Protein AF-0000000084538830 (afdb_homodimer)

Secondary structure (DSSP, 8-state):
-EEEEEEEEEETTEEEEEEE-B-TTT-SB-SEEEEE--TTSSHHHHHHHHHHHHHHHHTS-SSGGG---TT--GGGTTTTS--EEEEEEE--HHHHHHHHHHHHHHHHHS-HHHHHHS--------SEEEEEEETTEEEESSSHHHHHTT-HHHHHHHHHHTT-GGGGGGGGGS-EEEEE-TTTTTT--------SS--------B-HHHHHHHHHHHHHHHHHHHHT---S----HHHHHHHHHHHHSTT-EEEEEEEEE-SS-TT-EEEEEEEE-SS-EEEGGG--HHHHHHHHHHHHHHHTT--SEEEEESSTTTT--HHHHHHHHHHHHHH-TTSEEEEEES-HHHHHHH-GGGEEE-S------/-EEEEEEEEEETTEEEEEEE-B-TTT-SB-SEEEEE--TTSSHHHHHHHHHHHHHHHHTS-SSGGG---TT--GGGTTTTS--EEEEEEE--HHHHHHHHHHHHHHHHHS-HHHHHHS--------SEEEEEEETTEEEESSSHHHHHTT-HHHHHHHHHHTT-GGGGGGGGG--EEEEE-TTTTGGG-------SS--------B-HHHHHHHHHHHHHHHHHHHHT--S---S-HHHHHHHHHHHHSTT-EEEEEEEEE-SS-TT-EEEEEEEE-SS-EEEGGG--HHHHHHHHHHHHHHHTT--SEEEEESSTTTT--HHHHHHHHHHHHHH-TTSEEEEEES-HHHHHHH-GGGEEEPS------

Sequence (738 aa):
MKVESIKIENFKRFQDLEISFKNNILDEVSDRYLILGDNGTGKTTLLQAIALPLALATGRIRDVADFNWIGFLPGRHFRWGSPKIEMQILFEEEELKTTSELAKKWYDAQPDEFKEMREFVEPGDSRRVSLLLNGDFWKAGDTPAERAQFRGRYYAQWFINRREQSVRHYFAKLPGVFWFDQFRNLGSHSKPDSSRDNLNESSSQASFDVGVGILRQYLIDWHRNQESGIGDYSNSYLLQIERLYKKVFPDRSFAGIEKLPTQNDPTGSETYFLLNDGYRTYDVQEMSAGEQSVFPLLYEFVRQQIAYSVVLIDEIDLNLHPPAAQYFVSQLMKIEPTCQFIITTHSDSVSNVVGESETYRLPGGTLCLMKVESIKIENFKRFQDLEISFKNNILDEVSDRYLILGDNGTGKTTLLQAIALPLALATGRIRDVADFNWIGFLPGRHFRWGSPKIEMQILFEEEELKTTSELAKKWYDAQPDEFKEMREFVEPGDSRRVSLLLNGDFWKAGDTPAERAQFRGRYYAQWFINRREQSVRHYFAKLPGVFWFDQFRNLGSHSKPDSSRDNLNESSSQASFDVGVGILRQYLIDWHRNQESGIGDYSNSYLLQIERLYKKVFPDRSFAGIEKLPTQNDPTGSETYFLLNDGYRTYDVQEMSAGEQSVFPLLYEFVRQQIAYSVVLIDEIDLNLHPPAAQYFVSQLMKIEPTCQFIITTHSDSVSNVVGESETYRLPGGTLCL

Foldseek 3Di:
DAWAKKWKDQFVPDNTDIDGQAQQVVRHRDQEFEEAEDPPLCLVVVLCLVQQQLCCLQVVDPWLCRDDDVPDDSVCRAVRHWMKMKTKDFADQQQQVLLQVLQVVLLVPDDPVVCVVDPRAGADRDGIWMWMDTRGDIDIHDDPNRSSSSHSVVSLVVCVLVVNCPSLVSLLRHEGEAEQEQLGCLQQDDDPDDDPPPPPPPSNRRDNVRSLVVVFVVLQVLLVCVVVCPDPDDDRLNNQLQVLLCQLQVQKGWDAKDWDQDPVDNPDIDIFTWMDRNPDIDGSVPDQPVCSSCSSVSSCCSVSVDALYEYEYEAQCRNHDLVSSLSVSLCPCVSYVNYRYYYYHNDVSNCVNVDDSSYDYRDDDDPPD/DAWQKKWKDQFVPDNTDIDGQAQQVVRHRDQEFEEAEDPPLCLVVVLCLVQQQLCCLQVVDPWLCRDDDVPDDSVCRAVRHWMKMKTKDFADQQQQVLLQVLQVVLLVPDDPVCCVVDPRAGADRDGIWMWMDTRGDIDIHDDPNRSSSSHSVVSLVVCVLVVNCPSLVSLLRHEGEAEQEQLGCLQQDDDPDDDPDPPPPPSNRRDNVRSLVVVFVVLQVLLVCVVVPPDPDDDRLNNQLQVLLCQLQVQKGWDAKDWDQDPVDNPDIDIFTWMDRNPDIDGSVPDQPVCSSCSSVSSCCSVSVDALYEYEYEAQCRNHDLVSSLSVSLCPCVSYVNYRYYYYHNDPSNCVNVDDSSYDYRDDDDPPD

pLDDT: mean 84.9, std 17.05, range [24.7, 98.62]

Nearest PDB structures (foldseek):
  4i99-assembly1_B  TM=5.505E-01  e=8.093E-11  Pyrococcus furiosus DSM 3638
  6qj2-assembly1_A  TM=5.275E-01  e=1.859E-09  Thermochaetoides thermophila DSM 1495
  7q2y-assembly1_B  TM=4.968E-01  e=1.179E-09  Saccharomyces cerevisiae S288C
  5xns-assembly1_A  TM=4.894E-01  e=4.899E-09  Pyrococcus furiosus DSM 3638
  6yvu-assembly1_B  TM=5.201E-01  e=2.527E-05  Saccharomyces cerevisiae S288C

InterPro domains:
  IPR003593 AAA+ ATPase domain [SM00382] (29-365)
  IPR003959 ATPase, AAA-type, core [PF13304] (35-350)
  IPR027417 P-loop containing nucleoside triphosphate hydrolase [G3DSA:3.40.50.300] (1-358)
  IPR027417 P-loop containing nucleoside triphosphate hydrolase [SSF52540] (1-351)
  IPR051396 Bacterial Antiviral Defense Nuclease [PTHR43581] (1-352)

Radius of gyration: 27.34 Å; Cα contacts (8 Å, |Δi|>4): 1412; chains: 2; bounding box: 58×87×71 Å

Organism: NCBI:txid376219

Structure (mmCIF, N/CA/C/O backbone):
data_AF-0000000084538830-model_v1
#
loop_
_entity.id
_entity.type
_entity.pdbx_description
1 polymer 'AAA ATPase (Nucleoside-triphosphatase activity )'
#
loop_
_atom_site.group_PDB
_atom_site.id
_atom_site.type_symbol
_atom_site.label_atom_id
_atom_site.label_alt_id
_atom_site.label_comp_id
_atom_site.label_asym_id
_atom_site.label_entity_id
_atom_site.label_seq_id
_atom_site.pdbx_PDB_ins_code
_atom_site.Cartn_x
_atom_site.Cartn_y
_atom_site.Cartn_z
_atom_site.occupancy
_atom_site.B_iso_or_equiv
_atom_site.auth_seq_id
_atom_site.auth_comp_id
_atom_site.auth_asym_id
_atom_site.auth_atom_id
_atom_site.pdbx_PDB_model_num
ATOM 1 N N . MET A 1 1 ? -1.916 24.5 16.312 1 97.12 1 MET A N 1
ATOM 2 C CA . MET A 1 1 ? -3.232 24.344 15.695 1 97.12 1 MET A CA 1
ATOM 3 C C . MET A 1 1 ? -3.816 22.969 16.016 1 97.12 1 MET A C 1
ATOM 5 O O . MET A 1 1 ? -3.189 21.953 15.734 1 97.12 1 MET A O 1
ATOM 9 N N . LYS A 1 2 ? -4.953 22.906 16.609 1 98.25 2 LYS A N 1
ATOM 10 C CA . LYS A 1 2 ? -5.625 21.672 17 1 98.25 2 LYS A CA 1
ATOM 11 C C . LYS A 1 2 ? -7.117 21.734 16.688 1 98.25 2 LYS A C 1
ATOM 13 O O . LYS A 1 2 ? -7.73 22.812 16.797 1 98.25 2 LYS A O 1
ATOM 18 N N . VAL A 1 3 ? -7.648 20.656 16.359 1 98.62 3 VAL A N 1
ATOM 19 C CA . VAL A 1 3 ? -9.078 20.562 16.094 1 98.62 3 VAL A CA 1
ATOM 20 C C . VAL A 1 3 ? -9.82 20.234 17.391 1 98.62 3 VAL A C 1
ATOM 22 O O . VAL A 1 3 ? -9.555 19.219 18.031 1 98.62 3 VAL A O 1
ATOM 25 N N . GLU A 1 4 ? -10.727 21.047 17.703 1 98.25 4 GLU A N 1
ATOM 26 C CA . GLU A 1 4 ? -11.5 20.844 18.922 1 98.25 4 GLU A CA 1
ATOM 27 C C . GLU A 1 4 ? -12.758 20.016 18.656 1 98.25 4 GLU A C 1
ATOM 29 O O . GLU A 1 4 ? -13.125 19.156 19.469 1 98.25 4 GLU A O 1
ATOM 34 N N . SER A 1 5 ? -13.398 20.359 17.609 1 98.12 5 SER A N 1
ATOM 35 C CA . SER A 1 5 ? -14.633 19.672 17.266 1 98.12 5 SER A CA 1
ATOM 36 C C . SER A 1 5 ? -14.906 19.75 15.766 1 98.12 5 SER A C 1
ATOM 38 O O . SER A 1 5 ? -14.344 20.594 15.07 1 98.12 5 SER A O 1
ATOM 40 N N . ILE A 1 6 ? -15.75 18.859 15.32 1 98.44 6 ILE A N 1
ATOM 41 C CA . ILE A 1 6 ? -16.141 18.844 13.914 1 98.44 6 ILE A CA 1
ATOM 42 C C . ILE A 1 6 ? -17.609 18.453 13.781 1 98.44 6 ILE A C 1
ATOM 44 O O . ILE A 1 6 ? -18.094 17.594 14.531 1 98.44 6 ILE A O 1
ATOM 48 N N . LYS A 1 7 ? -18.281 19.094 12.953 1 98.44 7 LYS A N 1
ATOM 49 C CA . LYS A 1 7 ? -19.641 18.75 12.508 1 98.44 7 LYS A CA 1
ATOM 50 C C . LYS A 1 7 ? -19.672 18.531 10.992 1 98.44 7 LYS A C 1
ATOM 52 O O . LYS A 1 7 ? -19.219 19.375 10.227 1 98.44 7 LYS A O 1
ATOM 57 N N . ILE A 1 8 ? -20.125 17.375 10.555 1 97.5 8 ILE A N 1
ATOM 58 C CA . ILE A 1 8 ? -20.141 16.984 9.148 1 97.5 8 ILE A CA 1
ATOM 59 C C . ILE A 1 8 ? -21.578 16.75 8.688 1 97.5 8 ILE A C 1
ATOM 61 O O . ILE A 1 8 ? -22.344 16.062 9.367 1 97.5 8 ILE A O 1
ATOM 65 N N . GLU A 1 9 ? -21.906 17.328 7.566 1 96.94 9 GLU A N 1
ATOM 66 C CA . GLU A 1 9 ? -23.172 17.062 6.906 1 96.94 9 GLU A CA 1
ATOM 67 C C . GLU A 1 9 ? -22.969 16.703 5.438 1 96.94 9 GLU A C 1
ATOM 69 O O . GLU A 1 9 ? -22.281 17.422 4.711 1 96.94 9 GLU A O 1
ATOM 74 N N . ASN A 1 10 ? -23.516 15.633 5.008 1 93.88 10 ASN A N 1
ATOM 75 C CA . ASN A 1 10 ? -23.578 15.219 3.609 1 93.88 10 ASN A CA 1
ATOM 76 C C . ASN A 1 10 ? -22.188 15.094 2.996 1 93.88 10 ASN A C 1
ATOM 78 O O . ASN A 1 10 ? -21.922 15.672 1.943 1 93.88 10 ASN A O 1
ATOM 82 N N . PHE A 1 11 ? -21.328 14.414 3.568 1 93.69 11 PHE A N 1
ATOM 83 C CA . PHE A 1 11 ? -20 14.148 3.062 1 93.69 11 PHE A CA 1
ATOM 84 C C . PHE A 1 11 ? -19.734 12.648 2.982 1 93.69 11 PHE A C 1
ATOM 86 O O . PHE A 1 11 ? -19.594 11.984 4.012 1 93.69 11 PHE A O 1
ATOM 93 N N . LYS A 1 12 ? -19.734 12.164 1.748 1 89.25 12 LYS A N 1
ATOM 94 C CA . LYS A 1 12 ? -19.547 10.742 1.486 1 89.25 12 LYS A CA 1
ATOM 95 C C . LYS A 1 12 ? -20.484 9.891 2.332 1 89.25 12 LYS A C 1
ATOM 97 O O . LYS A 1 12 ? -21.703 10.078 2.297 1 89.25 12 LYS A O 1
ATOM 102 N N . ARG A 1 13 ? -20.016 9.133 3.236 1 85.44 13 ARG A N 1
ATOM 103 C CA . ARG A 1 13 ? -20.859 8.195 3.961 1 85.44 13 ARG A CA 1
ATOM 104 C C . ARG A 1 13 ? -21.609 8.891 5.086 1 85.44 13 ARG A C 1
ATOM 106 O O . ARG A 1 13 ? -22.594 8.352 5.613 1 85.44 13 ARG A O 1
ATOM 113 N N . PHE A 1 14 ? -21.203 10.047 5.461 1 91.31 14 PHE A N 1
ATOM 114 C CA . PHE A 1 14 ? -21.797 10.719 6.613 1 91.31 14 PHE A CA 1
ATOM 115 C C . PHE A 1 14 ? -22.906 11.656 6.176 1 91.31 14 PHE A C 1
ATOM 117 O O . PHE A 1 14 ? -22.656 12.648 5.477 1 91.31 14 PHE A O 1
ATOM 124 N N . GLN A 1 15 ? -24.109 11.328 6.559 1 92.25 15 GLN A N 1
ATOM 125 C CA . GLN A 1 15 ? -25.203 12.297 6.441 1 92.25 15 GLN A CA 1
ATOM 126 C C . GLN A 1 15 ? -25.109 13.367 7.527 1 92.25 15 GLN A C 1
ATOM 128 O O . GLN A 1 15 ? -25.297 14.555 7.254 1 92.25 15 GLN A O 1
ATOM 133 N N . ASP A 1 16 ? -24.891 12.891 8.68 1 93.62 16 ASP A N 1
ATOM 134 C CA . ASP A 1 16 ? -24.688 13.758 9.836 1 93.62 16 ASP A CA 1
ATOM 135 C C . ASP A 1 16 ? -23.734 13.109 10.844 1 93.62 16 ASP A C 1
ATOM 137 O O . ASP A 1 16 ? -23.891 11.93 11.172 1 93.62 16 ASP A O 1
ATOM 141 N N . LEU A 1 17 ? -22.734 13.875 11.32 1 95.75 17 LEU A N 1
ATOM 142 C CA . LEU A 1 17 ? -21.781 13.398 12.32 1 95.75 17 LEU A CA 1
ATOM 143 C C . LEU A 1 17 ? -21.188 14.562 13.102 1 95.75 17 LEU A C 1
ATOM 145 O O . LEU A 1 17 ? -20.797 15.578 12.508 1 95.75 17 LEU A O 1
ATOM 149 N N . GLU A 1 18 ? -21.234 14.477 14.414 1 97 18 GLU A N 1
ATOM 150 C CA . GLU A 1 18 ? -20.609 15.461 15.289 1 97 18 GLU A CA 1
ATOM 151 C C . GLU A 1 18 ? -19.656 14.797 16.281 1 97 18 GLU A C 1
ATOM 153 O O . GLU A 1 18 ? -20.031 13.836 16.969 1 97 18 GLU A O 1
ATOM 158 N N . ILE A 1 19 ? -18.438 15.281 16.328 1 96.81 19 ILE A N 1
ATOM 159 C CA . ILE A 1 19 ? -17.438 14.703 17.219 1 96.81 19 ILE A CA 1
ATOM 160 C C . ILE A 1 19 ? -16.688 15.812 17.953 1 96.81 19 ILE A C 1
ATOM 162 O O . ILE A 1 19 ? -16.328 16.828 17.344 1 96.81 19 ILE A O 1
ATOM 166 N N . SER A 1 20 ? -16.5 15.648 19.234 1 96.88 20 SER A N 1
ATOM 167 C CA . SER A 1 20 ? -15.602 16.469 20.031 1 96.88 20 SER A CA 1
ATOM 168 C C . SER A 1 20 ? -14.281 15.766 20.281 1 96.88 20 SER A C 1
ATOM 170 O O . SER A 1 20 ? -14.258 14.609 20.719 1 96.88 20 SER A O 1
ATOM 172 N N . PHE A 1 21 ? -13.203 16.422 20.047 1 97.31 21 PHE A N 1
ATOM 173 C CA . PHE A 1 21 ? -11.891 15.812 20.234 1 97.31 21 PHE A CA 1
ATOM 174 C C . PHE A 1 21 ? -11.32 16.188 21.594 1 97.31 21 PHE A C 1
ATOM 176 O O . PHE A 1 21 ? -10.102 16.141 21.781 1 97.31 21 PHE A O 1
ATOM 183 N N . LYS A 1 22 ? -12.195 16.562 22.438 1 94.69 22 LYS A N 1
ATOM 184 C CA . LYS A 1 22 ? -11.797 16.844 23.812 1 94.69 22 LYS A CA 1
ATOM 185 C C . LYS A 1 22 ? -11.734 15.578 24.656 1 94.69 22 LYS A C 1
ATOM 187 O O . LYS A 1 22 ? -12.477 14.625 24.406 1 94.69 22 LYS A O 1
ATOM 192 N N . ASN A 1 23 ? -10.766 15.602 25.547 1 91.44 23 ASN A N 1
ATOM 193 C CA . ASN A 1 23 ? -10.781 14.586 26.594 1 91.44 23 ASN A CA 1
ATOM 194 C C . ASN A 1 23 ? -12.07 14.633 27.406 1 91.44 23 ASN A C 1
ATOM 196 O O . ASN A 1 23 ? -12.414 15.68 27.969 1 91.44 23 ASN A O 1
ATOM 200 N N . ASN A 1 24 ? -12.648 13.555 27.516 1 85.44 24 ASN A N 1
ATOM 201 C CA . ASN A 1 24 ? -13.977 13.547 28.125 1 85.44 24 ASN A CA 1
ATOM 202 C C . ASN A 1 24 ? -13.906 13.805 29.625 1 85.44 24 ASN A C 1
ATOM 204 O O . ASN A 1 24 ? -14.906 14.18 30.25 1 85.44 24 ASN A O 1
ATOM 208 N N . ILE A 1 25 ? -12.773 13.664 30.203 1 85.38 25 ILE A N 1
ATOM 209 C CA . ILE A 1 25 ? -12.617 13.844 31.641 1 85.38 25 ILE A CA 1
ATOM 210 C C . ILE A 1 25 ? -12.086 15.242 31.938 1 85.38 25 ILE A C 1
ATOM 212 O O . ILE A 1 25 ? -12.664 15.984 32.75 1 85.38 25 ILE A O 1
ATOM 216 N N . LEU A 1 26 ? -11.078 15.688 31.219 1 86.69 26 LEU A N 1
ATOM 217 C CA . LEU A 1 26 ? -10.398 16.953 31.469 1 86.69 26 LEU A CA 1
ATOM 218 C C . LEU A 1 26 ? -11.078 18.094 30.719 1 86.69 26 LEU A C 1
ATOM 220 O O . LEU A 1 26 ? -10.859 19.266 31.047 1 86.69 26 LEU A O 1
ATOM 224 N N . ASP A 1 27 ? -11.875 17.766 29.734 1 88.62 27 ASP A N 1
ATOM 225 C CA . ASP A 1 27 ? -12.578 18.734 28.891 1 88.62 27 ASP A CA 1
ATOM 226 C C . ASP A 1 27 ? -11.594 19.656 28.172 1 88.62 27 ASP A C 1
ATOM 228 O O . ASP A 1 27 ? -11.812 20.859 28.109 1 88.62 27 ASP A O 1
ATOM 232 N N . GLU A 1 28 ? -10.453 19.125 27.875 1 92.88 28 GLU A N 1
ATOM 233 C CA . GLU A 1 28 ? -9.422 19.781 27.078 1 92.88 28 GLU A CA 1
ATOM 234 C C . GLU A 1 28 ? -9.172 19.031 25.781 1 92.88 28 GLU A C 1
ATOM 236 O O . GLU A 1 28 ? -9.352 17.812 25.719 1 92.88 28 GLU A O 1
ATOM 241 N N . VAL A 1 29 ? -8.773 19.844 24.844 1 95.69 29 VAL A N 1
ATOM 242 C CA . VAL A 1 29 ? -8.5 19.234 23.547 1 95.69 29 VAL A CA 1
ATOM 243 C C . VAL A 1 29 ? -7.367 18.219 23.688 1 95.69 29 VAL A C 1
ATOM 245 O O . VAL A 1 29 ? -6.34 18.5 24.312 1 95.69 29 VAL A O 1
ATOM 248 N N . SER A 1 30 ? -7.613 17.094 23.141 1 94.69 30 SER A N 1
ATOM 249 C CA . SER A 1 30 ? -6.648 16 23.25 1 94.69 30 SER A CA 1
ATOM 250 C C . SER A 1 30 ? -5.531 16.141 22.219 1 94.69 30 SER A C 1
ATOM 252 O O . SER A 1 30 ? -5.785 16.5 21.062 1 94.69 30 SER A O 1
ATOM 254 N N . ASP A 1 31 ? -4.32 15.797 22.688 1 94.69 31 ASP A N 1
ATOM 255 C CA . ASP A 1 31 ? -3.178 15.781 21.781 1 94.69 31 ASP A CA 1
ATOM 256 C C . ASP A 1 31 ? -3.145 14.5 20.953 1 94.69 31 ASP A C 1
ATOM 258 O O . ASP A 1 31 ? -2.457 14.438 19.922 1 94.69 31 ASP A O 1
ATOM 262 N N . ARG A 1 32 ? -3.73 13.586 21.391 1 95.44 32 ARG A N 1
ATOM 263 C CA . ARG A 1 32 ? -3.859 12.305 20.719 1 95.44 32 ARG A CA 1
ATOM 264 C C . ARG A 1 32 ? -5.277 11.758 20.844 1 95.44 32 ARG A C 1
ATOM 266 O O . ARG A 1 32 ? -5.762 11.516 21.953 1 95.44 32 ARG A O 1
ATOM 273 N N . TYR A 1 33 ? -5.918 11.609 19.812 1 96.75 33 TYR A N 1
ATOM 274 C CA . TYR A 1 33 ? -7.305 11.164 19.781 1 96.75 33 TYR A CA 1
ATOM 275 C C . TYR A 1 33 ? -7.477 9.961 18.844 1 96.75 33 TYR A C 1
ATOM 277 O O . TYR A 1 33 ? -7.023 9.992 17.703 1 96.75 33 TYR A O 1
ATOM 285 N N . LEU A 1 34 ? -8.109 8.93 19.375 1 96.56 34 LEU A N 1
ATOM 286 C CA . LEU A 1 34 ? -8.242 7.672 18.656 1 96.56 34 LEU A CA 1
ATOM 287 C C . LEU A 1 34 ? -9.664 7.492 18.125 1 96.56 34 LEU A C 1
ATOM 289 O O . LEU A 1 34 ? -10.625 7.621 18.891 1 96.56 34 LEU A O 1
ATOM 293 N N . ILE A 1 35 ? -9.773 7.285 16.875 1 96.31 35 ILE A N 1
ATOM 294 C CA . ILE A 1 35 ? -11.039 6.93 16.234 1 96.31 35 ILE A CA 1
ATOM 295 C C . ILE A 1 35 ? -11.07 5.426 15.961 1 96.31 35 ILE A C 1
ATOM 297 O O . ILE A 1 35 ? -10.25 4.906 15.203 1 96.31 35 ILE A O 1
ATOM 301 N N . LEU A 1 36 ? -12.016 4.77 16.547 1 93.31 36 LEU A N 1
ATOM 302 C CA . LEU A 1 36 ? -12.203 3.332 16.375 1 93.31 36 LEU A CA 1
ATOM 303 C C . LEU A 1 36 ? -13.375 3.043 15.453 1 93.31 36 LEU A C 1
ATOM 305 O O . LEU A 1 36 ? -14.359 3.791 15.43 1 93.31 36 LEU A O 1
ATOM 309 N N . GLY A 1 37 ? -13.234 1.982 14.695 1 89.94 37 GLY A N 1
ATOM 310 C CA . GLY A 1 37 ? -14.328 1.57 13.828 1 89.94 37 GLY A CA 1
ATOM 311 C C . GLY A 1 37 ? -13.992 0.362 12.977 1 89.94 37 GLY A C 1
ATOM 312 O O . GLY A 1 37 ? -12.82 0.126 12.656 1 89.94 37 GLY A O 1
ATOM 313 N N . ASP A 1 38 ? -15.016 -0.316 12.602 1 87.5 38 ASP A N 1
ATOM 314 C CA . ASP A 1 38 ? -14.867 -1.459 11.703 1 87.5 38 ASP A CA 1
ATOM 315 C C . ASP A 1 38 ? -14.711 -1.003 10.258 1 87.5 38 ASP A C 1
ATOM 317 O O . ASP A 1 38 ? -14.734 0.196 9.969 1 87.5 38 ASP A O 1
ATOM 321 N N . ASN A 1 39 ? -14.422 -1.989 9.422 1 83.69 39 ASN A N 1
ATOM 322 C CA . ASN A 1 39 ? -14.273 -1.657 8.008 1 83.69 39 ASN A CA 1
ATOM 323 C C . ASN A 1 39 ? -15.531 -1.012 7.445 1 83.69 39 ASN A C 1
ATOM 325 O O . ASN A 1 39 ? -16.641 -1.477 7.707 1 83.69 39 ASN A O 1
ATOM 329 N N . GLY A 1 40 ? -15.312 0.081 6.754 1 82.62 40 GLY A N 1
ATOM 330 C CA . GLY A 1 40 ? -16.422 0.706 6.055 1 82.62 40 GLY A CA 1
ATOM 331 C C . GLY A 1 40 ? -17.234 1.639 6.93 1 82.62 40 GLY A C 1
ATOM 332 O O . GLY A 1 40 ? -18.281 2.143 6.512 1 82.62 40 GLY A O 1
ATOM 333 N N . THR A 1 41 ? -16.797 1.879 8.133 1 88.12 41 THR A N 1
ATOM 334 C CA . THR A 1 41 ? -17.594 2.697 9.039 1 88.12 41 THR A CA 1
ATOM 335 C C . THR A 1 41 ? -17.344 4.18 8.797 1 88.12 41 THR A C 1
ATOM 337 O O . THR A 1 41 ? -18.078 5.031 9.305 1 88.12 41 THR A O 1
ATOM 340 N N . GLY A 1 42 ? -16.281 4.52 8.062 1 90.81 42 GLY A N 1
ATOM 341 C CA . GLY A 1 42 ? -16.062 5.91 7.699 1 90.81 42 GLY A CA 1
ATOM 342 C C . GLY A 1 42 ? -14.82 6.508 8.336 1 90.81 42 GLY A C 1
ATOM 343 O O . GLY A 1 42 ? -14.672 7.727 8.406 1 90.81 42 GLY A O 1
ATOM 344 N N . LYS A 1 43 ? -13.922 5.703 8.859 1 93.5 43 LYS A N 1
ATOM 345 C CA . LYS A 1 43 ? -12.695 6.18 9.477 1 93.5 43 LYS A CA 1
ATOM 346 C C . LYS A 1 43 ? -11.922 7.102 8.539 1 93.5 43 LYS A C 1
ATOM 348 O O . LYS A 1 43 ? -11.586 8.234 8.898 1 93.5 43 LYS A O 1
ATOM 353 N N . THR A 1 44 ? -11.695 6.613 7.312 1 93.12 44 THR A N 1
ATOM 354 C CA . THR A 1 44 ? -10.969 7.387 6.309 1 93.12 44 THR A CA 1
ATOM 355 C C . THR A 1 44 ? -11.75 8.641 5.926 1 93.12 44 THR A C 1
ATOM 357 O O . THR A 1 44 ? -11.172 9.719 5.793 1 93.12 44 THR A O 1
ATOM 360 N N . THR A 1 45 ? -13.047 8.516 5.82 1 93.62 45 THR A N 1
ATOM 361 C CA . THR A 1 45 ? -13.906 9.641 5.461 1 93.62 45 THR A CA 1
ATOM 362 C C . THR A 1 45 ? -13.812 10.75 6.504 1 93.62 45 THR A C 1
ATOM 364 O O . THR A 1 45 ? -13.742 11.93 6.156 1 93.62 45 THR A O 1
ATOM 367 N N . LEU A 1 46 ? -13.828 10.383 7.723 1 96.69 46 LEU A N 1
ATOM 368 C CA . LEU A 1 46 ? -13.727 11.367 8.797 1 96.69 46 LEU A CA 1
ATOM 369 C C . LEU A 1 46 ? -12.398 12.117 8.711 1 96.69 46 LEU A C 1
ATOM 371 O O . LEU A 1 46 ? -12.375 13.344 8.828 1 96.69 46 LEU A O 1
ATOM 375 N N . LEU A 1 47 ? -11.312 11.406 8.508 1 97.5 47 LEU A N 1
ATOM 376 C CA . LEU A 1 47 ? -10.016 12.055 8.391 1 97.5 47 LEU A CA 1
ATOM 377 C C . LEU A 1 47 ? -9.992 13.008 7.195 1 97.5 47 LEU A C 1
ATOM 379 O O . LEU A 1 47 ? -9.43 14.102 7.277 1 97.5 47 LEU A O 1
ATOM 383 N N . GLN A 1 48 ? -10.578 12.578 6.117 1 96.44 48 GLN A N 1
ATOM 384 C CA . GLN A 1 48 ? -10.648 13.43 4.938 1 96.44 48 GLN A CA 1
ATOM 385 C C . GLN A 1 48 ? -11.461 14.688 5.211 1 96.44 48 GLN A C 1
ATOM 387 O O . GLN A 1 48 ? -11.117 15.773 4.742 1 96.44 48 GLN A O 1
ATOM 392 N N . ALA A 1 49 ? -12.523 14.516 5.965 1 97.56 49 ALA A N 1
ATOM 393 C CA . ALA A 1 49 ? -13.375 15.648 6.324 1 97.56 49 ALA A CA 1
ATOM 394 C C . ALA A 1 49 ? -12.609 16.672 7.152 1 97.56 49 ALA A C 1
ATOM 396 O O . ALA A 1 49 ? -12.883 17.875 7.07 1 97.56 49 ALA A O 1
ATOM 397 N N . ILE A 1 50 ? -11.703 16.219 7.91 1 98.5 50 ILE A N 1
ATOM 398 C CA . ILE A 1 50 ? -10.875 17.094 8.719 1 98.5 50 ILE A CA 1
ATOM 399 C C . ILE A 1 50 ? -9.805 17.734 7.844 1 98.5 50 ILE A C 1
ATOM 401 O O . ILE A 1 50 ? -9.586 18.953 7.898 1 98.5 50 ILE A O 1
ATOM 405 N N . ALA A 1 51 ? -9.203 16.984 6.996 1 98.12 51 ALA A N 1
ATOM 406 C CA . ALA A 1 51 ? -8.031 17.391 6.219 1 98.12 51 ALA A CA 1
ATOM 407 C C . ALA A 1 51 ? -8.414 18.438 5.164 1 98.12 51 ALA A C 1
ATOM 409 O O . ALA A 1 51 ? -7.695 19.406 4.957 1 98.12 51 ALA A O 1
ATOM 410 N N . LEU A 1 52 ? -9.531 18.25 4.547 1 97.56 52 LEU A N 1
ATOM 411 C CA . LEU A 1 52 ? -9.891 19.031 3.371 1 97.56 52 LEU A CA 1
ATOM 412 C C . LEU A 1 52 ? -10.047 20.5 3.73 1 97.56 52 LEU A C 1
ATOM 414 O O . LEU A 1 52 ? -9.352 21.359 3.186 1 97.56 52 LEU A O 1
ATOM 418 N N . PRO A 1 53 ? -10.914 20.859 4.668 1 98.12 53 PRO A N 1
ATOM 419 C CA . PRO A 1 53 ? -11.039 22.281 5.012 1 98.12 53 PRO A CA 1
ATOM 420 C C . PRO A 1 53 ? -9.742 22.875 5.555 1 98.12 53 PRO A C 1
ATOM 422 O O . PRO A 1 53 ? -9.43 24.031 5.289 1 98.12 53 PRO A O 1
ATOM 425 N N . LEU A 1 54 ? -9.039 22.125 6.328 1 98.38 54 LEU A N 1
ATOM 426 C CA . LEU A 1 54 ? -7.777 22.609 6.875 1 98.38 54 LEU A CA 1
ATOM 427 C C . LEU A 1 54 ? -6.762 22.859 5.766 1 98.38 54 LEU A C 1
ATOM 429 O O . LEU A 1 54 ? -6.004 23.844 5.824 1 98.38 54 LEU A O 1
ATOM 433 N N . ALA A 1 55 ? -6.715 21.938 4.816 1 97.19 55 ALA A N 1
ATOM 434 C CA . ALA A 1 55 ? -5.809 22.109 3.688 1 97.19 55 ALA A CA 1
ATOM 435 C C . ALA A 1 55 ? -6.125 23.391 2.92 1 97.19 55 ALA A C 1
ATOM 437 O O . ALA A 1 55 ? -5.219 24.094 2.469 1 97.19 55 ALA A O 1
ATOM 438 N N . LEU A 1 56 ? -7.336 23.672 2.766 1 96.62 56 LEU A N 1
ATOM 439 C CA . LEU A 1 56 ? -7.773 24.891 2.115 1 96.62 56 LEU A CA 1
ATOM 440 C C . LEU A 1 56 ? -7.387 26.109 2.943 1 96.62 56 LEU A C 1
ATOM 442 O O . LEU A 1 56 ? -6.773 27.047 2.428 1 96.62 56 LEU A O 1
ATOM 446 N N . ALA A 1 57 ? -7.648 26.062 4.168 1 97.5 57 ALA A N 1
ATOM 447 C CA . ALA A 1 57 ? -7.414 27.203 5.062 1 97.5 57 ALA A CA 1
ATOM 448 C C . ALA A 1 57 ? -5.926 27.516 5.172 1 97.5 57 ALA A C 1
ATOM 450 O O . ALA A 1 57 ? -5.531 28.672 5.246 1 97.5 57 ALA A O 1
ATOM 451 N N . THR A 1 58 ? -5.098 26.5 5.203 1 96.88 58 THR A N 1
ATOM 452 C CA . THR A 1 58 ? -3.66 26.688 5.375 1 96.88 58 THR A CA 1
ATOM 453 C C . THR A 1 58 ? -3.002 27.062 4.055 1 96.88 58 THR A C 1
ATOM 455 O O . THR A 1 58 ? -1.831 27.453 4.027 1 96.88 58 THR A O 1
ATOM 458 N N . GLY A 1 59 ? -3.736 26.938 2.996 1 93.44 59 GLY A N 1
ATOM 459 C CA . GLY A 1 59 ? -3.193 27.266 1.688 1 93.44 59 GLY A CA 1
ATOM 460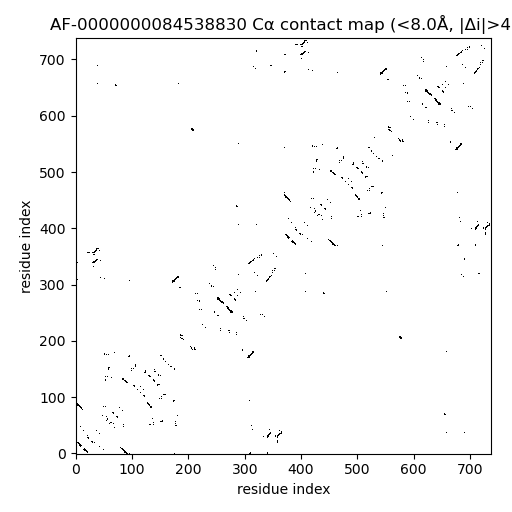 C C . GLY A 1 59 ? -2.418 26.125 1.057 1 93.44 59 GLY A C 1
ATOM 461 O O . GLY A 1 59 ? -1.709 26.328 0.067 1 93.44 59 GLY A O 1
ATOM 462 N N . ARG A 1 60 ? -2.51 25 1.606 1 92.12 60 ARG A N 1
ATOM 463 C CA . ARG A 1 60 ? -1.856 23.828 1.021 1 92.12 60 ARG A CA 1
ATOM 464 C C . ARG A 1 60 ? -2.455 23.484 -0.339 1 92.12 60 ARG A C 1
ATOM 466 O O . ARG A 1 60 ? -1.758 22.984 -1.224 1 92.12 60 ARG A O 1
ATOM 473 N N . ILE A 1 61 ? -3.715 23.672 -0.377 1 91.88 61 ILE A N 1
ATOM 474 C CA . ILE A 1 61 ? -4.406 23.484 -1.647 1 91.88 61 ILE A CA 1
ATOM 475 C C . ILE A 1 61 ? -5.23 24.734 -1.97 1 91.88 61 ILE A C 1
ATOM 477 O O . ILE A 1 61 ? -5.574 25.5 -1.074 1 91.88 61 ILE A O 1
ATOM 481 N N . ARG A 1 62 ? -5.527 24.875 -3.236 1 90.69 62 ARG A N 1
ATOM 482 C CA . ARG A 1 62 ? -6.266 26.062 -3.668 1 90.69 62 ARG A CA 1
ATOM 483 C C . ARG A 1 62 ? -7.762 25.781 -3.738 1 90.69 62 ARG A C 1
ATOM 485 O O . ARG A 1 62 ? -8.578 26.625 -3.375 1 90.69 62 ARG A O 1
ATOM 492 N N . ASP A 1 63 ? -8.062 24.625 -4.238 1 92.75 63 ASP A N 1
ATOM 493 C CA . ASP A 1 63 ? -9.461 24.234 -4.359 1 92.75 63 ASP A CA 1
ATOM 494 C C . ASP A 1 63 ? -9.633 22.734 -4.098 1 92.75 63 ASP A C 1
ATOM 496 O O . ASP A 1 63 ? -8.656 22.016 -3.912 1 92.75 63 ASP A O 1
ATOM 500 N N . VAL A 1 64 ? -10.82 22.359 -4.02 1 91.62 64 VAL A N 1
ATOM 501 C CA . VAL A 1 64 ? -11.164 20.984 -3.68 1 91.62 64 VAL A CA 1
ATOM 502 C C . VAL A 1 64 ? -10.562 20.031 -4.715 1 91.62 64 VAL A C 1
ATOM 504 O O . VAL A 1 64 ? -10.148 18.922 -4.375 1 91.62 64 VAL A O 1
ATOM 507 N N . ALA A 1 65 ? -10.398 20.438 -5.879 1 86.81 65 ALA A N 1
ATOM 508 C CA . ALA A 1 65 ? -9.875 19.609 -6.969 1 86.81 65 ALA A CA 1
ATOM 509 C C . ALA A 1 65 ? -8.414 19.25 -6.73 1 86.81 65 ALA A C 1
ATOM 511 O O . ALA A 1 65 ? -7.934 18.234 -7.234 1 86.81 65 ALA A O 1
ATOM 512 N N . ASP A 1 66 ? -7.777 20.047 -5.902 1 88.94 66 ASP A N 1
ATOM 513 C CA . ASP A 1 66 ? -6.355 19.859 -5.641 1 88.94 66 ASP A CA 1
ATOM 514 C C . ASP A 1 66 ? -6.141 18.875 -4.492 1 88.94 66 ASP A C 1
ATOM 516 O O . ASP A 1 66 ? -5.008 18.469 -4.211 1 88.94 66 ASP A O 1
ATOM 520 N N . PHE A 1 67 ? -7.219 18.531 -3.893 1 89.94 67 PHE A N 1
ATOM 521 C CA . PHE A 1 67 ? -7.109 17.641 -2.742 1 89.94 67 PHE A CA 1
ATOM 522 C C . PHE A 1 67 ? -6.707 16.234 -3.176 1 89.94 67 PHE A C 1
ATOM 524 O O . PHE A 1 67 ? -7.445 15.578 -3.908 1 89.94 67 PHE A O 1
ATOM 531 N N . ASN A 1 68 ? -5.516 15.867 -2.707 1 82.38 68 ASN A N 1
ATOM 532 C CA . ASN A 1 68 ? -4.965 14.586 -3.121 1 82.38 68 ASN A CA 1
ATOM 533 C C . ASN A 1 68 ? -4.883 13.609 -1.951 1 82.38 68 ASN A C 1
ATOM 535 O O . ASN A 1 68 ? -3.949 13.664 -1.149 1 82.38 68 ASN A O 1
ATOM 539 N N . TRP A 1 69 ? -5.742 12.719 -1.9 1 85.06 69 TRP A N 1
ATOM 540 C CA . TRP A 1 69 ? -5.836 11.602 -0.968 1 85.06 69 TRP A CA 1
ATOM 541 C C . TRP A 1 69 ? -6.34 10.344 -1.673 1 85.06 69 TRP A C 1
ATOM 543 O O . TRP A 1 69 ? -7.383 10.375 -2.332 1 85.06 69 TRP A O 1
ATOM 553 N N . ILE A 1 70 ? -5.523 9.344 -1.52 1 76.69 70 ILE A N 1
ATOM 554 C CA . ILE A 1 70 ? -5.926 8.109 -2.182 1 76.69 70 ILE A CA 1
ATOM 555 C C . ILE A 1 70 ? -7.34 7.723 -1.748 1 76.69 70 ILE A C 1
ATOM 557 O O . ILE A 1 70 ? -7.645 7.707 -0.554 1 76.69 70 ILE A O 1
ATOM 561 N N . GLY A 1 71 ? -8.219 7.598 -2.703 1 77.81 71 GLY A N 1
ATOM 562 C CA . GLY A 1 71 ? -9.586 7.23 -2.398 1 77.81 71 GLY A CA 1
ATOM 563 C C . GLY A 1 71 ? -10.547 8.406 -2.424 1 77.81 71 GLY A C 1
ATOM 564 O O . GLY A 1 71 ? -11.758 8.234 -2.316 1 77.81 71 GLY A O 1
ATOM 565 N N . PHE A 1 72 ? -9.969 9.586 -2.535 1 86.25 72 PHE A N 1
ATOM 566 C CA . PHE A 1 72 ? -10.805 10.766 -2.676 1 86.25 72 PHE A CA 1
ATOM 567 C C . PHE A 1 72 ? -10.883 11.211 -4.133 1 86.25 72 PHE A C 1
ATOM 569 O O . PHE A 1 72 ? -9.852 11.453 -4.766 1 86.25 72 PHE A O 1
ATOM 576 N N . LEU A 1 73 ? -12.055 11.25 -4.664 1 84.81 73 LEU A N 1
ATOM 577 C CA . LEU A 1 73 ? -12.273 11.688 -6.035 1 84.81 73 LEU A CA 1
ATOM 578 C C . LEU A 1 73 ? -12.961 13.055 -6.062 1 84.81 73 LEU A C 1
ATOM 580 O O . LEU A 1 73 ? -14.172 13.148 -5.875 1 84.81 73 LEU A O 1
ATOM 584 N N . PRO A 1 74 ? -12.18 14.039 -6.383 1 85.06 74 PRO A N 1
ATOM 585 C CA . PRO A 1 74 ? -12.75 15.383 -6.352 1 85.06 74 PRO A CA 1
ATOM 586 C C . PRO A 1 74 ? -13.961 15.539 -7.27 1 85.06 74 PRO A C 1
ATOM 588 O O . PRO A 1 74 ? -14.875 16.312 -6.969 1 85.06 74 PRO A O 1
ATOM 591 N N . GLY A 1 75 ? -13.969 14.844 -8.383 1 82.62 75 GLY A N 1
ATOM 592 C CA . GLY A 1 75 ? -15.078 14.906 -9.32 1 82.62 75 GLY A CA 1
ATOM 593 C C . GLY A 1 75 ? -16.391 14.398 -8.734 1 82.62 75 GLY A C 1
ATOM 594 O O . GLY A 1 75 ? -17.453 14.664 -9.273 1 82.62 75 GLY A O 1
ATOM 595 N N . ARG A 1 76 ? -16.312 13.719 -7.617 1 86.38 76 ARG A N 1
ATOM 596 C CA . ARG A 1 76 ? -17.5 13.148 -6.992 1 86.38 76 ARG A CA 1
ATOM 597 C C . ARG A 1 76 ? -17.781 13.82 -5.652 1 86.38 76 ARG A C 1
ATOM 599 O O . ARG A 1 76 ? -18.5 13.266 -4.816 1 86.38 76 ARG A O 1
ATOM 606 N N . HIS A 1 77 ? -17.203 14.922 -5.488 1 86.62 77 HIS A N 1
ATOM 607 C CA . HIS A 1 77 ? -17.297 15.672 -4.238 1 86.62 77 HIS A CA 1
ATOM 608 C C . HIS A 1 77 ? -18.75 16 -3.908 1 86.62 77 HIS A C 1
ATOM 610 O O . HIS A 1 77 ? -19.156 15.938 -2.744 1 86.62 77 HIS A O 1
ATOM 616 N N . PHE A 1 78 ? -19.641 16.141 -4.922 1 86.75 78 PHE A N 1
ATOM 617 C CA . PHE A 1 78 ? -21.016 16.578 -4.711 1 86.75 78 PHE A CA 1
ATOM 618 C C . PHE A 1 78 ? -21.984 15.422 -4.887 1 86.75 78 PHE A C 1
ATOM 620 O O . PHE A 1 78 ? -23.203 15.633 -4.945 1 86.75 78 PHE A O 1
ATOM 627 N N . ARG A 1 79 ? -21.547 14.273 -5.008 1 84.62 79 ARG A N 1
ATOM 628 C CA . ARG A 1 79 ? -22.391 13.133 -5.352 1 84.62 79 ARG A CA 1
ATOM 629 C C . ARG A 1 79 ? -23.438 12.867 -4.266 1 84.62 79 ARG A C 1
ATOM 631 O O . ARG A 1 79 ? -24.531 12.406 -4.551 1 84.62 79 ARG A O 1
ATOM 638 N N . TRP A 1 80 ? -23.094 13.164 -3.049 1 81.75 80 TRP A N 1
ATOM 639 C CA . TRP A 1 80 ? -23.984 12.859 -1.937 1 81.75 80 TRP A CA 1
ATOM 640 C C . TRP A 1 80 ? -24.609 14.125 -1.366 1 81.75 80 TRP A C 1
ATOM 642 O O . TRP A 1 80 ? -24.969 14.172 -0.189 1 81.75 80 TRP A O 1
ATOM 652 N N . GLY A 1 81 ? -24.578 15.102 -2.15 1 85.19 81 GLY A N 1
ATOM 653 C CA . GLY A 1 81 ? -25.062 16.406 -1.702 1 85.19 81 GLY A CA 1
ATOM 654 C C . GLY A 1 81 ? -23.953 17.406 -1.503 1 85.19 81 GLY A C 1
ATOM 655 O O . GLY A 1 81 ? -22.781 17.125 -1.804 1 85.19 81 GLY A O 1
ATOM 656 N N . SER A 1 82 ? -24.391 18.516 -1.12 1 91.06 82 SER A N 1
ATOM 657 C CA . SER A 1 82 ? -23.391 19.531 -0.825 1 91.06 82 SER A CA 1
ATOM 658 C C . SER A 1 82 ? -22.797 19.344 0.57 1 91.06 82 SER A C 1
ATOM 660 O O . SER A 1 82 ? -23.5 19.531 1.572 1 91.06 82 SER A O 1
ATOM 662 N N . PRO A 1 83 ? -21.594 18.969 0.583 1 95.44 83 PRO A N 1
ATOM 663 C CA . PRO A 1 83 ? -21 18.75 1.903 1 95.44 83 PRO A CA 1
ATOM 664 C C . PRO A 1 83 ? -20.891 20.016 2.734 1 95.44 83 PRO A C 1
ATOM 666 O O . PRO A 1 83 ? -20.625 21.094 2.193 1 95.44 83 PRO A O 1
ATOM 669 N N . LYS A 1 84 ? -21.203 19.922 3.988 1 97.94 84 LYS A N 1
ATOM 670 C CA . LYS A 1 84 ? -21 20.984 4.965 1 97.94 84 LYS A CA 1
ATOM 671 C C . LYS A 1 84 ? -20.172 20.484 6.152 1 97.94 84 LYS A C 1
ATOM 673 O O . LYS A 1 84 ? -20.562 19.531 6.836 1 97.94 84 LYS A O 1
ATOM 678 N N . ILE A 1 85 ? -19.062 21.109 6.363 1 98.44 85 ILE A N 1
ATOM 679 C CA . ILE A 1 85 ? -18.172 20.734 7.457 1 98.44 85 ILE A CA 1
ATOM 680 C C . ILE A 1 85 ? -17.844 21.969 8.297 1 98.44 85 ILE A C 1
ATOM 682 O O . ILE A 1 85 ? -17.406 22.984 7.766 1 98.44 85 ILE A O 1
ATOM 686 N N . GLU A 1 86 ? -18.125 21.875 9.539 1 98.56 86 GLU A N 1
ATOM 687 C CA . GLU A 1 86 ? -17.797 22.922 10.492 1 98.56 86 GLU A CA 1
ATOM 688 C C . GLU A 1 86 ? -16.828 22.422 11.555 1 98.56 86 GLU A C 1
ATOM 690 O O . GLU A 1 86 ? -17.031 21.375 12.156 1 98.56 86 GLU A O 1
ATOM 695 N N . MET A 1 87 ? -15.789 23.203 11.758 1 98.56 87 MET A N 1
ATOM 696 C CA . MET A 1 87 ? -14.789 22.812 12.75 1 98.56 87 MET A CA 1
ATOM 697 C C . MET A 1 87 ? -14.422 24 13.641 1 98.56 87 MET A C 1
ATOM 699 O O . MET A 1 87 ? -14.508 25.156 13.211 1 98.56 87 MET A O 1
ATOM 703 N N . GLN A 1 88 ? -14.102 23.703 14.828 1 98.44 88 GLN A N 1
ATOM 704 C CA . GLN A 1 88 ? -13.477 24.672 15.734 1 98.44 88 GLN A CA 1
ATOM 705 C C . GLN A 1 88 ? -11.992 24.375 15.906 1 98.44 88 GLN A C 1
ATOM 707 O O . GLN A 1 88 ? -11.617 23.266 16.297 1 98.44 88 GLN A O 1
ATOM 712 N N . ILE A 1 89 ? -11.172 25.391 15.617 1 98.44 89 ILE A N 1
ATOM 713 C CA . ILE A 1 89 ? -9.727 25.203 15.617 1 98.44 89 ILE A CA 1
ATOM 714 C C . ILE A 1 89 ? -9.102 26.016 16.75 1 98.44 89 ILE A C 1
ATOM 716 O O . ILE A 1 89 ? -9.438 27.188 16.922 1 98.44 89 ILE A O 1
ATOM 720 N N . LEU A 1 90 ? -8.203 25.406 17.438 1 98 90 LEU A N 1
ATOM 721 C CA . LEU A 1 90 ? -7.5 26.062 18.531 1 98 90 LEU A CA 1
ATOM 722 C C . LEU A 1 90 ? -6.047 26.344 18.156 1 98 90 LEU A C 1
ATOM 724 O O . LEU A 1 90 ? -5.395 25.5 17.531 1 98 90 LEU A O 1
ATOM 728 N N . PHE A 1 91 ? -5.582 27.5 18.547 1 97.56 91 PHE A N 1
ATOM 729 C CA . PHE A 1 91 ? -4.199 27.891 18.297 1 97.56 91 PHE A CA 1
ATOM 730 C C . PHE A 1 91 ? -3.463 28.125 19.609 1 97.56 91 PHE A C 1
ATOM 732 O O . PHE A 1 91 ? -4.082 28.453 20.641 1 97.56 91 PHE A O 1
ATOM 739 N N . GLU A 1 92 ? -2.18 27.953 19.516 1 95.75 92 GLU A N 1
ATOM 740 C CA . GLU A 1 92 ? -1.306 28.312 20.625 1 95.75 92 GLU A CA 1
ATOM 741 C C . GLU A 1 92 ? -0.595 29.625 20.359 1 95.75 92 GLU A C 1
ATOM 743 O O . GLU A 1 92 ? -0.458 30.047 19.203 1 95.75 92 GLU A O 1
ATOM 748 N N . GLU A 1 93 ? -0.108 30.188 21.391 1 96.12 93 GLU A N 1
ATOM 749 C CA . GLU A 1 93 ? 0.475 31.516 21.312 1 96.12 93 GLU A CA 1
ATOM 750 C C . GLU A 1 93 ? 1.728 31.516 20.438 1 96.12 93 GLU A C 1
ATOM 752 O O . GLU A 1 93 ? 1.903 32.406 19.609 1 96.12 93 GLU A O 1
ATOM 757 N N . GLU A 1 94 ? 2.494 30.609 20.594 1 96 94 GLU A N 1
ATOM 758 C CA . GLU A 1 94 ? 3.771 30.562 19.891 1 96 94 GLU A CA 1
ATOM 759 C C . GLU A 1 94 ? 3.566 30.5 18.391 1 96 94 GLU A C 1
ATOM 761 O O . GLU A 1 94 ? 4.254 31.188 17.625 1 96 94 GLU A O 1
ATOM 766 N N . GLU A 1 95 ? 2.666 29.656 17.938 1 96.44 95 GLU A N 1
ATOM 767 C CA . GLU A 1 95 ? 2.447 29.516 16.5 1 96.44 95 GLU A CA 1
ATOM 768 C C . GLU A 1 95 ? 1.816 30.781 15.922 1 96.44 95 GLU A C 1
ATOM 770 O O . GLU A 1 95 ? 2.088 31.141 14.773 1 96.44 95 GLU A O 1
ATOM 775 N N . LEU A 1 96 ? 1.048 31.469 16.703 1 97.5 96 LEU A N 1
ATOM 776 C CA . LEU A 1 96 ? 0.447 32.719 16.266 1 97.5 96 LEU A CA 1
ATOM 777 C C . LEU A 1 96 ? 1.506 33.812 16.109 1 97.5 96 LEU A C 1
ATOM 779 O O . LEU A 1 96 ? 1.523 34.531 15.102 1 97.5 96 LEU A O 1
ATOM 783 N N . LYS A 1 97 ? 2.346 33.875 17.094 1 97.06 97 LYS A N 1
ATOM 784 C CA . LYS A 1 97 ? 3.42 34.844 17.047 1 97.06 97 LYS A CA 1
ATOM 785 C C . LYS A 1 97 ? 4.328 34.625 15.844 1 97.06 97 LYS A C 1
ATOM 787 O O . LYS A 1 97 ? 4.664 35.562 15.125 1 97.06 97 LYS A O 1
ATOM 792 N N . THR A 1 98 ? 4.672 33.406 15.656 1 97.38 98 THR A N 1
ATOM 793 C CA . THR A 1 98 ? 5.559 33.062 14.547 1 97.38 98 THR A CA 1
ATOM 794 C C . THR A 1 98 ? 4.883 33.375 13.211 1 97.38 98 THR A C 1
ATOM 796 O O . THR A 1 98 ? 5.52 33.875 12.289 1 97.38 98 THR A O 1
ATOM 799 N N . THR A 1 99 ? 3.633 33.031 13.078 1 97.75 99 THR A N 1
ATOM 800 C CA . THR A 1 99 ? 2.885 33.312 11.859 1 97.75 99 THR A CA 1
ATOM 801 C C . THR A 1 99 ? 2.865 34.781 11.57 1 97.75 99 THR A C 1
ATOM 803 O O . THR A 1 99 ? 3.076 35.219 10.43 1 97.75 99 THR A O 1
ATOM 806 N N . SER A 1 100 ? 2.656 35.562 12.586 1 97.5 100 SER A N 1
ATOM 807 C CA . SER A 1 100 ? 2.629 37.031 12.43 1 97.5 100 SER A CA 1
ATOM 808 C C . SER A 1 100 ? 3.979 37.562 11.969 1 97.5 100 SER A C 1
ATOM 810 O O . SER A 1 100 ? 4.043 38.406 11.07 1 97.5 100 SER A O 1
ATOM 812 N N . GLU A 1 101 ? 4.969 37.062 12.57 1 96.56 101 GLU A N 1
ATOM 813 C CA . GLU A 1 101 ? 6.316 37.469 12.195 1 96.56 101 GLU A CA 1
ATOM 814 C C . GLU A 1 101 ? 6.598 37.188 10.727 1 96.56 101 GLU A C 1
ATOM 816 O O . GLU A 1 101 ? 7.113 38.031 10 1 96.56 101 GLU A O 1
ATOM 821 N N . LEU A 1 102 ? 6.254 36.031 10.289 1 96.19 102 LEU A N 1
ATOM 822 C CA . LEU A 1 102 ? 6.523 35.625 8.922 1 96.19 102 LEU A CA 1
ATOM 823 C C . LEU A 1 102 ? 5.652 36.375 7.934 1 96.19 102 LEU A C 1
ATOM 825 O O . LEU A 1 102 ? 6.078 36.688 6.816 1 96.19 102 LEU A O 1
ATOM 829 N N . ALA A 1 103 ? 4.453 36.594 8.359 1 96.88 103 ALA A N 1
ATOM 830 C CA . ALA A 1 103 ? 3.553 37.375 7.504 1 96.88 103 ALA A CA 1
ATOM 831 C C . ALA A 1 103 ? 4.117 38.75 7.211 1 96.88 103 ALA A C 1
ATOM 833 O O . ALA A 1 103 ? 4.055 39.219 6.074 1 96.88 103 ALA A O 1
ATOM 834 N N . LYS A 1 104 ? 4.637 39.344 8.195 1 96.44 104 LYS A N 1
ATOM 835 C CA . LYS A 1 104 ? 5.23 40.656 8.023 1 96.44 104 LYS A CA 1
ATOM 836 C C . LYS A 1 104 ? 6.434 40.594 7.086 1 96.44 104 LYS A C 1
ATOM 838 O O . LYS A 1 104 ? 6.566 41.438 6.184 1 96.44 104 LYS A O 1
ATOM 843 N N . LYS A 1 105 ? 7.25 39.656 7.348 1 95.12 105 LYS A N 1
ATOM 844 C CA . LYS A 1 105 ? 8.414 39.469 6.48 1 95.12 105 LYS A CA 1
ATOM 845 C C . LYS A 1 105 ? 7.984 39.25 5.031 1 95.12 105 LYS A C 1
ATOM 847 O O . LYS A 1 105 ? 8.602 39.781 4.109 1 95.12 105 LYS A O 1
ATOM 852 N N . TRP A 1 106 ? 6.988 38.438 4.902 1 95.06 106 TRP A N 1
ATOM 853 C CA . TRP A 1 106 ? 6.469 38.094 3.578 1 95.06 106 TRP A CA 1
ATOM 854 C C . TRP A 1 106 ? 5.93 39.344 2.877 1 95.06 106 TRP A C 1
ATOM 856 O O . TRP A 1 106 ? 6.23 39.594 1.706 1 95.06 106 TRP A O 1
ATOM 866 N N . TYR A 1 107 ? 5.234 40.125 3.559 1 95.75 107 TYR A N 1
ATOM 867 C CA . TYR A 1 107 ? 4.656 41.312 2.979 1 95.75 107 TYR A CA 1
ATOM 868 C C . TYR A 1 107 ? 5.742 42.312 2.588 1 95.75 107 TYR A C 1
ATOM 870 O O . TYR A 1 107 ? 5.699 42.906 1.5 1 95.75 107 TYR A O 1
ATOM 878 N N . ASP A 1 108 ? 6.711 42.5 3.412 1 94.94 108 ASP A N 1
ATOM 879 C CA . ASP A 1 108 ? 7.805 43.438 3.174 1 94.94 108 ASP A CA 1
ATOM 880 C C . ASP A 1 108 ? 8.602 43.031 1.935 1 94.94 108 ASP A C 1
ATOM 882 O O . ASP A 1 108 ? 9.188 43.906 1.27 1 94.94 108 ASP A O 1
ATOM 886 N N . ALA A 1 109 ? 8.594 41.781 1.681 1 93.31 109 ALA A N 1
ATOM 887 C CA . ALA A 1 109 ? 9.391 41.25 0.568 1 93.31 109 ALA A CA 1
ATOM 888 C C . ALA A 1 109 ? 8.633 41.406 -0.752 1 93.31 109 ALA A C 1
ATOM 890 O O . ALA A 1 109 ? 9.211 41.219 -1.825 1 93.31 109 ALA A O 1
ATOM 891 N N . GLN A 1 110 ? 7.406 41.75 -0.685 1 92.75 110 GLN A N 1
ATOM 892 C CA . GLN A 1 110 ? 6.621 41.875 -1.908 1 92.75 110 GLN A CA 1
ATOM 893 C C . GLN A 1 110 ? 7.012 43.125 -2.689 1 92.75 110 GLN A C 1
ATOM 895 O O . GLN A 1 110 ? 7.516 44.094 -2.113 1 92.75 110 GLN A O 1
ATOM 900 N N . PRO A 1 111 ? 6.77 43.094 -3.986 1 92.44 111 PRO A N 1
ATOM 901 C CA . PRO A 1 111 ? 7.043 44.281 -4.793 1 92.44 111 PRO A CA 1
ATOM 902 C C . PRO A 1 111 ? 6.145 45.469 -4.422 1 92.44 111 PRO A C 1
ATOM 904 O O . PRO A 1 111 ? 5.059 45.281 -3.875 1 92.44 111 PRO A O 1
ATOM 907 N N . ASP A 1 112 ? 6.625 46.594 -4.746 1 92.69 112 ASP A N 1
ATOM 908 C CA . ASP A 1 112 ? 5.914 47.812 -4.395 1 92.69 112 ASP A CA 1
ATOM 909 C C . ASP A 1 112 ? 4.539 47.875 -5.059 1 92.69 112 ASP A C 1
ATOM 911 O O . ASP A 1 112 ? 3.572 48.344 -4.465 1 92.69 112 ASP A O 1
ATOM 915 N N . GLU A 1 113 ? 4.449 47.406 -6.211 1 92.75 113 GLU A N 1
ATOM 916 C CA . GLU A 1 113 ? 3.178 47.344 -6.922 1 92.75 113 GLU A CA 1
ATOM 917 C C . GLU A 1 113 ? 2.137 46.562 -6.148 1 92.75 113 GLU A C 1
ATOM 919 O O . GLU A 1 113 ? 0.969 46.938 -6.082 1 92.75 113 GLU A O 1
ATOM 924 N N . PHE A 1 114 ? 2.658 45.469 -5.566 1 90.88 114 PHE A N 1
ATOM 925 C CA . PHE A 1 114 ? 1.795 44.625 -4.758 1 90.88 114 PHE A CA 1
ATOM 926 C C . PHE A 1 114 ? 1.327 45.344 -3.506 1 90.88 114 PHE A C 1
ATOM 928 O O . PHE A 1 114 ? 0.147 45.312 -3.154 1 90.88 114 PHE A O 1
ATOM 935 N N . LYS A 1 115 ? 2.207 46.062 -2.893 1 92.06 115 LYS A N 1
ATOM 936 C CA . LYS A 1 115 ? 1.922 46.719 -1.623 1 92.06 115 LYS A CA 1
ATOM 937 C C . LYS A 1 115 ? 0.981 47.906 -1.819 1 92.06 115 LYS A C 1
ATOM 939 O O . LYS A 1 115 ? 0.226 48.281 -0.913 1 92.06 115 LYS A O 1
ATOM 944 N N . GLU A 1 116 ? 1.01 48.469 -3.023 1 91.5 116 GLU A N 1
ATOM 945 C CA . GLU A 1 116 ? 0.12 49.594 -3.352 1 91.5 116 GLU A CA 1
ATOM 946 C C . GLU A 1 116 ? -1.308 49.094 -3.582 1 91.5 116 GLU A C 1
ATOM 948 O O . GLU A 1 116 ? -2.27 49.812 -3.266 1 91.5 116 GLU A O 1
ATOM 953 N N . MET A 1 117 ? -1.375 47.906 -4.062 1 91.62 117 MET A N 1
ATOM 954 C CA . MET A 1 117 ? -2.672 47.375 -4.453 1 91.62 117 MET A CA 1
ATOM 955 C C . MET A 1 117 ? -3.328 46.656 -3.285 1 91.62 117 MET A C 1
ATOM 957 O O . MET A 1 117 ? -4.555 46.562 -3.215 1 91.62 117 MET A O 1
ATOM 961 N N . ARG A 1 118 ? -2.473 46.062 -2.42 1 90.19 118 ARG A N 1
ATOM 962 C CA . ARG A 1 118 ? -3 45.25 -1.324 1 90.19 118 ARG A CA 1
ATOM 963 C C . ARG A 1 118 ? -2.412 45.719 0.013 1 90.19 118 ARG A C 1
ATOM 965 O O . ARG A 1 118 ? -1.193 45.688 0.194 1 90.19 118 ARG A O 1
ATOM 972 N N . GLU A 1 119 ? -3.312 45.969 0.865 1 92.25 119 GLU A N 1
ATOM 973 C CA . GLU A 1 119 ? -2.875 46.344 2.207 1 92.25 119 GLU A CA 1
ATOM 974 C C . GLU A 1 119 ? -2.473 45.125 3.016 1 92.25 119 GLU A C 1
ATOM 976 O O . GLU A 1 119 ? -3.016 44.031 2.809 1 92.25 119 GLU A O 1
ATOM 981 N N . PHE A 1 120 ? -1.538 45.312 3.883 1 94.5 120 PHE A N 1
ATOM 982 C CA . PHE A 1 120 ? -1.07 44.25 4.738 1 94.5 120 PHE A CA 1
ATOM 983 C C . PHE A 1 120 ? -2.16 43.812 5.715 1 94.5 120 PHE A C 1
ATOM 985 O O . PHE A 1 120 ? -2.748 44.656 6.402 1 94.5 120 PHE A O 1
ATOM 992 N N . VAL A 1 121 ? -2.439 42.562 5.699 1 94.56 121 VAL A N 1
ATOM 993 C CA . VAL A 1 121 ? -3.342 41.969 6.684 1 94.56 121 VAL A CA 1
ATOM 994 C C . VAL A 1 121 ? -2.531 41.25 7.754 1 94.56 121 VAL A C 1
ATOM 996 O O . VAL A 1 121 ? -2.002 40.156 7.508 1 94.56 121 VAL A O 1
ATOM 999 N N . GLU A 1 122 ? -2.502 41.75 8.906 1 95.31 122 GLU A N 1
ATOM 1000 C CA . GLU A 1 122 ? -1.801 41.125 10.016 1 95.31 122 GLU A CA 1
ATOM 1001 C C . GLU A 1 122 ? -2.584 39.906 10.539 1 95.31 122 GLU A C 1
ATOM 1003 O O . GLU A 1 122 ? -3.775 40.031 10.836 1 95.31 122 GLU A O 1
ATOM 1008 N N . PRO A 1 123 ? -1.953 38.781 10.602 1 97.31 123 PRO A N 1
ATOM 1009 C CA . PRO A 1 123 ? -2.643 37.625 11.18 1 97.31 123 PRO A CA 1
ATOM 1010 C C . PRO A 1 123 ? -3.18 37.906 12.586 1 97.31 123 PRO A C 1
ATOM 1012 O O . PRO A 1 123 ? -2.527 38.594 13.375 1 97.31 123 PRO A O 1
ATOM 1015 N N . GLY A 1 124 ? -4.352 37.375 12.789 1 96.25 124 GLY A N 1
ATOM 1016 C CA . GLY A 1 124 ? -4.984 37.562 14.078 1 96.25 124 GLY A CA 1
ATOM 1017 C C . GLY A 1 124 ? -4.344 36.75 15.188 1 96.25 124 GLY A C 1
ATOM 1018 O O . GLY A 1 124 ? -3.348 36.062 14.961 1 96.25 124 GLY A O 1
ATOM 1019 N N . ASP A 1 125 ? -4.848 36.969 16.438 1 95.62 125 ASP A N 1
ATOM 1020 C CA . ASP A 1 125 ? -4.336 36.219 17.594 1 95.62 125 ASP A CA 1
ATOM 1021 C C . ASP A 1 125 ? -5.461 35.531 18.344 1 95.62 125 ASP A C 1
ATOM 1023 O O . ASP A 1 125 ? -5.359 35.281 19.547 1 95.62 125 ASP A O 1
ATOM 1027 N N . SER A 1 126 ? -6.543 35.281 17.609 1 97.06 126 SER A N 1
ATOM 1028 C CA . SER A 1 126 ? -7.641 34.562 18.234 1 97.06 126 SER A CA 1
ATOM 1029 C C . SER A 1 126 ? -7.227 33.125 18.594 1 97.06 126 SER A C 1
ATOM 1031 O O . SER A 1 126 ? -6.633 32.406 17.781 1 97.06 126 SER A O 1
ATOM 1033 N N . ARG A 1 127 ? -7.555 32.719 19.781 1 96.88 127 ARG A N 1
ATOM 1034 C CA . ARG A 1 127 ? -7.188 31.391 20.25 1 96.88 127 ARG A CA 1
ATOM 1035 C C . ARG A 1 127 ? -8.109 30.328 19.656 1 96.88 127 ARG A C 1
ATOM 1037 O O . ARG A 1 127 ? -7.719 29.172 19.531 1 96.88 127 ARG A O 1
ATOM 1044 N N . ARG A 1 128 ? -9.273 30.719 19.375 1 97.38 128 ARG A N 1
ATOM 1045 C CA . ARG A 1 128 ? -10.273 29.844 18.797 1 97.38 128 ARG A CA 1
ATOM 1046 C C . ARG A 1 128 ? -10.867 30.438 17.531 1 97.38 128 ARG A C 1
ATOM 1048 O O . ARG A 1 128 ? -11.344 31.578 17.547 1 97.38 128 ARG A O 1
ATOM 1055 N N . VAL A 1 129 ? -10.758 29.688 16.438 1 98.25 129 VAL A N 1
ATOM 1056 C CA . VAL A 1 129 ? -11.258 30.188 15.148 1 98.25 129 VAL A CA 1
ATOM 1057 C C . VAL A 1 129 ? -12.125 29.109 14.492 1 98.25 129 VAL A C 1
ATOM 1059 O O . VAL A 1 129 ? -11.781 27.922 14.508 1 98.25 129 VAL A O 1
ATOM 1062 N N . SER A 1 130 ? -13.227 29.516 13.93 1 98.06 130 SER A N 1
ATOM 1063 C CA . SER A 1 130 ? -14.125 28.578 13.25 1 98.06 130 SER A CA 1
ATOM 1064 C C . SER A 1 130 ? -13.719 28.391 11.789 1 98.06 130 SER A C 1
ATOM 1066 O O . SER A 1 130 ? -13.242 29.328 11.141 1 98.06 130 SER A O 1
ATOM 1068 N N . LEU A 1 131 ? -13.836 27.203 11.352 1 98.19 131 LEU A N 1
ATOM 1069 C CA . LEU A 1 131 ? -13.602 26.828 9.961 1 98.19 131 LEU A CA 1
ATOM 1070 C C . LEU A 1 131 ? -14.852 26.188 9.352 1 98.19 131 LEU A C 1
ATOM 1072 O O . LEU A 1 131 ? -15.461 25.312 9.961 1 98.19 131 LEU A O 1
ATOM 1076 N N . LEU A 1 132 ? -15.219 26.688 8.195 1 97.94 132 LEU A N 1
ATOM 1077 C CA . LEU A 1 132 ? -16.438 26.219 7.535 1 97.94 132 LEU A CA 1
ATOM 1078 C C . LEU A 1 132 ? -16.156 25.844 6.082 1 97.94 132 LEU A C 1
ATOM 1080 O O . LEU A 1 132 ? -15.477 26.594 5.367 1 97.94 132 LEU A O 1
ATOM 1084 N N . LEU A 1 133 ? -16.516 24.672 5.707 1 97.88 133 LEU A N 1
ATOM 1085 C CA . LEU A 1 133 ? -16.609 24.25 4.312 1 97.88 133 LEU A CA 1
ATOM 1086 C C . LEU A 1 133 ? -18.047 23.969 3.914 1 97.88 133 LEU A C 1
ATOM 1088 O O . LEU A 1 133 ? -18.719 23.156 4.551 1 97.88 133 LEU A O 1
ATOM 1092 N N . ASN A 1 134 ? -18.547 24.703 2.98 1 96.69 134 ASN A N 1
ATOM 1093 C CA . ASN A 1 134 ? -19.891 24.547 2.412 1 96.69 134 ASN A CA 1
ATOM 1094 C C . ASN A 1 134 ? -19.828 24.391 0.895 1 96.69 134 ASN A C 1
ATOM 1096 O O . ASN A 1 134 ? -19.859 25.391 0.168 1 96.69 134 ASN A O 1
ATOM 1100 N N . GLY A 1 135 ? -19.875 23.125 0.464 1 94.06 135 GLY A N 1
ATOM 1101 C CA . GLY A 1 135 ? -19.609 22.875 -0.944 1 94.06 135 GLY A CA 1
ATOM 1102 C C . GLY A 1 135 ? -18.203 23.266 -1.364 1 94.06 135 GLY A C 1
ATOM 1103 O O . GLY A 1 135 ? -17.219 22.75 -0.828 1 94.06 135 GLY A O 1
ATOM 1104 N N . ASP A 1 136 ? -18.156 24.25 -2.232 1 91.25 136 ASP A N 1
ATOM 1105 C CA . ASP A 1 136 ? -16.844 24.688 -2.691 1 91.25 136 ASP A CA 1
ATOM 1106 C C . ASP A 1 136 ? -16.422 25.969 -1.963 1 91.25 136 ASP A C 1
ATOM 1108 O O . ASP A 1 136 ? -15.281 26.422 -2.109 1 91.25 136 ASP A O 1
ATOM 1112 N N . PHE A 1 137 ? -17.375 26.391 -1.181 1 94.56 137 PHE A N 1
ATOM 1113 C CA . PHE A 1 137 ? -17.078 27.594 -0.408 1 94.56 137 PHE A CA 1
ATOM 1114 C C . PHE A 1 137 ? -16.469 27.234 0.943 1 94.56 137 PHE A C 1
ATOM 1116 O O . PHE A 1 137 ? -16.906 26.281 1.594 1 94.56 137 PHE A O 1
ATOM 1123 N N . TRP A 1 138 ? -15.438 27.969 1.257 1 95.75 138 TRP A N 1
ATOM 1124 C CA . TRP A 1 138 ? -14.859 27.75 2.58 1 95.75 138 TRP A CA 1
ATOM 1125 C C . TRP A 1 138 ? -14.477 29.078 3.229 1 95.75 138 TRP A C 1
ATOM 1127 O O . TRP A 1 138 ? -14.242 30.078 2.535 1 95.75 138 TRP A O 1
ATOM 1137 N N . LYS A 1 139 ? -14.547 29.062 4.516 1 96.56 139 LYS A N 1
ATOM 1138 C CA . LYS A 1 139 ? -14.25 30.234 5.324 1 96.56 139 LYS A CA 1
ATOM 1139 C C . LYS A 1 139 ? -13.477 29.859 6.582 1 96.56 139 LYS A C 1
ATOM 1141 O O . LYS A 1 139 ? -13.812 28.875 7.258 1 96.56 139 LYS A O 1
ATOM 1146 N N . ALA A 1 140 ? -12.383 30.562 6.785 1 96.88 140 ALA A N 1
ATOM 1147 C CA . ALA A 1 140 ? -11.602 30.422 8.016 1 96.88 140 ALA A CA 1
ATOM 1148 C C . ALA A 1 140 ? -11.68 31.672 8.875 1 96.88 140 ALA A C 1
ATOM 1150 O O . ALA A 1 140 ? -11.023 32.688 8.586 1 96.88 140 ALA A O 1
ATOM 1151 N N . GLY A 1 141 ? -12.43 31.516 9.891 1 96.38 141 GLY A N 1
ATOM 1152 C CA . GLY A 1 141 ? -12.656 32.688 10.734 1 96.38 141 GLY A CA 1
ATOM 1153 C C . GLY A 1 141 ? -13.648 33.656 10.141 1 96.38 141 GLY A C 1
ATOM 1154 O O . GLY A 1 141 ? -14.203 33.406 9.062 1 96.38 141 GLY A O 1
ATOM 1155 N N . ASP A 1 142 ? -13.883 34.812 10.875 1 94.5 142 ASP A N 1
ATOM 1156 C CA . ASP A 1 142 ? -14.867 35.812 10.469 1 94.5 142 ASP A CA 1
ATOM 1157 C C . ASP A 1 142 ? -14.18 37.031 9.883 1 94.5 142 ASP A C 1
ATOM 1159 O O . ASP A 1 142 ? -14.828 37.906 9.297 1 94.5 142 ASP A O 1
ATOM 1163 N N . THR A 1 143 ? -12.859 37.094 10.031 1 95.62 143 THR A N 1
ATOM 1164 C CA . THR A 1 143 ? -12.094 38.25 9.539 1 95.62 143 THR A CA 1
ATOM 1165 C C . THR A 1 143 ? -10.891 37.781 8.734 1 95.62 143 THR A C 1
ATOM 1167 O O . THR A 1 143 ? -10.422 36.656 8.898 1 95.62 143 THR A O 1
ATOM 1170 N N . PRO A 1 144 ? -10.398 38.688 7.914 1 95.56 144 PRO A N 1
ATOM 1171 C CA . PRO A 1 144 ? -9.18 38.344 7.184 1 95.56 144 PRO A CA 1
ATOM 1172 C C . PRO A 1 144 ? -7.996 38.062 8.109 1 95.56 144 PRO A C 1
ATOM 1174 O O . PRO A 1 144 ? -7.148 37.219 7.785 1 95.56 144 PRO A O 1
ATOM 1177 N N . ALA A 1 145 ? -8 38.719 9.227 1 96.88 145 ALA A N 1
ATOM 1178 C CA . ALA A 1 145 ? -6.945 38.5 10.211 1 96.88 145 ALA A CA 1
ATOM 1179 C C . ALA A 1 145 ? -6.98 37.062 10.734 1 96.88 145 ALA A C 1
ATOM 1181 O O . ALA A 1 145 ? -5.941 36.406 10.867 1 96.88 145 ALA A O 1
ATOM 1182 N N . GLU A 1 146 ? -8.125 36.594 10.953 1 97.31 146 GLU A N 1
ATOM 1183 C CA . GLU A 1 146 ? -8.273 35.219 11.438 1 97.31 146 GLU A CA 1
ATOM 1184 C C . GLU A 1 146 ? -7.895 34.219 10.367 1 97.31 146 GLU A C 1
ATOM 1186 O O . GLU A 1 146 ? -7.289 33.188 10.672 1 97.31 146 GLU A O 1
ATOM 1191 N N . ARG A 1 147 ? -8.219 34.5 9.172 1 96.56 147 ARG A N 1
ATOM 1192 C CA . ARG A 1 147 ? -7.848 33.625 8.07 1 96.56 147 ARG A CA 1
ATOM 1193 C C . ARG A 1 147 ? -6.332 33.531 7.93 1 96.56 147 ARG A C 1
ATOM 1195 O O . ARG A 1 147 ? -5.789 32.438 7.688 1 96.56 147 ARG A O 1
ATOM 1202 N N . ALA A 1 148 ? -5.73 34.656 8.125 1 96.88 148 ALA A N 1
ATOM 1203 C CA . ALA A 1 148 ? -4.281 34.75 7.945 1 96.88 148 ALA A CA 1
ATOM 1204 C C . ALA A 1 148 ? -3.551 33.938 9.023 1 96.88 148 ALA A C 1
ATOM 1206 O O . ALA A 1 148 ? -2.383 33.594 8.859 1 96.88 148 ALA A O 1
ATOM 1207 N N . GLN A 1 149 ? -4.238 33.656 10.133 1 97.06 149 GLN A N 1
ATOM 1208 C CA . GLN A 1 149 ? -3.646 32.844 11.203 1 97.06 149 GLN A CA 1
ATOM 1209 C C . GLN A 1 149 ? -3.268 31.453 10.719 1 97.06 149 GLN A C 1
ATOM 1211 O O . GLN A 1 149 ? -2.383 30.812 11.289 1 97.06 149 GLN A O 1
ATOM 1216 N N . PHE A 1 150 ? -3.973 30.984 9.68 1 97.75 150 PHE A N 1
ATOM 1217 C CA . PHE A 1 150 ? -3.777 29.625 9.188 1 97.75 150 PHE A CA 1
ATOM 1218 C C . PHE A 1 150 ? -2.619 29.562 8.195 1 97.75 150 PHE A C 1
ATOM 1220 O O . PHE A 1 150 ? -2.158 28.484 7.832 1 97.75 150 PHE A O 1
ATOM 1227 N N . ARG A 1 151 ? -2.008 30.672 7.781 1 96.25 151 ARG A N 1
ATOM 1228 C CA . ARG A 1 151 ? -1.229 30.734 6.547 1 96.25 151 ARG A CA 1
ATOM 1229 C C . ARG A 1 151 ? 0.265 30.797 6.844 1 96.25 151 ARG A C 1
ATOM 1231 O O . ARG A 1 151 ? 1.055 31.203 5.988 1 96.25 151 ARG A O 1
ATOM 1238 N N . GLY A 1 152 ? 0.605 30.453 8.055 1 95.88 152 GLY A N 1
ATOM 1239 C CA . GLY A 1 152 ? 2.008 30.531 8.43 1 95.88 152 GLY A CA 1
ATOM 1240 C C . GLY A 1 152 ? 2.918 29.766 7.477 1 95.88 152 GLY A C 1
ATOM 1241 O O . GLY A 1 152 ? 3.879 30.328 6.949 1 95.88 152 GLY A O 1
ATOM 1242 N N . ARG A 1 153 ? 2.609 28.547 7.219 1 95 153 ARG A N 1
ATOM 1243 C CA . ARG A 1 153 ? 3.453 27.719 6.371 1 95 153 ARG A CA 1
ATOM 1244 C C . ARG A 1 153 ? 3.422 28.188 4.926 1 95 153 ARG A C 1
ATOM 1246 O O . ARG A 1 153 ? 4.406 28.047 4.195 1 95 153 ARG A O 1
ATOM 1253 N N . TYR A 1 154 ? 2.34 28.766 4.562 1 93.69 154 TYR A N 1
ATOM 1254 C CA . TYR A 1 154 ? 2.238 29.344 3.23 1 93.69 154 TYR A CA 1
ATOM 1255 C C . TYR A 1 154 ? 3.273 30.453 3.035 1 93.69 154 TYR A C 1
ATOM 1257 O O . TYR A 1 154 ? 3.977 30.469 2.023 1 93.69 154 TYR A O 1
ATOM 1265 N N . TYR A 1 155 ? 3.398 31.312 3.986 1 94.75 155 TYR A N 1
ATOM 1266 C CA . TYR A 1 155 ? 4.371 32.406 3.926 1 94.75 155 TYR A CA 1
ATOM 1267 C C . TYR A 1 155 ? 5.793 31.859 3.857 1 94.75 155 TYR A C 1
ATOM 1269 O O . TYR A 1 155 ? 6.609 32.344 3.068 1 94.75 155 TYR A O 1
ATOM 1277 N N . ALA A 1 156 ? 6.02 30.891 4.699 1 94.25 156 ALA A N 1
ATOM 1278 C CA . ALA A 1 156 ? 7.359 30.312 4.742 1 94.25 156 ALA A CA 1
ATOM 1279 C C . ALA A 1 156 ? 7.707 29.641 3.42 1 94.25 156 ALA A C 1
ATOM 1281 O O . ALA A 1 156 ? 8.82 29.781 2.92 1 94.25 156 ALA A O 1
ATOM 1282 N N . GLN A 1 157 ? 6.754 28.875 2.904 1 91.12 157 GLN A N 1
ATOM 1283 C CA . GLN A 1 157 ? 6.973 28.156 1.654 1 91.12 157 GLN A CA 1
ATOM 1284 C C . GLN A 1 157 ? 7.266 29.125 0.507 1 91.12 157 GLN A C 1
ATOM 1286 O O . GLN A 1 157 ? 8.047 28.797 -0.394 1 91.12 157 GLN A O 1
ATOM 1291 N N . TRP A 1 158 ? 6.668 30.234 0.579 1 90.19 158 TRP A N 1
ATOM 1292 C CA . TRP A 1 158 ? 6.922 31.266 -0.422 1 90.19 158 TRP A CA 1
ATOM 1293 C C . TRP A 1 158 ? 8.406 31.625 -0.473 1 90.19 158 TRP A C 1
ATOM 1295 O O . TRP A 1 158 ? 8.984 31.734 -1.556 1 90.19 158 TRP A O 1
ATOM 1305 N N . PHE A 1 159 ? 9.008 31.75 0.62 1 90.94 159 PHE A N 1
ATOM 1306 C CA . PHE A 1 159 ? 10.43 32.062 0.703 1 90.94 159 PHE A CA 1
ATOM 1307 C C . PHE A 1 159 ? 11.281 30.906 0.219 1 90.94 159 PHE A C 1
ATOM 1309 O O . PHE A 1 159 ? 12.258 31.109 -0.508 1 90.94 159 PHE A O 1
ATOM 1316 N N . ILE A 1 160 ? 10.867 29.719 0.588 1 87.75 160 ILE A N 1
ATOM 1317 C CA . ILE A 1 160 ? 11.625 28.531 0.217 1 87.75 160 ILE A CA 1
ATOM 1318 C C . ILE A 1 160 ? 11.633 28.375 -1.302 1 87.75 160 ILE A C 1
ATOM 1320 O O . ILE A 1 160 ? 12.656 28.016 -1.89 1 87.75 160 ILE A O 1
ATOM 1324 N N . ASN A 1 161 ? 10.555 28.641 -1.845 1 84 161 ASN A N 1
ATOM 1325 C CA . ASN A 1 161 ? 10.438 28.531 -3.295 1 84 161 ASN A CA 1
ATOM 1326 C C . ASN A 1 161 ? 11.344 29.531 -4.004 1 84 161 ASN A C 1
ATOM 1328 O O . ASN A 1 161 ? 11.688 29.344 -5.172 1 84 161 ASN A O 1
ATOM 1332 N N . ARG A 1 162 ? 11.75 30.484 -3.357 1 83.75 162 ARG A N 1
ATOM 1333 C CA . ARG A 1 162 ? 12.633 31.516 -3.906 1 83.75 162 ARG A CA 1
ATOM 1334 C C . ARG A 1 162 ? 14.062 31.312 -3.418 1 83.75 162 ARG A C 1
ATOM 1336 O O . ARG A 1 162 ? 14.867 32.25 -3.449 1 83.75 162 ARG A O 1
ATOM 1343 N N . ARG A 1 163 ? 14.352 30.172 -2.85 1 79.75 163 ARG A N 1
ATOM 1344 C CA . ARG A 1 163 ? 15.672 29.688 -2.477 1 79.75 163 ARG A CA 1
ATOM 1345 C C . ARG A 1 163 ? 16.203 30.422 -1.257 1 79.75 163 ARG A C 1
ATOM 1347 O O . ARG A 1 163 ? 17.422 30.609 -1.117 1 79.75 163 ARG A O 1
ATOM 1354 N N . GLU A 1 164 ? 15.281 30.969 -0.552 1 83.81 164 GLU A N 1
ATOM 1355 C CA . GLU A 1 164 ? 15.648 31.531 0.739 1 83.81 164 GLU A CA 1
ATOM 1356 C C . GLU A 1 164 ? 15.5 30.516 1.861 1 83.81 164 GLU A C 1
ATOM 1358 O O . GLU A 1 164 ? 14.414 30.359 2.426 1 83.81 164 GLU A O 1
ATOM 1363 N N . GLN A 1 165 ? 16.594 30.047 2.355 1 80.31 165 GLN A N 1
ATOM 1364 C CA . GLN A 1 165 ? 16.578 28.922 3.289 1 80.31 165 GLN A CA 1
ATOM 1365 C C . GLN A 1 165 ? 16.594 29.406 4.734 1 80.31 165 GLN A C 1
ATOM 1367 O O . GLN A 1 165 ? 16.344 28.641 5.66 1 80.31 165 GLN A O 1
ATOM 1372 N N . SER A 1 166 ? 16.688 30.672 4.91 1 82.56 166 SER A N 1
ATOM 1373 C CA . SER A 1 166 ? 16.812 31.219 6.258 1 82.56 166 SER A CA 1
ATOM 1374 C C . SER A 1 166 ? 15.508 31.078 7.035 1 82.56 166 SER A C 1
ATOM 1376 O O . SER A 1 166 ? 15.508 31.156 8.266 1 82.56 166 SER A O 1
ATOM 1378 N N . VAL A 1 167 ? 14.422 30.781 6.324 1 88.12 167 VAL A N 1
ATOM 1379 C CA . VAL A 1 167 ? 13.125 30.719 6.992 1 88.12 167 VAL A CA 1
ATOM 1380 C C . VAL A 1 167 ? 12.812 29.281 7.387 1 88.12 167 VAL A C 1
ATOM 1382 O O . VAL A 1 167 ? 11.781 29 7.996 1 88.12 167 VAL A O 1
ATOM 1385 N N . ARG A 1 168 ? 13.641 28.422 7.164 1 86.19 168 ARG A N 1
ATOM 1386 C CA . ARG A 1 168 ? 13.383 27 7.371 1 86.19 168 ARG A CA 1
ATOM 1387 C C . ARG A 1 168 ? 13.164 26.688 8.852 1 86.19 168 ARG A C 1
ATOM 1389 O O . ARG A 1 168 ? 12.344 25.844 9.195 1 86.19 168 ARG A O 1
ATOM 1396 N N . HIS A 1 169 ? 13.867 27.422 9.625 1 87.06 169 HIS A N 1
ATOM 1397 C CA . HIS A 1 169 ? 13.789 27.141 11.055 1 87.06 169 HIS A CA 1
ATOM 1398 C C . HIS A 1 169 ? 12.414 27.516 11.609 1 87.06 169 HIS A C 1
ATOM 1400 O O . HIS A 1 169 ? 12.031 27.031 12.68 1 87.06 169 HIS A O 1
ATOM 1406 N N . TYR A 1 170 ? 11.633 28.281 10.859 1 92.62 170 TYR A N 1
ATOM 1407 C CA . TYR A 1 170 ? 10.312 28.688 11.312 1 92.62 170 TYR A CA 1
ATOM 1408 C C . TYR A 1 170 ? 9.312 27.547 11.211 1 92.62 170 TYR A C 1
ATOM 1410 O O . TYR A 1 170 ? 8.281 27.547 11.891 1 92.62 170 TYR A O 1
ATOM 1418 N N . PHE A 1 171 ? 9.586 26.594 10.359 1 92.38 171 PHE A N 1
ATOM 1419 C CA . PHE A 1 171 ? 8.625 25.516 10.133 1 92.38 171 PHE A CA 1
ATOM 1420 C C . PHE A 1 171 ? 8.359 24.75 11.43 1 92.38 171 PHE A C 1
ATOM 1422 O O . PHE A 1 171 ? 7.238 24.281 11.656 1 92.38 171 PHE A O 1
ATOM 1429 N N . ALA A 1 172 ? 9.281 24.75 12.289 1 92 172 ALA A N 1
ATOM 1430 C CA . ALA A 1 172 ? 9.164 24.016 13.547 1 92 172 ALA A CA 1
ATOM 1431 C C . ALA A 1 172 ? 8.219 24.734 14.508 1 92 172 ALA A C 1
ATOM 1433 O O . ALA A 1 172 ? 7.891 24.203 15.57 1 92 172 ALA A O 1
ATOM 1434 N N . LYS A 1 173 ? 7.715 25.859 14.055 1 95.75 173 LYS A N 1
ATOM 1435 C CA . LYS A 1 173 ? 6.836 26.641 14.93 1 95.75 173 LYS A CA 1
ATOM 1436 C C . LYS A 1 173 ? 5.574 27.062 14.188 1 95.75 173 LYS A C 1
ATOM 1438 O O . LYS A 1 173 ? 4.879 27.984 14.625 1 95.75 173 LYS A O 1
ATOM 1443 N N . LEU A 1 174 ? 5.355 26.5 13.102 1 96.5 174 LEU A N 1
ATOM 1444 C CA . LEU A 1 174 ? 4.23 26.938 12.281 1 96.5 174 LEU A CA 1
ATOM 1445 C C . LEU A 1 174 ? 3.154 25.859 12.219 1 96.5 174 LEU A C 1
ATOM 1447 O O . LEU A 1 174 ? 3.467 24.656 12.141 1 96.5 174 LEU A O 1
ATOM 1451 N N . PRO A 1 175 ? 1.98 26.344 12.234 1 95.56 175 PRO A N 1
ATOM 1452 C CA . PRO A 1 175 ? 0.877 25.375 12.164 1 95.56 175 PRO A CA 1
ATOM 1453 C C . PRO A 1 175 ? 0.681 24.812 10.758 1 95.56 175 PRO A C 1
ATOM 1455 O O . PRO A 1 175 ? 0.941 25.5 9.766 1 95.56 175 PRO A O 1
ATOM 1458 N N . GLY A 1 176 ? 0.252 23.547 10.695 1 95.94 176 GLY A N 1
ATOM 1459 C CA . GLY A 1 176 ? -0.051 22.891 9.43 1 95.94 176 GLY A CA 1
ATOM 1460 C C . GLY A 1 176 ? -0.95 21.688 9.586 1 95.94 176 GLY A C 1
ATOM 1461 O O . GLY A 1 176 ? -1.447 21.406 10.68 1 95.94 176 GLY A O 1
ATOM 1462 N N . VAL A 1 177 ? -1.322 21.109 8.484 1 97.44 177 VAL A N 1
ATOM 1463 C CA . VAL A 1 177 ? -2.1 19.875 8.461 1 97.44 177 VAL A CA 1
ATOM 1464 C C . VAL A 1 177 ? -1.389 18.828 7.598 1 97.44 177 VAL A C 1
ATOM 1466 O O . VAL A 1 177 ? -0.897 19.141 6.512 1 97.44 177 VAL A O 1
ATOM 1469 N N . PHE A 1 178 ? -1.253 17.672 8.133 1 95.88 178 PHE A N 1
ATOM 1470 C CA . PHE A 1 178 ? -0.602 16.547 7.457 1 95.88 178 PHE A CA 1
ATOM 1471 C C . PHE A 1 178 ? -1.417 15.273 7.613 1 95.88 178 PHE A C 1
ATOM 1473 O O . PHE A 1 178 ? -2.006 15.031 8.672 1 95.88 178 PHE A O 1
ATOM 1480 N N . TRP A 1 179 ? -1.507 14.555 6.586 1 95.38 179 TRP A N 1
ATOM 1481 C CA . TRP A 1 179 ? -2.24 13.297 6.672 1 95.38 179 TRP A CA 1
ATOM 1482 C C . TRP A 1 179 ? -1.452 12.156 6.027 1 95.38 179 TRP A C 1
ATOM 1484 O O . TRP A 1 179 ? -0.717 12.375 5.062 1 95.38 179 TRP A O 1
ATOM 1494 N N . PHE A 1 180 ? -1.595 11 6.617 1 92.25 180 PHE A N 1
ATOM 1495 C CA . PHE A 1 180 ? -0.986 9.758 6.152 1 92.25 180 PHE A CA 1
ATOM 1496 C C . PHE A 1 180 ? -2.049 8.695 5.91 1 92.25 180 PHE A C 1
ATOM 1498 O O . PHE A 1 180 ? -2.691 8.227 6.852 1 92.25 180 PHE A O 1
ATOM 1505 N N . ASP A 1 181 ? -2.201 8.367 4.664 1 87.75 181 ASP A N 1
ATOM 1506 C CA . ASP A 1 181 ? -3.164 7.324 4.312 1 87.75 181 ASP A CA 1
ATOM 1507 C C . ASP A 1 181 ? -2.592 5.934 4.578 1 87.75 181 ASP A C 1
ATOM 1509 O O . ASP A 1 181 ? -1.565 5.797 5.246 1 87.75 181 ASP A O 1
ATOM 1513 N N . GLN A 1 182 ? -3.271 4.902 4.141 1 79.56 182 GLN A N 1
ATOM 1514 C CA . GLN A 1 182 ? -2.867 3.527 4.422 1 79.56 182 GLN A CA 1
ATOM 1515 C C . GLN A 1 182 ? -1.554 3.188 3.723 1 79.56 182 GLN A C 1
ATOM 1517 O O . GLN A 1 182 ? -0.907 2.191 4.055 1 79.56 182 GLN A O 1
ATOM 1522 N N . PHE A 1 183 ? -1.149 3.99 2.73 1 75.81 183 PHE A N 1
ATOM 1523 C CA . PHE A 1 183 ? 0.104 3.758 2.021 1 75.81 183 PHE A CA 1
ATOM 1524 C C . PHE A 1 183 ? 1.166 4.758 2.459 1 75.81 183 PHE A C 1
ATOM 1526 O O . PHE A 1 183 ? 2.24 4.836 1.857 1 75.81 183 PHE A O 1
ATOM 1533 N N . ARG A 1 184 ? 0.867 5.582 3.426 1 78.88 184 ARG A N 1
ATOM 1534 C CA . ARG A 1 184 ? 1.758 6.566 4.035 1 78.88 184 ARG A CA 1
ATOM 1535 C C . ARG A 1 184 ? 2.236 7.582 3.002 1 78.88 184 ARG A C 1
ATOM 1537 O O . ARG A 1 184 ? 3.359 8.078 3.092 1 78.88 184 ARG A O 1
ATOM 1544 N N . ASN A 1 185 ? 1.427 7.773 1.958 1 63.78 185 ASN A N 1
ATOM 1545 C CA . ASN A 1 185 ? 1.57 8.812 0.945 1 63.78 185 ASN A CA 1
ATOM 1546 C C . ASN A 1 185 ? 2.824 8.602 0.1 1 63.78 185 ASN A C 1
ATOM 1548 O O . ASN A 1 185 ? 3.346 9.555 -0.49 1 63.78 185 ASN A O 1
ATOM 1552 N N . LEU A 1 186 ? 3.471 7.516 0.214 1 58.09 186 LEU A N 1
ATOM 1553 C CA . LEU A 1 186 ? 4.656 7.242 -0.592 1 58.09 186 LEU A CA 1
ATOM 1554 C C . LEU A 1 186 ? 4.312 7.223 -2.078 1 58.09 186 LEU A C 1
ATOM 1556 O O . LEU A 1 186 ? 5.18 7.457 -2.924 1 58.09 186 LEU A O 1
ATOM 1560 N N . GLY A 1 187 ? 3.219 7.043 -2.398 1 52.12 187 GLY A N 1
ATOM 1561 C CA . GLY A 1 187 ? 2.854 7.02 -3.807 1 52.12 187 GLY A CA 1
ATOM 1562 C C . GLY A 1 187 ? 2.5 8.391 -4.355 1 52.12 187 GLY A C 1
ATOM 1563 O O . GLY A 1 187 ? 2.328 8.555 -5.562 1 52.12 187 GLY A O 1
ATOM 1564 N N . SER A 1 188 ? 2.334 9.375 -3.496 1 49.41 188 SER A N 1
ATOM 1565 C CA . SER A 1 188 ? 1.787 10.656 -3.924 1 49.41 188 SER A CA 1
ATOM 1566 C C . SER A 1 188 ? 2.898 11.664 -4.191 1 49.41 188 SER A C 1
ATOM 1568 O O . SER A 1 188 ? 2.625 12.82 -4.539 1 49.41 188 SER A O 1
ATOM 1570 N N . HIS A 1 189 ? 4.168 11.312 -4.02 1 45.19 189 HIS A N 1
ATOM 1571 C CA . HIS A 1 189 ? 5.152 12.391 -4.059 1 45.19 189 HIS A CA 1
ATOM 1572 C C . HIS A 1 189 ? 5.371 12.883 -5.484 1 45.19 189 HIS A C 1
ATOM 1574 O O . HIS A 1 189 ? 5.59 12.078 -6.395 1 45.19 189 HIS A O 1
ATOM 1580 N N . SER A 1 190 ? 4.723 14 -5.773 1 39.81 190 SER A N 1
ATOM 1581 C CA . SER A 1 190 ? 5.098 14.797 -6.938 1 39.81 190 SER A CA 1
ATOM 1582 C C . SER A 1 190 ? 6.586 15.117 -6.93 1 39.81 190 SER A C 1
ATOM 1584 O O . SER A 1 190 ? 7.199 15.227 -5.863 1 39.81 190 SER A O 1
ATOM 1586 N N . LYS A 1 191 ? 7.344 14.758 -8.031 1 38.94 191 LYS A N 1
ATOM 1587 C CA . LYS A 1 191 ? 8.703 15.258 -8.227 1 38.94 191 LYS A CA 1
ATOM 1588 C C . LYS A 1 191 ? 8.898 16.609 -7.555 1 38.94 191 LYS A C 1
ATOM 1590 O O . LYS A 1 191 ? 8.078 17.516 -7.723 1 38.94 191 LYS A O 1
ATOM 1595 N N . PRO A 1 192 ? 9.82 16.781 -6.637 1 31.84 192 PRO A N 1
ATOM 1596 C CA . PRO A 1 192 ? 10.172 18.141 -6.199 1 31.84 192 PRO A CA 1
ATOM 1597 C C . PRO A 1 192 ? 10.102 19.172 -7.328 1 31.84 192 PRO A C 1
ATOM 1599 O O . PRO A 1 192 ? 10.078 18.797 -8.5 1 31.84 192 PRO A O 1
ATOM 1602 N N . ASP A 1 193 ? 10.391 20.5 -6.891 1 30.05 193 ASP A N 1
ATOM 1603 C CA . ASP A 1 193 ? 10.438 21.781 -7.609 1 30.05 193 ASP A CA 1
ATOM 1604 C C . ASP A 1 193 ? 11.344 21.672 -8.836 1 30.05 193 ASP A C 1
ATOM 1606 O O . ASP A 1 193 ? 12.43 22.25 -8.867 1 30.05 193 ASP A O 1
ATOM 1610 N N . SER A 1 194 ? 11.945 20.844 -9.453 1 30.69 194 SER A N 1
ATOM 1611 C CA . SER A 1 194 ? 12.57 21.5 -10.586 1 30.69 194 SER A CA 1
ATOM 1612 C C . SER A 1 194 ? 11.656 22.547 -11.195 1 30.69 194 SER A C 1
ATOM 1614 O O . SER A 1 194 ? 10.438 22.516 -10.984 1 30.69 194 SER A O 1
ATOM 1616 N N . SER A 1 195 ? 12.273 23.578 -12.141 1 28.05 195 SER A N 1
ATOM 1617 C CA . SER A 1 195 ? 11.742 24.797 -12.766 1 28.05 195 SER A CA 1
ATOM 1618 C C . SER A 1 195 ? 10.297 24.594 -13.211 1 28.05 195 SER A C 1
ATOM 1620 O O . SER A 1 195 ? 9.906 23.5 -13.609 1 28.05 195 SER A O 1
ATOM 1622 N N . ARG A 1 196 ? 9.414 25.672 -12.969 1 28.52 196 ARG A N 1
ATOM 1623 C CA . ARG A 1 196 ? 8.086 26.109 -13.406 1 28.52 196 ARG A CA 1
ATOM 1624 C C . ARG A 1 196 ? 7.789 25.594 -14.812 1 28.52 196 ARG A C 1
ATOM 1626 O O . ARG A 1 196 ? 6.715 25.859 -15.359 1 28.52 196 ARG A O 1
ATOM 1633 N N . ASP A 1 197 ? 8.828 25.656 -15.656 1 27.44 197 ASP A N 1
ATOM 1634 C CA . ASP A 1 197 ? 8.273 25.875 -16.984 1 27.44 197 ASP A CA 1
ATOM 1635 C C . ASP A 1 197 ? 7.25 24.781 -17.328 1 27.44 197 ASP A C 1
ATOM 1637 O O . ASP A 1 197 ? 6.18 25.078 -17.875 1 27.44 197 ASP A O 1
ATOM 1641 N N . ASN A 1 198 ? 7.727 23.688 -17.938 1 26.55 198 ASN A N 1
ATOM 1642 C CA . ASN A 1 198 ? 6.68 22.953 -18.625 1 26.55 198 ASN A CA 1
ATOM 1643 C C . ASN A 1 198 ? 5.75 22.234 -17.641 1 26.55 198 ASN A C 1
ATOM 1645 O O . ASN A 1 198 ? 6.16 21.297 -16.969 1 26.55 198 ASN A O 1
ATOM 1649 N N . LEU A 1 199 ? 4.797 22.891 -16.906 1 28.42 199 LEU A N 1
ATOM 1650 C CA . LEU A 1 199 ? 3.49 22.578 -16.328 1 28.42 199 LEU A CA 1
ATOM 1651 C C . LEU A 1 199 ? 2.928 21.297 -16.906 1 28.42 199 LEU A C 1
ATOM 1653 O O . LEU A 1 199 ? 1.722 21.047 -16.828 1 28.42 199 LEU A O 1
ATOM 1657 N N . ASN A 1 200 ? 3.553 20.734 -17.828 1 27.66 200 ASN A N 1
ATOM 1658 C CA . ASN A 1 200 ? 2.773 19.594 -18.297 1 27.66 200 ASN A CA 1
ATOM 1659 C C . ASN A 1 200 ? 2.414 18.641 -17.141 1 27.66 200 ASN A C 1
ATOM 1661 O O . ASN A 1 200 ? 3.229 18.406 -16.25 1 27.66 200 ASN A O 1
ATOM 1665 N N . GLU A 1 201 ? 1.145 18.5 -16.828 1 30.66 201 GLU A N 1
ATOM 1666 C CA . GLU A 1 201 ? 0.125 17.734 -16.125 1 30.66 201 GLU A CA 1
ATOM 1667 C C . GLU A 1 201 ? 0.608 16.312 -15.82 1 30.66 201 GLU A C 1
ATOM 1669 O O . GLU A 1 201 ? -0.188 15.445 -15.469 1 30.66 201 GLU A O 1
ATOM 1674 N N . SER A 1 202 ? 1.775 15.914 -16.266 1 30.64 202 SER A N 1
ATOM 1675 C CA . SER A 1 202 ? 1.828 14.461 -16.109 1 30.64 202 SER A CA 1
ATOM 1676 C C . SER A 1 202 ? 1.863 14.062 -14.641 1 30.64 202 SER A C 1
ATOM 1678 O O . SER A 1 202 ? 2.799 14.406 -13.914 1 30.64 202 SER A O 1
ATOM 1680 N N . SER A 1 203 ? 0.814 14.328 -13.836 1 34.25 203 SER A N 1
ATOM 1681 C CA . SER A 1 203 ? 0.489 13.656 -12.578 1 34.25 203 SER A CA 1
ATOM 1682 C C . SER A 1 203 ? 1.334 12.406 -12.383 1 34.25 203 SER A C 1
ATOM 1684 O O . SER A 1 203 ? 1.069 11.367 -13 1 34.25 203 SER A O 1
ATOM 1686 N N . SER A 1 204 ? 2.57 12.531 -12.43 1 35.47 204 SER A N 1
ATOM 1687 C CA . SER A 1 204 ? 3.436 11.367 -12.242 1 35.47 204 SER A CA 1
ATOM 1688 C C . SER A 1 204 ? 3.084 10.617 -10.961 1 35.47 204 SER A C 1
ATOM 1690 O O . SER A 1 204 ? 3.25 11.148 -9.859 1 35.47 204 SER A O 1
ATOM 1692 N N . GLN A 1 205 ? 1.884 10.055 -10.805 1 39.84 205 GLN A N 1
ATOM 1693 C CA . GLN A 1 205 ? 1.318 9.102 -9.859 1 39.84 205 GLN A CA 1
ATOM 1694 C C . GLN A 1 205 ? 2.363 8.078 -9.414 1 39.84 205 GLN A C 1
ATOM 1696 O O . GLN A 1 205 ? 2.695 7.16 -10.164 1 39.84 205 GLN A O 1
ATOM 1701 N N . ALA A 1 206 ? 3.338 8.5 -8.617 1 43.28 206 ALA A N 1
ATOM 1702 C CA . ALA A 1 206 ? 4.488 7.699 -8.203 1 43.28 206 ALA A CA 1
ATOM 1703 C C . ALA A 1 206 ? 4.047 6.434 -7.477 1 43.28 206 ALA A C 1
ATOM 1705 O O . ALA A 1 206 ? 3.027 6.434 -6.777 1 43.28 206 ALA A O 1
ATOM 1706 N N . SER A 1 207 ? 4.457 5.203 -7.883 1 54.69 207 SER A N 1
ATOM 1707 C CA . SER A 1 207 ? 4.367 3.873 -7.293 1 54.69 207 SER A CA 1
ATOM 1708 C C . SER A 1 207 ? 5.059 3.82 -5.938 1 54.69 207 SER A C 1
ATOM 1710 O O . SER A 1 207 ? 5.867 4.695 -5.609 1 54.69 207 SER A O 1
ATOM 1712 N N . PHE A 1 208 ? 4.449 3.084 -5.023 1 58.72 208 PHE A N 1
ATOM 1713 C CA . PHE A 1 208 ? 5.09 2.842 -3.736 1 58.72 208 PHE A CA 1
ATOM 1714 C C . PHE A 1 208 ? 6.59 2.639 -3.91 1 58.72 208 PHE A C 1
ATOM 1716 O O . PHE A 1 208 ? 7.391 3.223 -3.174 1 58.72 208 PHE A O 1
ATOM 1723 N N . ASP A 1 209 ? 6.918 1.894 -4.957 1 58.97 209 ASP A N 1
ATOM 1724 C CA . ASP A 1 209 ? 8.336 1.611 -5.188 1 58.97 209 ASP A CA 1
ATOM 1725 C C . ASP A 1 209 ? 9.102 2.891 -5.516 1 58.97 209 ASP A C 1
ATOM 1727 O O . ASP A 1 209 ? 10.234 3.072 -5.066 1 58.97 209 ASP A O 1
ATOM 1731 N N . VAL A 1 210 ? 8.367 3.688 -6.188 1 60.22 210 VAL A N 1
ATOM 1732 C CA . VAL A 1 210 ? 8.992 4.957 -6.551 1 60.22 210 VAL A CA 1
ATOM 1733 C C . VAL A 1 210 ? 9.164 5.82 -5.305 1 60.22 210 VAL A C 1
ATOM 1735 O O . VAL A 1 210 ? 10.211 6.441 -5.109 1 60.22 210 VAL A O 1
ATOM 1738 N N . GLY A 1 211 ? 8.078 5.711 -4.523 1 65.19 211 GLY A N 1
ATOM 1739 C CA . GLY A 1 211 ? 8.156 6.48 -3.293 1 65.19 211 GLY A CA 1
ATOM 1740 C C . GLY A 1 211 ? 9.32 6.066 -2.402 1 65.19 211 GLY A C 1
ATOM 1741 O O . GLY A 1 211 ? 10.039 6.914 -1.882 1 65.19 211 GLY A O 1
ATOM 1742 N N . VAL A 1 212 ? 9.516 4.773 -2.322 1 69.56 212 VAL A N 1
ATOM 1743 C CA . VAL A 1 212 ? 10.594 4.27 -1.485 1 69.56 212 VAL A CA 1
ATOM 1744 C C . VAL A 1 212 ? 11.945 4.609 -2.119 1 69.56 212 VAL A C 1
ATOM 1746 O O . VAL A 1 212 ? 12.898 4.934 -1.416 1 69.56 212 VAL A O 1
ATOM 1749 N N . GLY A 1 213 ? 11.945 4.457 -3.422 1 68.56 213 GLY A N 1
ATOM 1750 C CA . GLY A 1 213 ? 13.164 4.84 -4.121 1 68.56 213 GLY A CA 1
ATOM 1751 C C . GLY A 1 213 ? 13.555 6.289 -3.898 1 68.56 213 GLY A C 1
ATOM 1752 O O . GLY A 1 213 ? 14.727 6.598 -3.691 1 68.56 213 GLY A O 1
ATOM 1753 N N . ILE A 1 214 ? 12.57 7.098 -3.908 1 69 214 ILE A N 1
ATOM 1754 C CA . ILE A 1 214 ? 12.812 8.516 -3.676 1 69 214 ILE A CA 1
ATOM 1755 C C . ILE A 1 214 ? 13.312 8.727 -2.248 1 69 214 ILE A C 1
ATOM 1757 O O . ILE A 1 214 ? 14.273 9.469 -2.027 1 69 214 ILE A O 1
ATOM 1761 N N . LEU A 1 215 ? 12.648 8.062 -1.402 1 76.31 215 LEU A N 1
ATOM 1762 C CA . LEU A 1 215 ? 13.07 8.141 -0.011 1 76.31 215 LEU A CA 1
ATOM 1763 C C . LEU A 1 215 ? 14.531 7.703 0.135 1 76.31 215 LEU A C 1
ATOM 1765 O O . LEU A 1 215 ? 15.32 8.375 0.798 1 76.31 215 LEU A O 1
ATOM 1769 N N . ARG A 1 216 ? 14.836 6.652 -0.467 1 80.62 216 ARG A N 1
ATOM 1770 C CA . ARG A 1 216 ? 16.203 6.141 -0.435 1 80.62 216 ARG A CA 1
ATOM 1771 C C . ARG A 1 216 ? 17.188 7.191 -0.942 1 80.62 216 ARG A C 1
ATOM 1773 O O . ARG A 1 216 ? 18.219 7.43 -0.317 1 80.62 216 ARG A O 1
ATOM 1780 N N . GLN A 1 217 ? 16.891 7.809 -2.037 1 79.44 217 GLN A N 1
ATOM 1781 C CA . GLN A 1 217 ? 17.781 8.805 -2.635 1 79.44 217 GLN A CA 1
ATOM 1782 C C . GLN A 1 217 ? 17.984 9.992 -1.704 1 79.44 217 GLN A C 1
ATOM 1784 O O . GLN A 1 217 ? 19.094 10.508 -1.575 1 79.44 217 GLN A O 1
ATOM 1789 N N . TYR A 1 218 ? 16.906 10.383 -1.088 1 78.06 218 TYR A N 1
ATOM 1790 C CA . TYR A 1 218 ? 17.016 11.484 -0.136 1 78.06 218 TYR A CA 1
ATOM 1791 C C . TYR A 1 218 ? 17.953 11.125 1.008 1 78.06 218 TYR A C 1
ATOM 1793 O O . TYR A 1 218 ? 18.797 11.93 1.402 1 78.06 218 TYR A O 1
ATOM 1801 N N . LEU A 1 219 ? 17.828 9.961 1.432 1 84.44 219 LEU A N 1
ATOM 1802 C CA . LEU A 1 219 ? 18.656 9.516 2.545 1 84.44 219 LEU A CA 1
ATOM 1803 C C . LEU A 1 219 ? 20.125 9.453 2.133 1 84.44 219 LEU A C 1
ATOM 1805 O O . LEU A 1 219 ? 21.016 9.844 2.895 1 84.44 219 LEU A O 1
ATOM 1809 N N . ILE A 1 220 ? 20.344 9 0.942 1 84.19 220 ILE A N 1
ATOM 1810 C CA . ILE A 1 220 ? 21.703 8.906 0.417 1 84.19 220 ILE A CA 1
ATOM 1811 C C . ILE A 1 220 ? 22.297 10.305 0.289 1 84.19 220 ILE A C 1
ATOM 1813 O O . ILE A 1 220 ? 23.438 10.539 0.691 1 84.19 220 ILE A O 1
ATOM 1817 N N . ASP A 1 221 ? 21.531 11.148 -0.235 1 80.94 221 ASP A N 1
ATOM 1818 C CA . ASP A 1 221 ? 22 12.516 -0.42 1 80.94 221 ASP A CA 1
ATOM 1819 C C . ASP A 1 221 ? 22.312 13.18 0.921 1 80.94 221 ASP A C 1
ATOM 1821 O O . ASP A 1 221 ? 23.328 13.875 1.057 1 80.94 221 ASP A O 1
ATOM 1825 N N . TRP A 1 222 ? 21.453 12.961 1.824 1 81.12 222 TRP A N 1
ATOM 1826 C CA . TRP A 1 222 ? 21.688 13.516 3.152 1 81.12 222 TRP A CA 1
ATOM 1827 C C . TRP A 1 222 ? 22.953 12.945 3.77 1 81.12 222 TRP A C 1
ATOM 1829 O O . TRP A 1 222 ? 23.719 13.664 4.418 1 81.12 222 TRP A O 1
ATOM 1839 N N . HIS A 1 223 ? 23.141 11.664 3.547 1 83.62 223 HIS A N 1
ATOM 1840 C CA . HIS A 1 223 ? 24.344 11.008 4.059 1 83.62 223 HIS A CA 1
ATOM 1841 C C . HIS A 1 223 ? 25.609 11.578 3.416 1 83.62 223 HIS A C 1
ATOM 1843 O O . HIS A 1 223 ? 26.594 11.844 4.102 1 83.62 223 HIS A O 1
ATOM 1849 N N . ARG A 1 224 ? 25.562 11.781 2.129 1 82.06 224 ARG A N 1
ATOM 1850 C CA . ARG A 1 224 ? 26.703 12.328 1.395 1 82.06 224 ARG A CA 1
ATOM 1851 C C . ARG A 1 224 ? 27.016 13.75 1.843 1 82.06 224 ARG A C 1
ATOM 1853 O O . ARG A 1 224 ? 28.188 14.125 1.978 1 82.06 224 ARG A O 1
ATOM 1860 N N . ASN A 1 225 ? 26.047 14.477 2.061 1 78.19 225 ASN A N 1
ATOM 1861 C CA . ASN A 1 225 ? 26.219 15.844 2.523 1 78.19 225 ASN A CA 1
ATOM 1862 C C . ASN A 1 225 ? 26.844 15.891 3.92 1 78.19 225 ASN A C 1
ATOM 1864 O O . ASN A 1 225 ? 27.656 16.766 4.215 1 78.19 225 ASN A O 1
ATOM 1868 N N . GLN A 1 226 ? 26.453 15.008 4.691 1 76.06 226 GLN A N 1
ATOM 1869 C CA . GLN A 1 226 ? 27.016 14.922 6.039 1 76.06 226 GLN A CA 1
ATOM 1870 C C . GLN A 1 226 ? 28.5 14.594 5.992 1 76.06 226 GLN A C 1
ATOM 1872 O O . GLN A 1 226 ? 29.297 15.148 6.758 1 76.06 226 GLN A O 1
ATOM 1877 N N . GLU A 1 227 ? 28.938 13.766 5.102 1 76.06 227 GLU A N 1
ATOM 1878 C CA . GLU A 1 227 ? 30.328 13.344 4.992 1 76.06 227 GLU A CA 1
ATOM 1879 C C . GLU A 1 227 ? 31.188 14.461 4.41 1 76.06 227 GLU A C 1
ATOM 1881 O O . GLU A 1 227 ? 32.344 14.602 4.777 1 76.06 227 GLU A O 1
ATOM 1886 N N . SER A 1 228 ? 30.781 15.164 3.424 1 69 228 SER A N 1
ATOM 1887 C CA . SER A 1 228 ? 31.562 16.203 2.754 1 69 228 SER A CA 1
ATOM 1888 C C . SER A 1 228 ? 31.719 17.438 3.635 1 69 228 SER A C 1
ATOM 1890 O O . SER A 1 228 ? 32.469 18.359 3.299 1 69 228 SER A O 1
ATOM 1892 N N . GLY A 1 229 ? 31.484 17.453 4.805 1 61.97 229 GLY A N 1
ATOM 1893 C CA . GLY A 1 229 ? 31.609 18.609 5.676 1 61.97 229 GLY A CA 1
ATOM 1894 C C . GLY A 1 229 ? 30.891 19.828 5.148 1 61.97 229 GLY A C 1
ATOM 1895 O O . GLY A 1 229 ? 31.156 20.953 5.598 1 61.97 229 GLY A O 1
ATOM 1896 N N . ILE A 1 230 ? 30.734 19.859 3.943 1 49.94 230 ILE A N 1
ATOM 1897 C CA . ILE A 1 230 ? 30.016 20.969 3.316 1 49.94 230 ILE A CA 1
ATOM 1898 C C . ILE A 1 230 ? 28.688 21.188 4.02 1 49.94 230 ILE A C 1
ATOM 1900 O O . ILE A 1 230 ? 27.875 20.266 4.145 1 49.94 230 ILE A O 1
ATOM 1904 N N . GLY A 1 231 ? 28.656 22.672 4.648 1 47.88 231 GLY A N 1
ATOM 1905 C CA . GLY A 1 231 ? 27.516 23.25 5.32 1 47.88 231 GLY A CA 1
ATOM 1906 C C . GLY A 1 231 ? 27.562 23.109 6.828 1 47.88 231 GLY A C 1
ATOM 1907 O O . GLY A 1 231 ? 28 22.078 7.352 1 47.88 231 GLY A O 1
ATOM 1908 N N . ASP A 1 232 ? 28.234 24.203 7.496 1 44.69 232 ASP A N 1
ATOM 1909 C CA . ASP A 1 232 ? 28.281 24.406 8.938 1 44.69 232 ASP A CA 1
ATOM 1910 C C . ASP A 1 232 ? 27.344 23.469 9.672 1 44.69 232 ASP A C 1
ATOM 1912 O O . ASP A 1 232 ? 27.5 23.219 10.867 1 44.69 232 ASP A O 1
ATOM 1916 N N . TYR A 1 233 ? 26.141 24.156 9.594 1 41 233 TYR A N 1
ATOM 1917 C CA . TYR A 1 233 ? 25.047 24.172 10.555 1 41 233 TYR A CA 1
ATOM 1918 C C . TYR A 1 233 ? 24.797 22.781 11.117 1 41 233 TYR A C 1
ATOM 1920 O O . TYR A 1 233 ? 24.859 22.578 12.336 1 41 233 TYR A O 1
ATOM 1928 N N . SER A 1 234 ? 23.359 22.328 10.859 1 42.25 234 SER A N 1
ATOM 1929 C CA . SER A 1 234 ? 22.078 21.875 11.398 1 42.25 234 SER A CA 1
ATOM 1930 C C . SER A 1 234 ? 22.078 20.359 11.625 1 42.25 234 SER A C 1
ATOM 1932 O O . SER A 1 234 ? 22.891 19.641 11.031 1 42.25 234 SER A O 1
ATOM 1934 N N . ASN A 1 235 ? 21.406 19.891 12.602 1 52.31 235 ASN A N 1
ATOM 1935 C CA . ASN A 1 235 ? 20.719 18.672 13.047 1 52.31 235 ASN A CA 1
ATOM 1936 C C . ASN A 1 235 ? 20.438 17.734 11.883 1 52.31 235 ASN A C 1
ATOM 1938 O O . ASN A 1 235 ? 19.516 17.953 11.102 1 52.31 235 ASN A O 1
ATOM 1942 N N . SER A 1 236 ? 21.453 17.172 11.305 1 75.19 236 SER A N 1
ATOM 1943 C CA . SER A 1 236 ? 21.359 16.312 10.133 1 75.19 236 SER A CA 1
ATOM 1944 C C . SER A 1 236 ? 20.047 15.547 10.102 1 75.19 236 SER A C 1
ATOM 1946 O O . SER A 1 236 ? 19.641 14.969 11.109 1 75.19 236 SER A O 1
ATOM 1948 N N . TYR A 1 237 ? 19.297 16.062 9.195 1 82 237 TYR A N 1
ATOM 1949 C CA . TYR A 1 237 ? 18.047 15.344 8.945 1 82 237 TYR A CA 1
ATOM 1950 C C . TYR A 1 237 ? 18.234 13.844 9.156 1 82 237 TYR A C 1
ATOM 1952 O O . TYR A 1 237 ? 17.359 13.188 9.727 1 82 237 TYR A O 1
ATOM 1960 N N . LEU A 1 238 ? 19.438 13.461 8.922 1 87.19 238 LEU A N 1
ATOM 1961 C CA . LEU A 1 238 ? 19.688 12.031 9.023 1 87.19 238 LEU A CA 1
ATOM 1962 C C . LEU A 1 238 ? 19.781 11.602 10.484 1 87.19 238 LEU A C 1
ATOM 1964 O O . LEU A 1 238 ? 19.234 10.562 10.867 1 87.19 238 LEU A O 1
ATOM 1968 N N . LEU A 1 239 ? 20.422 12.383 11.188 1 87.44 239 LEU A N 1
ATOM 1969 C CA . LEU A 1 239 ? 20.562 12.07 12.609 1 87.44 239 LEU A CA 1
ATOM 1970 C C . LEU A 1 239 ? 19.203 12.141 13.305 1 87.44 239 LEU A C 1
ATOM 1972 O O . LEU A 1 239 ? 18.906 11.32 14.18 1 87.44 239 LEU A O 1
ATOM 1976 N N . GLN A 1 240 ? 18.469 13.078 12.922 1 88.94 240 GLN A N 1
ATOM 1977 C CA . GLN A 1 240 ? 17.141 13.234 13.516 1 88.94 240 GLN A CA 1
ATOM 1978 C C . GLN A 1 240 ? 16.25 12.039 13.18 1 88.94 240 GLN A C 1
ATOM 1980 O O . GLN A 1 240 ? 15.562 11.508 14.055 1 88.94 240 GLN A O 1
ATOM 1985 N N . ILE A 1 241 ? 16.297 11.633 11.961 1 90.06 241 ILE A N 1
ATOM 1986 C CA . ILE A 1 241 ? 15.477 10.492 11.547 1 90.06 241 ILE A CA 1
ATOM 1987 C C . ILE A 1 241 ? 15.945 9.242 12.281 1 90.06 241 ILE A C 1
ATOM 1989 O O . ILE A 1 241 ? 15.125 8.438 12.742 1 90.06 241 ILE A O 1
ATOM 1993 N N . GLU A 1 242 ? 17.234 9.094 12.336 1 90.81 242 GLU A N 1
ATOM 1994 C CA . GLU A 1 242 ? 17.766 7.922 13.023 1 90.81 242 GLU A CA 1
ATOM 1995 C C . GLU A 1 242 ? 17.328 7.902 14.484 1 90.81 242 GLU A C 1
ATOM 1997 O O . GLU A 1 242 ? 16.969 6.848 15.016 1 90.81 242 GLU A O 1
ATOM 2002 N N . ARG A 1 243 ? 17.344 9.031 15.078 1 90.19 243 ARG A N 1
ATOM 2003 C CA . ARG A 1 243 ? 16.906 9.133 16.469 1 90.19 243 ARG A CA 1
ATOM 2004 C C . ARG A 1 243 ? 15.445 8.742 16.625 1 90.19 243 ARG A C 1
ATOM 2006 O O . ARG A 1 243 ? 15.102 7.973 17.531 1 90.19 243 ARG A O 1
ATOM 2013 N N . LEU A 1 244 ? 14.656 9.266 15.773 1 90.88 244 LEU A N 1
ATOM 2014 C CA . LEU A 1 244 ? 13.234 8.945 15.82 1 90.88 244 LEU A CA 1
ATOM 2015 C C . LEU A 1 244 ? 13 7.469 15.523 1 90.88 244 LEU A C 1
ATOM 2017 O O . LEU A 1 244 ? 12.164 6.824 16.156 1 90.88 244 LEU A O 1
ATOM 2021 N N . TYR A 1 245 ? 13.773 6.984 14.531 1 90.56 245 TYR A N 1
ATOM 2022 C CA . TYR A 1 245 ? 13.664 5.582 14.141 1 90.56 245 TYR A CA 1
ATOM 2023 C C . TYR A 1 245 ? 14.023 4.664 15.305 1 90.56 245 TYR A C 1
ATOM 2025 O O . TYR A 1 245 ? 13.312 3.691 15.578 1 90.56 245 TYR A O 1
ATOM 2033 N N . LYS A 1 246 ? 14.992 5.023 16.062 1 88.75 246 LYS A N 1
ATOM 2034 C CA . LYS A 1 246 ? 15.445 4.242 17.203 1 88.75 246 LYS A CA 1
ATOM 2035 C C . LYS A 1 246 ? 14.422 4.281 18.328 1 88.75 246 LYS A C 1
ATOM 2037 O O . LYS A 1 246 ? 14.312 3.33 19.109 1 88.75 246 LYS A O 1
ATOM 2042 N N . LYS A 1 247 ? 13.758 5.32 18.406 1 86.31 247 LYS A N 1
ATOM 2043 C CA . LYS A 1 247 ? 12.711 5.438 19.422 1 86.31 247 LYS A CA 1
ATOM 2044 C C . LYS A 1 247 ? 11.594 4.43 19.172 1 86.31 247 LYS A C 1
ATOM 2046 O O . LYS A 1 247 ? 11.023 3.883 20.125 1 86.31 247 LYS A O 1
ATOM 2051 N N . VAL A 1 248 ? 11.297 4.215 17.953 1 87.25 248 VAL A N 1
ATOM 2052 C CA . VAL A 1 248 ? 10.195 3.318 17.594 1 87.25 248 VAL A CA 1
ATOM 2053 C C . VAL A 1 248 ? 10.719 1.885 17.5 1 87.25 248 VAL A C 1
ATOM 2055 O O . VAL A 1 248 ? 10.047 0.945 17.922 1 87.25 248 VAL A O 1
ATOM 2058 N N . PHE A 1 249 ? 11.898 1.78 16.859 1 88.19 249 PHE A N 1
ATOM 2059 C CA . PHE A 1 249 ? 12.547 0.485 16.703 1 88.19 249 PHE A CA 1
ATOM 2060 C C . PHE A 1 249 ? 13.914 0.484 17.391 1 88.19 249 PHE A C 1
ATOM 2062 O O . PHE A 1 249 ? 14.938 0.664 16.734 1 88.19 249 PHE A O 1
ATOM 2069 N N . PRO A 1 250 ? 13.969 0.163 18.641 1 86.38 250 PRO A N 1
ATOM 2070 C CA . PRO A 1 250 ? 15.188 0.33 19.453 1 86.38 250 PRO A CA 1
ATOM 2071 C C . PRO A 1 250 ? 16.344 -0.51 18.938 1 86.38 250 PRO A C 1
ATOM 2073 O O . PRO A 1 250 ? 17.516 -0.139 19.109 1 86.38 250 PRO A O 1
ATOM 2076 N N . ASP A 1 251 ? 16.141 -1.609 18.281 1 85.5 251 ASP A N 1
ATOM 2077 C CA . ASP A 1 251 ? 17.219 -2.492 17.859 1 85.5 251 ASP A CA 1
ATOM 2078 C C . ASP A 1 251 ? 17.672 -2.146 16.438 1 85.5 251 ASP A C 1
ATOM 2080 O O . ASP A 1 251 ? 18.469 -2.877 15.844 1 85.5 251 ASP A O 1
ATOM 2084 N N . ARG A 1 252 ? 17.188 -1.03 15.945 1 89 252 ARG A N 1
ATOM 2085 C CA . ARG A 1 252 ? 17.516 -0.672 14.578 1 89 252 ARG A CA 1
ATOM 2086 C C . ARG A 1 252 ? 18.438 0.547 14.531 1 89 252 ARG A C 1
ATOM 2088 O O . ARG A 1 252 ? 18.406 1.381 15.438 1 89 252 ARG A O 1
ATOM 2095 N N . SER A 1 253 ? 19.297 0.579 13.57 1 91.19 253 SER A N 1
ATOM 2096 C CA . SER A 1 253 ? 20.203 1.709 13.359 1 91.19 253 SER A CA 1
ATOM 2097 C C . SER A 1 253 ? 20.547 1.87 11.883 1 91.19 253 SER A C 1
ATOM 2099 O O . SER A 1 253 ? 20.25 0.996 11.07 1 91.19 253 SER A O 1
ATOM 2101 N N . PHE A 1 254 ? 21.031 3.025 11.57 1 91.62 254 PHE A N 1
ATOM 2102 C CA . PHE A 1 254 ? 21.516 3.254 10.211 1 91.62 254 PHE A CA 1
ATOM 2103 C C . PHE A 1 254 ? 22.922 2.678 10.031 1 91.62 254 PHE A C 1
ATOM 2105 O O . PHE A 1 254 ? 23.766 2.783 10.922 1 91.62 254 PHE A O 1
ATOM 2112 N N . ALA A 1 255 ? 23.188 2.023 8.867 1 91.81 255 ALA A N 1
ATOM 2113 C CA . ALA A 1 255 ? 24.469 1.361 8.617 1 91.81 255 ALA A CA 1
ATOM 2114 C C . ALA A 1 255 ? 25.25 2.051 7.5 1 91.81 255 ALA A C 1
ATOM 2116 O O . ALA A 1 255 ? 26.297 1.574 7.078 1 91.81 255 ALA A O 1
ATOM 2117 N N . GLY A 1 256 ? 24.734 3.09 6.973 1 89.19 256 GLY A N 1
ATOM 2118 C CA . GLY A 1 256 ? 25.438 3.848 5.953 1 89.19 256 GLY A CA 1
ATOM 2119 C C . GLY A 1 256 ? 25 3.504 4.543 1 89.19 256 GLY A C 1
ATOM 2120 O O . GLY A 1 256 ? 23.828 3.221 4.305 1 89.19 256 GLY A O 1
ATOM 2121 N N . ILE A 1 257 ? 25.938 3.795 3.58 1 89.38 257 ILE A N 1
ATOM 2122 C CA . ILE A 1 257 ? 25.609 3.58 2.176 1 89.38 257 ILE A CA 1
ATOM 2123 C C . ILE A 1 257 ? 26.5 2.484 1.597 1 89.38 257 ILE A C 1
ATOM 2125 O O . ILE A 1 257 ? 27.594 2.25 2.09 1 89.38 257 ILE A O 1
ATOM 2129 N N . GLU A 1 258 ? 25.969 1.756 0.687 1 86.38 258 GLU A N 1
ATOM 2130 C CA . GLU A 1 258 ? 26.688 0.696 -0.022 1 86.38 258 GLU A CA 1
ATOM 2131 C C . GLU A 1 258 ? 26.531 0.841 -1.533 1 86.38 258 GLU A C 1
ATOM 2133 O O . GLU A 1 258 ? 25.422 1.055 -2.029 1 86.38 258 GLU A O 1
ATOM 2138 N N . LYS A 1 259 ? 27.656 0.821 -2.234 1 84.31 259 LYS A N 1
ATOM 2139 C CA . LYS A 1 259 ? 27.641 0.868 -3.693 1 84.31 259 LYS A CA 1
ATOM 2140 C C . LYS A 1 259 ? 27.891 -0.513 -4.289 1 84.31 259 LYS A C 1
ATOM 2142 O O . LYS A 1 259 ? 28.844 -1.202 -3.895 1 84.31 259 LYS A O 1
ATOM 2147 N N . LEU A 1 260 ? 26.938 -0.92 -5.117 1 79.62 260 LEU A N 1
ATOM 2148 C CA . LEU A 1 260 ? 27.109 -2.197 -5.801 1 79.62 260 LEU A CA 1
ATOM 2149 C C . LEU A 1 260 ? 27.031 -2.021 -7.312 1 79.62 260 LEU A C 1
ATOM 2151 O O . LEU A 1 260 ? 26.25 -1.213 -7.812 1 79.62 260 LEU A O 1
ATOM 2155 N N . PRO A 1 261 ? 27.875 -2.732 -8.031 1 71.62 261 PRO A N 1
ATOM 2156 C CA . PRO A 1 261 ? 27.797 -2.678 -9.5 1 71.62 261 PRO A CA 1
ATOM 2157 C C . PRO A 1 261 ? 26.484 -3.262 -10.039 1 71.62 261 PRO A C 1
ATOM 2159 O O . PRO A 1 261 ? 25.938 -4.184 -9.445 1 71.62 261 PRO A O 1
ATOM 2162 N N . THR A 1 262 ? 25.859 -2.436 -10.953 1 65 262 THR A N 1
ATOM 2163 C CA . THR A 1 262 ? 24.641 -2.967 -11.57 1 65 262 THR A CA 1
ATOM 2164 C C . THR A 1 262 ? 24.984 -4.145 -12.484 1 65 262 THR A C 1
ATOM 2166 O O . THR A 1 262 ? 26.078 -4.211 -13.047 1 65 262 THR A O 1
ATOM 2169 N N . GLN A 1 263 ? 24.219 -5.203 -12.414 1 57.38 263 GLN A N 1
ATOM 2170 C CA . GLN A 1 263 ? 24.469 -6.375 -13.25 1 57.38 263 GLN A CA 1
ATOM 2171 C C . GLN A 1 263 ? 24.422 -6.016 -14.727 1 57.38 263 GLN A C 1
ATOM 2173 O O . GLN A 1 263 ? 25.156 -6.602 -15.531 1 57.38 263 GLN A O 1
ATOM 2178 N N . ASN A 1 264 ? 23.531 -5.074 -15.109 1 53.34 264 ASN A N 1
ATOM 2179 C CA . ASN A 1 264 ? 23.297 -4.867 -16.531 1 53.34 264 ASN A CA 1
ATOM 2180 C C . ASN A 1 264 ? 24.188 -3.766 -17.094 1 53.34 264 ASN A C 1
ATOM 2182 O O . ASN A 1 264 ? 24.281 -3.596 -18.312 1 53.34 264 ASN A O 1
ATOM 2186 N N . ASP A 1 265 ? 24.656 -2.879 -16.203 1 52.16 265 ASP A N 1
ATOM 2187 C CA . ASP A 1 265 ? 25.516 -1.809 -16.703 1 52.16 265 ASP A CA 1
ATOM 2188 C C . ASP A 1 265 ? 26.859 -1.799 -15.969 1 52.16 265 ASP A C 1
ATOM 2190 O O . ASP A 1 265 ? 26.906 -1.54 -14.766 1 52.16 265 ASP A O 1
ATOM 2194 N N . PRO A 1 266 ? 27.938 -2.35 -16.625 1 54.44 266 PRO A N 1
ATOM 2195 C CA . PRO A 1 266 ? 29.281 -2.387 -16.031 1 54.44 266 PRO A CA 1
ATOM 2196 C C . PRO A 1 266 ? 29.672 -1.063 -15.375 1 54.44 266 PRO A C 1
ATOM 2198 O O . PRO A 1 266 ? 30.484 -1.047 -14.445 1 54.44 266 PRO A O 1
ATOM 2201 N N . THR A 1 267 ? 29.25 -0.051 -15.898 1 53.22 267 THR A N 1
ATOM 2202 C CA . THR A 1 267 ? 29.625 1.272 -15.414 1 53.22 267 THR A CA 1
ATOM 2203 C C . THR A 1 267 ? 28.594 1.797 -14.43 1 53.22 267 THR A C 1
ATOM 2205 O O . THR A 1 267 ? 28.797 2.822 -13.773 1 53.22 267 THR A O 1
ATOM 2208 N N . GLY A 1 268 ? 27.516 1.054 -14.383 1 61.03 268 GLY A N 1
ATOM 2209 C CA . GLY A 1 268 ? 26.438 1.596 -13.562 1 61.03 268 GLY A CA 1
ATOM 2210 C C . GLY A 1 268 ? 26.453 1.067 -12.141 1 61.03 268 GLY A C 1
ATOM 2211 O O . GLY A 1 268 ? 26.969 -0.018 -11.875 1 61.03 268 GLY A O 1
ATOM 2212 N N . SER A 1 269 ? 26.547 1.928 -11.172 1 69.38 269 SER A N 1
ATOM 2213 C CA . SER A 1 269 ? 26.484 1.519 -9.773 1 69.38 269 SER A CA 1
ATOM 2214 C C . SER A 1 269 ? 25.172 1.964 -9.133 1 69.38 269 SER A C 1
ATOM 2216 O O . SER A 1 269 ? 24.609 2.986 -9.523 1 69.38 269 SER A O 1
ATOM 2218 N N . GLU A 1 270 ? 24.625 0.952 -8.492 1 79.06 270 GLU A N 1
ATOM 2219 C CA . GLU A 1 270 ? 23.469 1.306 -7.66 1 79.06 270 GLU A CA 1
ATOM 2220 C C . GLU A 1 270 ? 23.891 1.503 -6.203 1 79.06 270 GLU A C 1
ATOM 2222 O O . GLU A 1 270 ? 24.688 0.734 -5.672 1 79.06 270 GLU A O 1
ATOM 2227 N N . THR A 1 271 ? 23.5 2.691 -5.668 1 84.75 271 THR A N 1
ATOM 2228 C CA . THR A 1 271 ? 23.797 2.996 -4.273 1 84.75 271 THR A CA 1
ATOM 2229 C C . THR A 1 271 ? 22.625 2.652 -3.369 1 84.75 271 THR A C 1
ATOM 2231 O O . THR A 1 271 ? 21.484 2.967 -3.689 1 84.75 271 THR A O 1
ATOM 2234 N N . TYR A 1 272 ? 22.984 1.966 -2.309 1 86 272 TYR A N 1
ATOM 2235 C CA . TYR A 1 272 ? 21.969 1.554 -1.342 1 86 272 TYR A CA 1
ATOM 2236 C C . TYR A 1 272 ? 22.141 2.291 -0.02 1 86 272 TYR A C 1
ATOM 2238 O O . TYR A 1 272 ? 23.25 2.711 0.322 1 86 272 TYR A O 1
ATOM 2246 N N . PHE A 1 273 ? 21.078 2.553 0.627 1 90.19 273 PHE A N 1
ATOM 2247 C CA . PHE A 1 273 ? 21.094 3.062 1.993 1 90.19 273 PHE A CA 1
ATOM 2248 C C . PHE A 1 273 ? 20.797 1.951 2.992 1 90.19 273 PHE A C 1
ATOM 2250 O O . PHE A 1 273 ? 19.688 1.414 3.018 1 90.19 273 PHE A O 1
ATOM 2257 N N . LEU A 1 274 ? 21.703 1.7 3.846 1 91.75 274 LEU A N 1
ATOM 2258 C CA . LEU A 1 274 ? 21.641 0.478 4.641 1 91.75 274 LEU A CA 1
ATOM 2259 C C . LEU A 1 274 ? 21.188 0.775 6.066 1 91.75 274 LEU A C 1
ATOM 2261 O O . LEU A 1 274 ? 21.594 1.776 6.656 1 91.75 274 LEU A O 1
ATOM 2265 N N . LEU A 1 275 ? 20.297 -0.052 6.48 1 92.94 275 LEU A N 1
ATOM 2266 C CA . LEU A 1 275 ? 19.875 -0.142 7.875 1 92.94 275 LEU A CA 1
ATOM 2267 C C . LEU A 1 275 ? 20.438 -1.398 8.531 1 92.94 275 LEU A C 1
ATOM 2269 O O . LEU A 1 275 ? 20.938 -2.289 7.848 1 92.94 275 LEU A O 1
ATOM 2273 N N . ASN A 1 276 ? 20.422 -1.335 9.812 1 92 276 ASN A N 1
ATOM 2274 C CA . ASN A 1 276 ? 20.922 -2.469 10.586 1 92 276 ASN A CA 1
ATOM 2275 C C . ASN A 1 276 ? 19.953 -2.852 11.703 1 92 276 ASN A C 1
ATOM 2277 O O . ASN A 1 276 ? 19.406 -1.982 12.383 1 92 276 ASN A O 1
ATOM 2281 N N . ASP A 1 277 ? 19.688 -4.18 11.828 1 86.75 277 ASP A N 1
ATOM 2282 C CA . ASP A 1 277 ? 18.781 -4.633 12.875 1 86.75 277 ASP A CA 1
ATOM 2283 C C . ASP A 1 277 ? 19.547 -5.367 13.977 1 86.75 277 ASP A C 1
ATOM 2285 O O . ASP A 1 277 ? 18.938 -6.098 14.766 1 86.75 277 ASP A O 1
ATOM 2289 N N . GLY A 1 278 ? 20.797 -5.195 14.141 1 81.31 278 GLY A N 1
ATOM 2290 C CA . GLY A 1 278 ? 21.625 -5.883 15.117 1 81.31 278 GLY A CA 1
ATOM 2291 C C . GLY A 1 278 ? 22.266 -7.152 14.578 1 81.31 278 GLY A C 1
ATOM 2292 O O . GLY A 1 278 ? 23.297 -7.59 15.07 1 81.31 278 GLY A O 1
ATOM 2293 N N . TYR A 1 279 ? 21.625 -7.801 13.594 1 78.62 279 TYR A N 1
ATOM 2294 C CA . TYR A 1 279 ? 22.109 -9.062 13.047 1 78.62 279 TYR A CA 1
ATOM 2295 C C . TYR A 1 279 ? 22.562 -8.883 11.602 1 78.62 279 TYR A C 1
ATOM 2297 O O . TYR A 1 279 ? 23.609 -9.406 11.211 1 78.62 279 TYR A O 1
ATOM 2305 N N . ARG A 1 280 ? 21.828 -8.109 10.969 1 84.31 280 ARG A N 1
ATOM 2306 C CA . ARG A 1 280 ? 22.125 -7.965 9.547 1 84.31 280 ARG A CA 1
ATOM 2307 C C . ARG A 1 280 ? 21.875 -6.535 9.078 1 84.31 280 ARG A C 1
ATOM 2309 O O . ARG A 1 280 ? 21.203 -5.762 9.766 1 84.31 280 ARG A O 1
ATOM 2316 N N . THR A 1 281 ? 22.484 -6.297 7.895 1 89.25 281 THR A N 1
ATOM 2317 C CA . THR A 1 281 ? 22.234 -5.023 7.23 1 89.25 281 THR A CA 1
ATOM 2318 C C . THR A 1 281 ? 21.266 -5.207 6.055 1 89.25 281 THR A C 1
ATOM 2320 O O . THR A 1 281 ? 21.281 -6.254 5.402 1 89.25 281 THR A O 1
ATOM 2323 N N . TYR A 1 282 ? 20.469 -4.312 5.883 1 89.06 282 TYR A N 1
ATOM 2324 C CA . TYR A 1 282 ? 19.5 -4.352 4.793 1 89.06 282 TYR A CA 1
ATOM 2325 C C . TYR A 1 282 ? 19.203 -2.947 4.277 1 89.06 282 TYR A C 1
ATOM 2327 O O . TYR A 1 282 ? 19.406 -1.961 4.984 1 89.06 282 TYR A O 1
ATOM 2335 N N . ASP A 1 283 ? 18.828 -2.846 3.059 1 89.75 283 ASP A N 1
ATOM 2336 C CA . ASP A 1 283 ? 18.484 -1.578 2.422 1 89.75 283 ASP A CA 1
ATOM 2337 C C . ASP A 1 283 ? 17.078 -1.129 2.811 1 89.75 283 ASP A C 1
ATOM 2339 O O . ASP A 1 283 ? 16.266 -1.937 3.268 1 89.75 283 ASP A O 1
ATOM 2343 N N . VAL A 1 284 ? 16.797 0.115 2.619 1 88.19 284 VAL A N 1
ATOM 2344 C CA . VAL A 1 284 ? 15.5 0.711 2.938 1 88.19 284 VAL A CA 1
ATOM 2345 C C . VAL A 1 284 ? 14.391 -0.02 2.18 1 88.19 284 VAL A C 1
ATOM 2347 O O . VAL A 1 284 ? 13.281 -0.179 2.691 1 88.19 284 VAL A O 1
ATOM 2350 N N . GLN A 1 285 ? 14.656 -0.52 1.074 1 84.12 285 GLN A N 1
ATOM 2351 C CA . GLN A 1 285 ? 13.672 -1.235 0.269 1 84.12 285 GLN A CA 1
ATOM 2352 C C . GLN A 1 285 ? 13.391 -2.619 0.847 1 84.12 285 GLN A C 1
ATOM 2354 O O . GLN A 1 285 ? 12.375 -3.234 0.528 1 84.12 285 GLN A O 1
ATOM 2359 N N . GLU A 1 286 ? 14.273 -3.07 1.646 1 86.5 286 GLU A N 1
ATOM 2360 C CA . GLU A 1 286 ? 14.164 -4.406 2.223 1 86.5 286 GLU A CA 1
ATOM 2361 C C . GLU A 1 286 ? 13.547 -4.355 3.615 1 86.5 286 GLU A C 1
ATOM 2363 O O . GLU A 1 286 ? 13.516 -5.363 4.324 1 86.5 286 GLU A O 1
ATOM 2368 N N . MET A 1 287 ? 13.062 -3.211 3.916 1 86.94 287 MET A N 1
ATOM 2369 C CA . MET A 1 287 ? 12.414 -3.062 5.215 1 86.94 287 MET A CA 1
ATOM 2370 C C . MET A 1 287 ? 11.234 -4.02 5.344 1 86.94 287 MET A C 1
ATOM 2372 O O . MET A 1 287 ? 10.562 -4.316 4.355 1 86.94 287 MET A O 1
ATOM 2376 N N . SER A 1 288 ? 11.062 -4.434 6.594 1 83.81 288 SER A N 1
ATOM 2377 C CA . SER A 1 288 ? 9.844 -5.195 6.855 1 83.81 288 SER A CA 1
ATOM 2378 C C . SER A 1 288 ? 8.602 -4.344 6.629 1 83.81 288 SER A C 1
ATOM 2380 O O . SER A 1 288 ? 8.68 -3.115 6.574 1 83.81 288 SER A O 1
ATOM 2382 N N . ALA A 1 289 ? 7.453 -5.004 6.52 1 83.81 289 ALA A N 1
ATOM 2383 C CA . ALA A 1 289 ? 6.195 -4.289 6.324 1 83.81 289 ALA A CA 1
ATOM 2384 C C . ALA A 1 289 ? 5.926 -3.328 7.48 1 83.81 289 ALA A C 1
ATOM 2386 O O . ALA A 1 289 ? 5.422 -2.223 7.273 1 83.81 289 ALA A O 1
ATOM 2387 N N . GLY A 1 290 ? 6.215 -3.754 8.664 1 86.19 290 GLY A N 1
ATOM 2388 C CA . GLY A 1 290 ? 6.055 -2.885 9.82 1 86.19 290 GLY A CA 1
ATOM 2389 C C . GLY A 1 290 ? 6.938 -1.65 9.758 1 86.19 290 GLY A C 1
ATOM 2390 O O . GLY A 1 290 ? 6.473 -0.54 10.031 1 86.19 290 GLY A O 1
ATOM 2391 N N . GLU A 1 291 ? 8.141 -1.836 9.414 1 86.38 291 GLU A N 1
ATOM 2392 C CA . GLU A 1 291 ? 9.062 -0.71 9.273 1 86.38 291 GLU A CA 1
ATOM 2393 C C . GLU A 1 291 ? 8.609 0.234 8.164 1 86.38 291 GLU A C 1
ATOM 2395 O O . GLU A 1 291 ? 8.688 1.456 8.312 1 86.38 291 GLU A O 1
ATOM 2400 N N . GLN A 1 292 ? 8.18 -0.367 7.16 1 84.19 292 GLN A N 1
ATOM 2401 C CA . GLN A 1 292 ? 7.734 0.413 6.012 1 84.19 292 GLN A CA 1
ATOM 2402 C C . GLN A 1 292 ? 6.508 1.254 6.359 1 84.19 292 GLN A C 1
ATOM 2404 O O . GLN A 1 292 ? 6.281 2.309 5.762 1 84.19 292 GLN A O 1
ATOM 2409 N N . SER A 1 293 ? 5.793 0.799 7.238 1 87.81 293 SER A N 1
ATOM 2410 C CA . SER A 1 293 ? 4.578 1.515 7.621 1 87.81 293 SER A CA 1
ATOM 2411 C C . SER A 1 293 ? 4.898 2.699 8.523 1 87.81 293 SER A C 1
ATOM 2413 O O . SER A 1 293 ? 4.07 3.598 8.695 1 87.81 293 SER A O 1
ATOM 2415 N N . VAL A 1 294 ? 6.059 2.754 9.094 1 90.75 294 VAL A N 1
ATOM 2416 C CA . VAL A 1 294 ? 6.375 3.77 10.086 1 90.75 294 VAL A CA 1
ATOM 2417 C C . VAL A 1 294 ? 7.422 4.734 9.531 1 90.75 294 VAL A C 1
ATOM 2419 O O . VAL A 1 294 ? 7.336 5.945 9.75 1 90.75 294 VAL A O 1
ATOM 2422 N N . PHE A 1 295 ? 8.352 4.254 8.797 1 89.88 295 PHE A N 1
ATOM 2423 C CA . PHE A 1 295 ? 9.531 5 8.383 1 89.88 295 PHE A CA 1
ATOM 2424 C C . PHE A 1 295 ? 9.141 6.219 7.559 1 89.88 295 PHE A C 1
ATOM 2426 O O . PHE A 1 295 ? 9.633 7.324 7.805 1 89.88 295 PHE A O 1
ATOM 2433 N N . PRO A 1 296 ? 8.227 6.047 6.621 1 87.62 296 PRO A N 1
ATOM 2434 C CA . PRO A 1 296 ? 7.852 7.227 5.836 1 87.62 296 PRO A CA 1
ATOM 2435 C C . PRO A 1 296 ? 7.266 8.344 6.695 1 87.62 296 PRO A C 1
ATOM 2437 O O . PRO A 1 296 ? 7.441 9.523 6.383 1 87.62 296 PRO A O 1
ATOM 2440 N N . LEU A 1 297 ? 6.555 7.992 7.684 1 91.31 297 LEU A N 1
ATOM 2441 C CA . LEU A 1 297 ? 5.996 8.977 8.602 1 91.31 297 LEU A CA 1
ATOM 2442 C C . LEU A 1 297 ? 7.102 9.758 9.305 1 91.31 297 LEU A C 1
ATOM 2444 O O . LEU A 1 297 ? 7.066 10.984 9.344 1 91.31 297 LEU A O 1
ATOM 2448 N N . LEU A 1 298 ? 8.078 9.023 9.805 1 91.31 298 LEU A N 1
ATOM 2449 C CA . LEU A 1 298 ? 9.195 9.656 10.484 1 91.31 298 LEU A CA 1
ATOM 2450 C C . LEU A 1 298 ? 9.969 10.57 9.539 1 91.31 298 LEU A C 1
ATOM 2452 O O . LEU A 1 298 ? 10.375 11.672 9.922 1 91.31 298 LEU A O 1
ATOM 2456 N N . TYR A 1 299 ? 10.086 10.07 8.367 1 88.75 299 TYR A N 1
ATOM 2457 C CA . TYR A 1 299 ? 10.766 10.859 7.34 1 88.75 299 TYR A CA 1
ATOM 2458 C C . TYR A 1 299 ? 1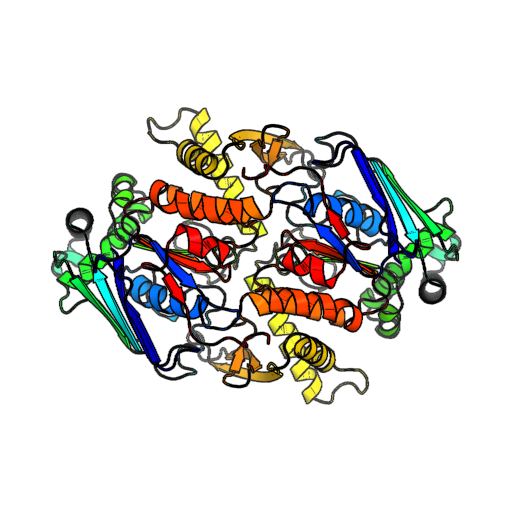0.055 12.188 7.113 1 88.75 299 TYR A C 1
ATOM 2460 O O . TYR A 1 299 ? 10.695 13.234 7.047 1 88.75 299 TYR A O 1
ATOM 2468 N N . GLU A 1 300 ? 8.773 12.195 6.992 1 89.12 300 GLU A N 1
ATOM 2469 C CA . GLU A 1 300 ? 7.996 13.398 6.738 1 89.12 300 GLU A CA 1
ATOM 2470 C C . GLU A 1 300 ? 8.07 14.367 7.918 1 89.12 300 GLU A C 1
ATOM 2472 O O . GLU A 1 300 ? 8.086 15.586 7.73 1 89.12 300 GLU A O 1
ATOM 2477 N N . PHE A 1 301 ? 8.086 13.852 9.078 1 91.44 301 PHE A N 1
ATOM 2478 C CA . PHE A 1 301 ? 8.18 14.695 10.258 1 91.44 301 PHE A CA 1
ATOM 2479 C C . PHE A 1 301 ? 9.477 15.508 10.242 1 91.44 301 PHE A C 1
ATOM 2481 O O . PHE A 1 301 ? 9.477 16.688 10.578 1 91.44 301 PHE A O 1
ATOM 2488 N N . VAL A 1 302 ? 10.5 14.828 9.828 1 88.38 302 VAL A N 1
ATOM 2489 C CA . VAL A 1 302 ? 11.805 15.492 9.836 1 88.38 302 VAL A CA 1
ATOM 2490 C C . VAL A 1 302 ? 11.922 16.422 8.633 1 88.38 302 VAL A C 1
ATOM 2492 O O . VAL A 1 302 ? 12.289 17.594 8.773 1 88.38 302 VAL A O 1
ATOM 2495 N N . ARG A 1 303 ? 11.562 15.93 7.512 1 84.75 303 ARG A N 1
ATOM 2496 C CA . ARG A 1 303 ? 11.719 16.688 6.27 1 84.75 303 ARG A CA 1
ATOM 2497 C C . ARG A 1 303 ? 10.891 17.969 6.289 1 84.75 303 ARG A C 1
ATOM 2499 O O . ARG A 1 303 ? 11.359 19.016 5.852 1 84.75 303 ARG A O 1
ATOM 2506 N N . GLN A 1 304 ? 9.688 17.844 6.797 1 88.5 304 GLN A N 1
ATOM 2507 C CA . GLN A 1 304 ? 8.773 18.984 6.773 1 88.5 304 GLN A CA 1
ATOM 2508 C C . GLN A 1 304 ? 8.797 19.734 8.102 1 88.5 304 GLN A C 1
ATOM 2510 O O . GLN A 1 304 ? 8.039 20.688 8.297 1 88.5 304 GLN A O 1
ATOM 2515 N N . GLN A 1 305 ? 9.578 19.234 9 1 91 305 GLN A N 1
ATOM 2516 C CA . GLN A 1 305 ? 9.641 19.859 10.32 1 91 305 GLN A CA 1
ATOM 2517 C C . GLN A 1 305 ? 8.242 20.078 10.898 1 91 305 GLN A C 1
ATOM 2519 O O . GLN A 1 305 ? 7.902 21.188 11.297 1 91 305 GLN A O 1
ATOM 2524 N N . ILE A 1 306 ? 7.527 19.031 11.008 1 94.44 306 ILE A N 1
ATOM 2525 C CA . ILE A 1 306 ? 6.133 19.062 11.43 1 94.44 306 ILE A CA 1
ATOM 2526 C C . ILE A 1 306 ? 6.055 19.406 12.922 1 94.44 306 ILE A C 1
ATOM 2528 O O . ILE A 1 306 ? 6.625 18.703 13.75 1 94.44 306 ILE A O 1
ATOM 2532 N N . ALA A 1 307 ? 5.41 20.438 13.219 1 95.25 307 ALA A N 1
ATOM 2533 C CA . ALA A 1 307 ? 5.141 20.922 14.578 1 95.25 307 ALA A CA 1
ATOM 2534 C C . ALA A 1 307 ? 3.875 21.766 14.625 1 95.25 307 ALA A C 1
ATOM 2536 O O . ALA A 1 307 ? 3.422 22.266 13.594 1 95.25 307 ALA A O 1
ATOM 2537 N N . TYR A 1 308 ? 3.252 21.812 15.805 1 96.5 308 TYR A N 1
ATOM 2538 C CA . TYR A 1 308 ? 2.061 22.641 16 1 96.5 308 TYR A CA 1
ATOM 2539 C C . TYR A 1 308 ? 1.019 22.344 14.93 1 96.5 308 TYR A C 1
ATOM 2541 O O . TYR A 1 308 ? 0.429 23.281 14.367 1 96.5 308 TYR A O 1
ATOM 2549 N N . SER A 1 309 ? 0.904 21.094 14.555 1 97.62 309 SER A N 1
ATOM 2550 C CA . SER A 1 309 ? 0.09 20.734 13.398 1 97.62 309 SER A CA 1
ATOM 2551 C C . SER A 1 309 ? -0.9 19.625 13.758 1 97.62 309 SER A C 1
ATOM 2553 O O . SER A 1 309 ? -0.719 18.922 14.75 1 97.62 309 SER A O 1
ATOM 2555 N N . VAL A 1 310 ? -1.956 19.594 13 1 98.44 310 VAL A N 1
ATOM 2556 C CA . VAL A 1 310 ? -2.861 18.438 13.023 1 98.44 310 VAL A CA 1
ATOM 2557 C C . VAL A 1 310 ? -2.326 17.344 12.125 1 98.44 310 VAL A C 1
ATOM 2559 O O . VAL A 1 310 ? -2.098 17.562 10.93 1 98.44 310 VAL A O 1
ATOM 2562 N N . VAL A 1 311 ? -2.064 16.203 12.734 1 98.12 311 VAL A N 1
ATOM 2563 C CA . VAL A 1 311 ? -1.544 15.07 11.984 1 98.12 311 VAL A CA 1
ATOM 2564 C C . VAL A 1 311 ? -2.572 13.938 11.977 1 98.12 311 VAL A C 1
ATOM 2566 O O . VAL A 1 311 ? -2.961 13.445 13.039 1 98.12 311 VAL A O 1
ATOM 2569 N N . LEU A 1 312 ? -3.021 13.633 10.773 1 98.19 312 LEU A N 1
ATOM 2570 C CA . LEU A 1 312 ? -4.016 12.578 10.586 1 98.19 312 LEU A CA 1
ATOM 2571 C C . LEU A 1 312 ? -3.355 11.297 10.078 1 98.19 312 LEU A C 1
ATOM 2573 O O . LEU A 1 312 ? -2.65 11.312 9.07 1 98.19 312 LEU A O 1
ATOM 2577 N N . ILE A 1 313 ? -3.531 10.195 10.789 1 96.56 313 ILE A N 1
ATOM 2578 C CA . ILE A 1 313 ? -2.941 8.93 10.383 1 96.56 313 ILE A CA 1
ATOM 2579 C C . ILE A 1 313 ? -4.031 7.867 10.266 1 96.56 313 ILE A C 1
ATOM 2581 O O . ILE A 1 313 ? -4.664 7.5 11.258 1 96.56 313 ILE A O 1
ATOM 2585 N N . ASP A 1 314 ? -4.219 7.41 9.078 1 94.31 314 ASP A N 1
ATOM 2586 C CA . ASP A 1 314 ? -5.191 6.348 8.836 1 94.31 314 ASP A CA 1
ATOM 2587 C C . ASP A 1 314 ? -4.586 4.973 9.117 1 94.31 314 ASP A C 1
ATOM 2589 O O . ASP A 1 314 ? -3.424 4.723 8.781 1 94.31 314 ASP A O 1
ATOM 2593 N N . GLU A 1 315 ? -5.328 4.129 9.781 1 91.56 315 GLU A N 1
ATOM 2594 C CA . GLU A 1 315 ? -4.883 2.775 10.102 1 91.56 315 GLU A CA 1
ATOM 2595 C C . GLU A 1 315 ? -3.475 2.781 10.688 1 91.56 315 GLU A C 1
ATOM 2597 O O . GLU A 1 315 ? -2.557 2.188 10.117 1 91.56 315 GLU A O 1
ATOM 2602 N N . ILE A 1 316 ? -3.371 3.322 11.891 1 93.62 316 ILE A N 1
ATOM 2603 C CA . ILE A 1 316 ? -2.086 3.545 12.547 1 93.62 316 ILE A CA 1
ATOM 2604 C C . ILE A 1 316 ? -1.405 2.205 12.812 1 93.62 316 ILE A C 1
ATOM 2606 O O . ILE A 1 316 ? -0.175 2.121 12.836 1 93.62 316 ILE A O 1
ATOM 2610 N N . ASP A 1 317 ? -2.16 1.155 12.969 1 90.94 317 ASP A N 1
ATOM 2611 C CA . ASP A 1 317 ? -1.63 -0.152 13.344 1 90.94 317 ASP A CA 1
ATOM 2612 C C . ASP A 1 317 ? -1.324 -0.994 12.102 1 90.94 317 ASP A C 1
ATOM 2614 O O . ASP A 1 317 ? -0.981 -2.174 12.219 1 90.94 317 ASP A O 1
ATOM 2618 N N . LEU A 1 318 ? -1.422 -0.437 10.977 1 87.94 318 LEU A N 1
ATOM 2619 C CA . LEU A 1 318 ? -1.239 -1.183 9.734 1 87.94 318 LEU A CA 1
ATOM 2620 C C . LEU A 1 318 ? 0.1 -1.912 9.727 1 87.94 318 LEU A C 1
ATOM 2622 O O . LEU A 1 318 ? 1.137 -1.317 10.031 1 87.94 318 LEU A O 1
ATOM 2626 N N . ASN A 1 319 ? 0.117 -3.238 9.461 1 86 319 ASN A N 1
ATOM 2627 C CA . ASN A 1 319 ? 1.272 -4.113 9.289 1 86 319 ASN A CA 1
ATOM 2628 C C . ASN A 1 319 ? 2.045 -4.281 10.594 1 86 319 ASN A C 1
ATOM 2630 O O . ASN A 1 319 ? 3.152 -4.824 10.594 1 86 319 ASN A O 1
ATOM 2634 N N . LEU A 1 320 ? 1.483 -3.736 11.656 1 89.25 320 LEU A N 1
ATOM 2635 C CA . LEU A 1 320 ? 2.154 -3.842 12.945 1 89.25 320 LEU A CA 1
ATOM 2636 C C . LEU A 1 320 ? 1.46 -4.863 13.836 1 89.25 320 LEU A C 1
ATOM 2638 O O . LEU A 1 320 ? 0.232 -4.859 13.953 1 89.25 320 LEU A O 1
ATOM 2642 N N . HIS A 1 321 ? 2.236 -5.746 14.398 1 87 321 HIS A N 1
ATOM 2643 C CA . HIS A 1 321 ? 1.641 -6.586 15.43 1 87 321 HIS A CA 1
ATOM 2644 C C . HIS A 1 321 ? 1.253 -5.762 16.656 1 87 321 HIS A C 1
ATOM 2646 O O . HIS A 1 321 ? 1.807 -4.684 16.875 1 87 321 HIS A O 1
ATOM 2652 N N . PRO A 1 322 ? 0.426 -6.234 17.469 1 85.94 322 PRO A N 1
ATOM 2653 C CA . PRO A 1 322 ? -0.249 -5.414 18.484 1 85.94 322 PRO A CA 1
ATOM 2654 C C . PRO A 1 322 ? 0.728 -4.73 19.438 1 85.94 322 PRO A C 1
ATOM 2656 O O . PRO A 1 322 ? 0.647 -3.518 19.641 1 85.94 322 PRO A O 1
ATOM 2659 N N . PRO A 1 323 ? 1.694 -5.371 19.984 1 87.38 323 PRO A N 1
ATOM 2660 C CA . PRO A 1 323 ? 2.621 -4.668 20.875 1 87.38 323 PRO A CA 1
ATOM 2661 C C . PRO A 1 323 ? 3.389 -3.555 20.156 1 87.38 323 PRO A C 1
ATOM 2663 O O . PRO A 1 323 ? 3.613 -2.49 20.75 1 87.38 323 PRO A O 1
ATOM 2666 N N . ALA A 1 324 ? 3.771 -3.807 18.969 1 88.19 324 ALA A N 1
ATOM 2667 C CA . ALA A 1 324 ? 4.484 -2.795 18.203 1 88.19 324 ALA A CA 1
ATOM 2668 C C . ALA A 1 324 ? 3.584 -1.596 17.906 1 88.19 324 ALA A C 1
ATOM 2670 O O . ALA A 1 324 ? 4.027 -0.448 17.969 1 88.19 324 ALA A O 1
ATOM 2671 N N . ALA A 1 325 ? 2.34 -1.885 17.594 1 91.5 325 ALA A N 1
ATOM 2672 C CA . ALA A 1 325 ? 1.379 -0.812 17.344 1 91.5 325 ALA A CA 1
ATOM 2673 C C . ALA A 1 325 ? 1.17 0.034 18.594 1 91.5 325 ALA A C 1
ATOM 2675 O O . ALA A 1 325 ? 1.164 1.266 18.531 1 91.5 325 ALA A O 1
ATOM 2676 N N . GLN A 1 326 ? 1.032 -0.64 19.719 1 92.44 326 GLN A N 1
ATOM 2677 C CA . GLN A 1 326 ? 0.86 0.053 21 1 92.44 326 GLN A CA 1
ATOM 2678 C C . GLN A 1 326 ? 2.072 0.921 21.312 1 92.44 326 GLN A C 1
ATOM 2680 O O . GLN A 1 326 ? 1.926 2.078 21.719 1 92.44 326 GLN A O 1
ATOM 2685 N N . TYR A 1 327 ? 3.139 0.34 21.109 1 91.12 327 TYR A N 1
ATOM 2686 C CA . TYR A 1 327 ? 4.375 1.068 21.375 1 91.12 327 TYR A CA 1
ATOM 2687 C C . TYR A 1 327 ? 4.492 2.283 20.453 1 91.12 327 TYR A C 1
ATOM 2689 O O . TYR A 1 327 ? 4.816 3.383 20.922 1 91.12 327 TYR A O 1
ATOM 2697 N N . PHE A 1 328 ? 4.238 2.123 19.266 1 92.81 328 PHE A N 1
ATOM 2698 C CA . PHE A 1 328 ? 4.301 3.209 18.297 1 92.81 328 PHE A CA 1
ATOM 2699 C C . PHE A 1 328 ? 3.369 4.348 18.703 1 92.81 328 PHE A C 1
ATOM 2701 O O . PHE A 1 328 ? 3.779 5.508 18.734 1 92.81 328 PHE A O 1
ATOM 2708 N N . VAL A 1 329 ? 2.184 4.039 19.016 1 94.56 329 VAL A N 1
ATOM 2709 C CA . VAL A 1 329 ? 1.186 5.02 19.422 1 94.56 329 VAL A CA 1
ATOM 2710 C C . VAL A 1 329 ? 1.669 5.766 20.672 1 94.56 329 VAL A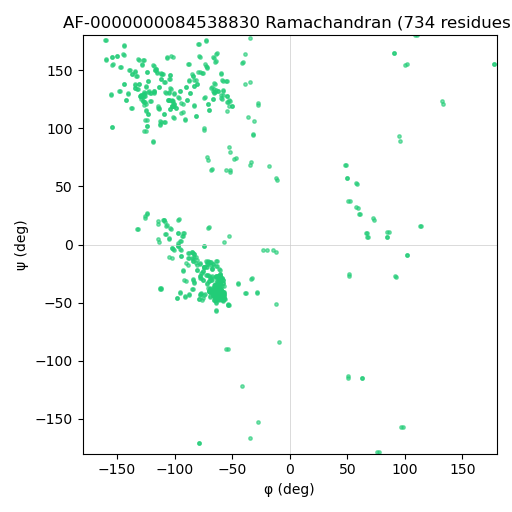 C 1
ATOM 2712 O O . VAL A 1 329 ? 1.501 6.98 20.766 1 94.56 329 VAL A O 1
ATOM 2715 N N . SER A 1 330 ? 2.279 5.098 21.531 1 92.62 330 SER A N 1
ATOM 2716 C CA . SER A 1 330 ? 2.781 5.715 22.766 1 92.62 330 SER A CA 1
ATOM 2717 C C . SER A 1 330 ? 3.926 6.68 22.453 1 92.62 330 SER A C 1
ATOM 2719 O O . SER A 1 330 ? 4.164 7.621 23.219 1 92.62 330 SER A O 1
ATOM 2721 N N . GLN A 1 331 ? 4.645 6.434 21.375 1 92.56 331 GLN A N 1
ATOM 2722 C CA . GLN A 1 331 ? 5.809 7.238 21.031 1 92.56 331 GLN A CA 1
ATOM 2723 C C . GLN A 1 331 ? 5.402 8.492 20.266 1 92.56 331 GLN A C 1
ATOM 2725 O O . GLN A 1 331 ? 6.203 9.422 20.109 1 92.56 331 GLN A O 1
ATOM 2730 N N . LEU A 1 332 ? 4.188 8.602 19.797 1 93.5 332 LEU A N 1
ATOM 2731 C CA . LEU A 1 332 ? 3.754 9.719 18.969 1 93.5 332 LEU A CA 1
ATOM 2732 C C . LEU A 1 332 ? 3.977 11.047 19.672 1 93.5 332 LEU A C 1
ATOM 2734 O O . LEU A 1 332 ? 4.508 11.992 19.078 1 93.5 332 LEU A O 1
ATOM 2738 N N . MET A 1 333 ? 3.664 11.07 20.984 1 91.44 333 MET A N 1
ATOM 2739 C CA . MET A 1 333 ? 3.773 12.305 21.75 1 91.44 333 MET A CA 1
ATOM 2740 C C . MET A 1 333 ? 5.234 12.641 22.031 1 91.44 333 MET A C 1
ATOM 2742 O O . MET A 1 333 ? 5.562 13.789 22.344 1 91.44 333 MET A O 1
ATOM 2746 N N . LYS A 1 334 ? 6.059 11.688 21.922 1 90.12 334 LYS A N 1
ATOM 2747 C CA . LYS A 1 334 ? 7.488 11.93 22.078 1 90.12 334 LYS A CA 1
ATOM 2748 C C . LYS A 1 334 ? 8.117 12.414 20.781 1 90.12 334 LYS A C 1
ATOM 2750 O O . LYS A 1 334 ? 9.086 13.164 20.781 1 90.12 334 LYS A O 1
ATOM 2755 N N . ILE A 1 335 ? 7.535 11.969 19.703 1 90.94 335 ILE A N 1
ATOM 2756 C CA . ILE A 1 335 ? 8.016 12.398 18.391 1 90.94 335 ILE A CA 1
ATOM 2757 C C . ILE A 1 335 ? 7.801 13.898 18.234 1 90.94 335 ILE A C 1
ATOM 2759 O O . ILE A 1 335 ? 8.734 14.641 17.906 1 90.94 335 ILE A O 1
ATOM 2763 N N . GLU A 1 336 ? 6.57 14.359 18.516 1 93.12 336 GLU A N 1
ATOM 2764 C CA . GLU A 1 336 ? 6.285 15.789 18.453 1 93.12 336 GLU A CA 1
ATOM 2765 C C . GLU A 1 336 ? 5.125 16.156 19.375 1 93.12 336 GLU A C 1
ATOM 2767 O O . GLU A 1 336 ? 3.961 16.078 18.984 1 93.12 336 GLU A O 1
ATOM 2772 N N . PRO A 1 337 ? 5.453 16.672 20.453 1 94 337 PRO A N 1
ATOM 2773 C CA . PRO A 1 337 ? 4.434 16.922 21.484 1 94 337 PRO A CA 1
ATOM 2774 C C . PRO A 1 337 ? 3.504 18.078 21.125 1 94 337 PRO A C 1
ATOM 2776 O O . PRO A 1 337 ? 2.422 18.203 21.688 1 94 337 PRO A O 1
ATOM 2779 N N . THR A 1 338 ? 3.871 18.922 20.25 1 95.75 338 THR A N 1
ATOM 2780 C CA . THR A 1 338 ? 3.061 20.094 19.938 1 95.75 338 THR A CA 1
ATOM 2781 C C . THR A 1 338 ? 1.97 19.75 18.938 1 95.75 338 THR A C 1
ATOM 2783 O O . THR A 1 338 ? 1.089 20.578 18.656 1 95.75 338 THR A O 1
ATOM 2786 N N . CYS A 1 339 ? 2.006 18.578 18.406 1 97.31 339 CYS A N 1
ATOM 2787 C CA . CYS A 1 339 ? 1.049 18.172 17.375 1 97.31 339 CYS A CA 1
ATOM 2788 C C . CYS A 1 339 ? -0.207 17.578 18.016 1 97.31 339 CYS A C 1
ATOM 2790 O O . CYS A 1 339 ? -0.199 17.203 19.188 1 97.31 339 CYS A O 1
ATOM 2792 N N . GLN A 1 340 ? -1.254 17.656 17.297 1 98.12 340 GLN A N 1
ATOM 2793 C CA . GLN A 1 340 ? -2.439 16.844 17.578 1 98.12 340 GLN A CA 1
ATOM 2794 C C . GLN A 1 340 ? -2.531 15.664 16.609 1 98.12 340 GLN A C 1
ATOM 2796 O O . GLN A 1 340 ? -2.607 15.852 15.398 1 98.12 340 GLN A O 1
ATOM 2801 N N . PHE A 1 341 ? -2.504 14.516 17.203 1 98.06 341 PHE A N 1
ATOM 2802 C CA . PHE A 1 341 ? -2.631 13.305 16.406 1 98.06 341 PHE A CA 1
ATOM 2803 C C . PHE A 1 341 ? -4.059 12.781 16.438 1 98.06 341 PHE A C 1
ATOM 2805 O O . PHE A 1 341 ? -4.602 12.508 17.516 1 98.06 341 PHE A O 1
ATOM 2812 N N . ILE A 1 342 ? -4.676 12.75 15.328 1 98.25 342 ILE A N 1
ATOM 2813 C CA . ILE A 1 342 ? -5.949 12.055 15.172 1 98.25 342 ILE A CA 1
ATOM 2814 C C . ILE A 1 342 ? -5.746 10.797 14.328 1 98.25 342 ILE A C 1
ATOM 2816 O O . ILE A 1 342 ? -5.465 10.883 13.125 1 98.25 342 ILE A O 1
ATOM 2820 N N . ILE A 1 343 ? -5.902 9.664 14.961 1 97.44 343 ILE A N 1
ATOM 2821 C CA . ILE A 1 343 ? -5.496 8.406 14.344 1 97.44 343 ILE A CA 1
ATOM 2822 C C . ILE A 1 343 ? -6.684 7.445 14.305 1 97.44 343 ILE A C 1
ATOM 2824 O O . ILE A 1 343 ? -7.582 7.52 15.148 1 97.44 343 ILE A O 1
ATOM 2828 N N . THR A 1 344 ? -6.723 6.613 13.297 1 95.75 344 THR A N 1
ATOM 2829 C CA . THR A 1 344 ? -7.785 5.621 13.188 1 95.75 344 THR A CA 1
ATOM 2830 C C . THR A 1 344 ? -7.215 4.207 13.258 1 95.75 344 THR A C 1
ATOM 2832 O O . THR A 1 344 ? -6.051 3.984 12.922 1 95.75 344 THR A O 1
ATOM 2835 N N . THR A 1 345 ? -7.957 3.283 13.742 1 92.81 345 THR A N 1
ATOM 2836 C CA . THR A 1 345 ? -7.605 1.867 13.781 1 92.81 345 THR A CA 1
ATOM 2837 C C . THR A 1 345 ? -8.852 1.004 13.938 1 92.81 345 THR A C 1
ATOM 2839 O O . THR A 1 345 ? -9.922 1.505 14.297 1 92.81 345 THR A O 1
ATOM 2842 N N . HIS A 1 346 ? -8.742 -0.174 13.594 1 86.5 346 HIS A N 1
ATOM 2843 C CA . HIS A 1 346 ? -9.781 -1.147 13.922 1 86.5 346 HIS A CA 1
ATOM 2844 C C . HIS A 1 346 ? -9.367 -2.021 15.102 1 86.5 346 HIS A C 1
ATOM 2846 O O . HIS A 1 346 ? -10.164 -2.822 15.594 1 86.5 346 HIS A O 1
ATOM 2852 N N . SER A 1 347 ? -8.234 -1.825 15.547 1 83.75 347 SER A N 1
ATOM 2853 C CA . SER A 1 347 ? -7.656 -2.693 16.562 1 83.75 347 SER A CA 1
ATOM 2854 C C . SER A 1 347 ? -8.055 -2.234 17.969 1 83.75 347 SER A C 1
ATOM 2856 O O . SER A 1 347 ? -7.742 -1.111 18.375 1 83.75 347 SER A O 1
ATOM 2858 N N . ASP A 1 348 ? -8.508 -3.1 18.734 1 81.75 348 ASP A N 1
ATOM 2859 C CA . ASP A 1 348 ? -8.844 -2.795 20.125 1 81.75 348 ASP A CA 1
ATOM 2860 C C . ASP A 1 348 ? -7.59 -2.709 20.984 1 81.75 348 ASP A C 1
ATOM 2862 O O . ASP A 1 348 ? -7.59 -2.041 22.016 1 81.75 348 ASP A O 1
ATOM 2866 N N . SER A 1 349 ? -6.574 -3.352 20.547 1 83.44 349 SER A N 1
ATOM 2867 C CA . SER A 1 349 ? -5.336 -3.344 21.312 1 83.44 349 SER A CA 1
ATOM 2868 C C . SER A 1 349 ? -4.77 -1.933 21.438 1 83.44 349 SER A C 1
ATOM 2870 O O . SER A 1 349 ? -4.234 -1.562 22.484 1 83.44 349 SER A O 1
ATOM 2872 N N . VAL A 1 350 ? -4.914 -1.18 20.484 1 88.88 350 VAL A N 1
ATOM 2873 C CA . VAL A 1 350 ? -4.391 0.181 20.453 1 88.88 350 VAL A CA 1
ATOM 2874 C C . VAL A 1 350 ? -5.211 1.07 21.391 1 88.88 350 VAL A C 1
ATOM 2876 O O . VAL A 1 350 ? -4.676 1.993 22.016 1 88.88 350 VAL A O 1
ATOM 2879 N N . SER A 1 351 ? -6.473 0.778 21.484 1 87.69 351 SER A N 1
ATOM 2880 C CA . SER A 1 351 ? -7.363 1.574 22.328 1 87.69 351 SER A CA 1
ATOM 2881 C C . SER A 1 351 ? -6.918 1.543 23.781 1 87.69 351 SER A C 1
ATOM 2883 O O . SER A 1 351 ? -7.137 2.504 24.531 1 87.69 351 SER A O 1
ATOM 2885 N N . ASN A 1 352 ? -6.234 0.546 24.172 1 85.81 352 ASN A N 1
ATOM 2886 C CA . ASN A 1 352 ? -5.777 0.397 25.547 1 85.81 352 ASN A CA 1
ATOM 2887 C C . ASN A 1 352 ? -4.68 1.402 25.875 1 85.81 352 ASN A C 1
ATOM 2889 O O . ASN A 1 352 ? -4.516 1.781 27.047 1 85.81 352 ASN A O 1
ATOM 2893 N N . VAL A 1 353 ? -4 1.81 24.969 1 87.94 353 VAL A N 1
ATOM 2894 C CA . VAL A 1 353 ? -2.883 2.725 25.172 1 87.94 353 VAL A CA 1
ATOM 2895 C C . VAL A 1 353 ? -3.393 4.164 25.219 1 87.94 353 VAL A C 1
ATOM 2897 O O . VAL A 1 353 ? -2.898 4.98 26 1 87.94 353 VAL A O 1
ATOM 2900 N N . VAL A 1 354 ? -4.316 4.57 24.484 1 89.44 354 VAL A N 1
ATOM 2901 C CA . VAL A 1 354 ? -4.832 5.934 24.391 1 89.44 354 VAL A CA 1
ATOM 2902 C C . VAL A 1 354 ? -5.852 6.176 25.5 1 89.44 354 VAL A C 1
ATOM 2904 O O . VAL A 1 354 ? -5.898 7.262 26.078 1 89.44 354 VAL A O 1
ATOM 2907 N N . GLY A 1 355 ? -6.578 5.207 25.906 1 87.25 355 GLY A N 1
ATOM 2908 C CA . GLY A 1 355 ? -7.602 5.332 26.938 1 87.25 355 GLY A CA 1
ATOM 2909 C C . GLY A 1 355 ? -8.969 5.68 26.375 1 87.25 355 GLY A C 1
ATOM 2910 O O . GLY A 1 355 ? -9.07 6.27 25.297 1 87.25 355 GLY A O 1
ATOM 2911 N N . GLU A 1 356 ? -9.961 5.516 27.141 1 87.38 356 GLU A N 1
ATOM 2912 C CA . GLU A 1 356 ? -11.344 5.672 26.688 1 87.38 356 GLU A CA 1
ATOM 2913 C C . GLU A 1 356 ? -11.727 7.145 26.578 1 87.38 356 GLU A C 1
ATOM 2915 O O . GLU A 1 356 ? -12.562 7.516 25.75 1 87.38 356 GLU A O 1
ATOM 2920 N N . SER A 1 357 ? -11.094 7.949 27.344 1 90.88 357 SER A N 1
ATOM 2921 C CA . SER A 1 357 ? -11.445 9.367 27.391 1 90.88 357 SER A CA 1
ATOM 2922 C C . SER A 1 357 ? -11 10.086 26.109 1 90.88 357 SER A C 1
ATOM 2924 O O . SER A 1 357 ? -11.438 11.211 25.859 1 90.88 357 SER A O 1
ATOM 2926 N N . GLU A 1 358 ? -10.164 9.461 25.359 1 94.5 358 GLU A N 1
ATOM 2927 C CA . GLU A 1 358 ? -9.648 10.055 24.125 1 94.5 358 GLU A CA 1
ATOM 2928 C C . GLU A 1 358 ? -9.914 9.148 22.922 1 94.5 358 GLU A C 1
ATOM 2930 O O . GLU A 1 358 ? -9.094 9.07 22.016 1 94.5 358 GLU A O 1
ATOM 2935 N N . THR A 1 359 ? -10.938 8.406 23.109 1 92.94 359 THR A N 1
ATOM 2936 C CA . THR A 1 359 ? -11.312 7.469 22.062 1 92.94 359 THR A CA 1
ATOM 2937 C C . THR A 1 359 ? -12.758 7.68 21.641 1 92.94 359 THR A C 1
ATOM 2939 O O . THR A 1 359 ? -13.625 7.918 22.484 1 92.94 359 THR A O 1
ATOM 2942 N N . TYR A 1 360 ? -13 7.688 20.391 1 92.56 360 TYR A N 1
ATOM 2943 C CA . TYR A 1 360 ? -14.344 7.711 19.828 1 92.56 360 TYR A CA 1
ATOM 2944 C C . TYR A 1 360 ? -14.57 6.52 18.906 1 92.56 360 TYR A C 1
ATOM 2946 O O . TYR A 1 360 ? -13.773 6.27 18 1 92.56 360 TYR A O 1
ATOM 2954 N N . ARG A 1 361 ? -15.633 5.828 19.047 1 91.81 361 ARG A N 1
ATOM 2955 C CA . ARG A 1 361 ? -15.977 4.691 18.203 1 91.81 361 ARG A CA 1
ATOM 2956 C C . ARG A 1 361 ? -17.062 5.059 17.203 1 91.81 361 ARG A C 1
ATOM 2958 O O . ARG A 1 361 ? -18.172 5.457 17.594 1 91.81 361 ARG A O 1
ATOM 2965 N N . LEU A 1 362 ? -16.734 4.996 15.93 1 91.94 362 LEU A N 1
ATOM 2966 C CA . LEU A 1 362 ? -17.719 5.25 14.883 1 91.94 362 LEU A CA 1
ATOM 2967 C C . LEU A 1 362 ? -18.781 4.168 14.867 1 91.94 362 LEU A C 1
ATOM 2969 O O . LEU A 1 362 ? -18.484 2.98 15 1 91.94 362 LEU A O 1
ATOM 2973 N N . PRO A 1 363 ? -19.984 4.762 14.82 1 80.31 363 PRO A N 1
ATOM 2974 C CA . PRO A 1 363 ? -21.078 3.785 14.773 1 80.31 363 PRO A CA 1
ATOM 2975 C C . PRO A 1 363 ? -21.172 3.068 13.43 1 80.31 363 PRO A C 1
ATOM 2977 O O . PRO A 1 363 ? -20.75 3.611 12.406 1 80.31 363 PRO A O 1
ATOM 2980 N N . GLY A 1 364 ? -21.672 1.936 13.461 1 67.06 364 GLY A N 1
ATOM 2981 C CA . GLY A 1 364 ? -21.922 1.227 12.219 1 67.06 364 GLY A CA 1
ATOM 2982 C C . GLY A 1 364 ? -20.859 0.197 11.883 1 67.06 364 GLY A C 1
ATOM 2983 O O . GLY A 1 364 ? -19.938 -0.022 12.672 1 67.06 364 GLY A O 1
ATOM 2984 N N . GLY A 1 365 ? -20.938 -0.793 11.211 1 54.12 365 GLY A N 1
ATOM 2985 C CA . GLY A 1 365 ? -20.141 -1.917 10.766 1 54.12 365 GLY A CA 1
ATOM 2986 C C . GLY A 1 365 ? -20.844 -3.252 10.906 1 54.12 365 GLY A C 1
ATOM 2987 O O . GLY A 1 365 ? -21.812 -3.369 11.648 1 54.12 365 GLY A O 1
ATOM 2988 N N . THR A 1 366 ? -20.984 -3.859 9.969 1 42.94 366 THR A N 1
ATOM 2989 C CA . THR A 1 366 ? -21.656 -5.152 10.055 1 42.94 366 THR A CA 1
ATOM 2990 C C . THR A 1 366 ? -21.016 -6.02 11.141 1 42.94 366 THR A C 1
ATOM 2992 O O . THR A 1 366 ? -19.812 -6.305 11.094 1 42.94 366 THR A O 1
ATOM 2995 N N . LEU A 1 367 ? -21.391 -5.762 12.547 1 33.12 367 LEU A N 1
ATOM 2996 C CA . LEU A 1 367 ? -21 -6.766 13.539 1 33.12 367 LEU A CA 1
ATOM 2997 C C . LEU A 1 367 ? -21 -8.156 12.922 1 33.12 367 LEU A C 1
ATOM 2999 O O . LEU A 1 367 ? -21.969 -8.562 12.273 1 33.12 367 LEU A O 1
ATOM 3003 N N . CYS A 1 368 ? -19.875 -8.594 12.461 1 29.42 368 CYS A N 1
ATOM 3004 C CA . CYS A 1 368 ? -19.922 -10.031 12.203 1 29.42 368 CYS A CA 1
ATOM 3005 C C . CYS A 1 368 ? -20.547 -10.773 13.383 1 29.42 368 CYS A C 1
ATOM 3007 O O . CYS A 1 368 ? -19.984 -10.766 14.484 1 29.42 368 CYS A O 1
ATOM 3009 N N . LEU A 1 369 ? -21.891 -10.695 13.578 1 24.7 369 LEU A N 1
ATOM 3010 C CA . LEU A 1 369 ? -22.406 -11.734 14.461 1 24.7 369 LEU A CA 1
ATOM 3011 C C . LEU A 1 369 ? -21.844 -13.102 14.078 1 24.7 369 LEU A C 1
ATOM 3013 O O . LEU A 1 369 ? -21.719 -13.406 12.891 1 24.7 369 LEU A O 1
ATOM 3017 N N . MET B 1 1 ? -0.308 -28.031 -8.789 1 97.25 1 MET B N 1
ATOM 3018 C CA . MET B 1 1 ? 1.034 -27.828 -8.242 1 97.25 1 MET B CA 1
ATOM 3019 C C . MET B 1 1 ? 0.974 -27.328 -6.812 1 97.25 1 MET B C 1
ATOM 3021 O O . MET B 1 1 ? 0.353 -26.297 -6.539 1 97.25 1 MET B O 1
ATOM 3025 N N . LYS B 1 2 ? 1.551 -28.016 -5.887 1 98.31 2 LYS B N 1
ATOM 3026 C CA . LYS B 1 2 ? 1.562 -27.656 -4.473 1 98.31 2 LYS B CA 1
ATOM 3027 C C . LYS B 1 2 ? 2.943 -27.875 -3.861 1 98.31 2 LYS B C 1
ATOM 3029 O O . LYS B 1 2 ? 3.66 -28.797 -4.25 1 98.31 2 LYS B O 1
ATOM 3034 N N . VAL B 1 3 ? 3.266 -27.062 -2.943 1 98.62 3 VAL B N 1
ATOM 3035 C CA . VAL B 1 3 ? 4.531 -27.203 -2.23 1 98.62 3 VAL B CA 1
ATOM 3036 C C . VAL B 1 3 ? 4.348 -28.109 -1.018 1 98.62 3 VAL B C 1
ATOM 3038 O O . VAL B 1 3 ? 3.523 -27.82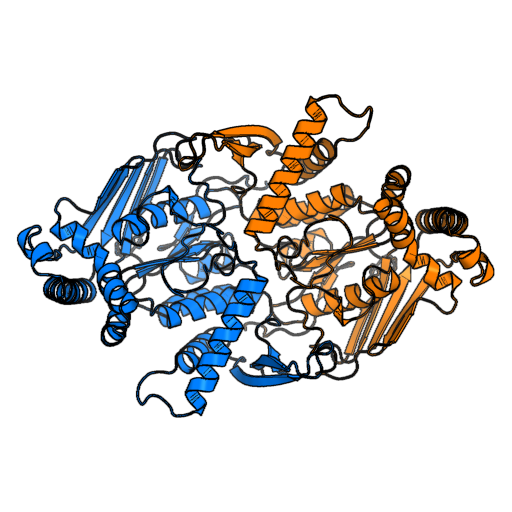8 -0.144 1 98.62 3 VAL B O 1
ATOM 3041 N N . GLU B 1 4 ? 5.109 -29.078 -0.969 1 98.25 4 GLU B N 1
ATOM 3042 C CA . GLU B 1 4 ? 5.027 -30.031 0.142 1 98.25 4 GLU B CA 1
ATOM 3043 C C . GLU B 1 4 ? 5.965 -29.625 1.276 1 98.25 4 GLU B C 1
ATOM 3045 O O . GLU B 1 4 ? 5.609 -29.734 2.451 1 98.25 4 GLU B O 1
ATOM 3050 N N . SER B 1 5 ? 7.137 -29.281 0.9 1 98.12 5 SER B N 1
ATOM 3051 C CA . SER B 1 5 ? 8.133 -28.906 1.894 1 98.12 5 SER B CA 1
ATOM 3052 C C . SER B 1 5 ? 9.18 -27.969 1.3 1 98.12 5 SER B C 1
ATOM 3054 O O . SER B 1 5 ? 9.32 -27.875 0.078 1 98.12 5 SER B O 1
ATOM 3056 N N . ILE B 1 6 ? 9.867 -27.297 2.18 1 98.44 6 ILE B N 1
ATOM 3057 C CA . ILE B 1 6 ? 10.922 -26.391 1.759 1 98.44 6 ILE B CA 1
ATOM 3058 C C . ILE B 1 6 ? 12.07 -26.422 2.768 1 98.44 6 ILE B C 1
ATOM 3060 O O . ILE B 1 6 ? 11.836 -26.516 3.977 1 98.44 6 ILE B O 1
ATOM 3064 N N . LYS B 1 7 ? 13.227 -26.422 2.307 1 98.44 7 LYS B N 1
ATOM 3065 C CA . LYS B 1 7 ? 14.453 -26.234 3.072 1 98.44 7 LYS B CA 1
ATOM 3066 C C . LYS B 1 7 ? 15.242 -25.031 2.562 1 98.44 7 LYS B C 1
ATOM 3068 O O . LYS B 1 7 ? 15.516 -24.922 1.366 1 98.44 7 LYS B O 1
ATOM 3073 N N . ILE B 1 8 ? 15.539 -24.078 3.424 1 97.56 8 ILE B N 1
ATOM 3074 C CA . ILE B 1 8 ? 16.188 -22.828 3.066 1 97.56 8 ILE B CA 1
ATOM 3075 C C . ILE B 1 8 ? 17.531 -22.719 3.791 1 97.56 8 ILE B C 1
ATOM 3077 O O . ILE B 1 8 ? 17.609 -22.953 5 1 97.56 8 ILE B O 1
ATOM 3081 N N . GLU B 1 9 ? 18.547 -22.375 3.047 1 97 9 GLU B N 1
ATOM 3082 C CA . GLU B 1 9 ? 19.859 -22.078 3.607 1 97 9 GLU B CA 1
ATOM 3083 C C . GLU B 1 9 ? 20.391 -20.75 3.082 1 97 9 GLU B C 1
ATOM 3085 O O . GLU B 1 9 ? 20.406 -20.516 1.872 1 97 9 GLU B O 1
ATOM 3090 N N . ASN B 1 10 ? 20.781 -19.891 3.951 1 94.12 10 ASN B N 1
ATOM 3091 C CA . ASN B 1 10 ? 21.469 -18.641 3.639 1 94.12 10 ASN B CA 1
ATOM 3092 C C . ASN B 1 10 ? 20.656 -17.766 2.707 1 94.12 10 ASN B C 1
ATOM 3094 O O . ASN B 1 10 ? 21.141 -17.328 1.663 1 94.12 10 ASN B O 1
ATOM 3098 N N . PHE B 1 11 ? 19.484 -17.484 3 1 93.81 11 PHE B N 1
ATOM 3099 C CA . PHE B 1 11 ? 18.609 -16.609 2.244 1 93.81 11 PHE B CA 1
ATOM 3100 C C . PHE B 1 11 ? 18.047 -15.508 3.135 1 93.81 11 PHE B C 1
ATOM 3102 O O . PHE B 1 11 ? 17.203 -15.766 4.004 1 93.81 11 PHE B O 1
ATOM 3109 N N . LYS B 1 12 ? 18.578 -14.32 2.902 1 89.38 12 LYS B N 1
ATOM 3110 C CA . LYS B 1 12 ? 18.188 -13.156 3.695 1 89.38 12 LYS B CA 1
ATOM 3111 C C . LYS B 1 12 ? 18.281 -13.453 5.188 1 89.38 12 LYS B C 1
ATOM 3113 O O . LYS B 1 12 ? 19.328 -13.875 5.684 1 89.38 12 LYS B O 1
ATOM 3118 N N . ARG B 1 13 ? 17.234 -13.461 5.898 1 85.69 13 ARG B N 1
ATOM 3119 C CA . ARG B 1 13 ? 17.297 -13.586 7.352 1 85.69 13 ARG B CA 1
ATOM 3120 C C . ARG B 1 13 ? 17.484 -15.039 7.766 1 85.69 13 ARG B C 1
ATOM 3122 O O . ARG B 1 13 ? 17.844 -15.328 8.906 1 85.69 13 ARG B O 1
ATOM 3129 N N . PHE B 1 14 ? 17.219 -15.945 6.891 1 91.5 14 PHE B N 1
ATOM 3130 C CA . PHE B 1 14 ? 17.25 -17.359 7.254 1 91.5 14 PHE B CA 1
ATOM 3131 C C . PHE B 1 14 ? 18.625 -17.969 6.98 1 91.5 14 PHE B C 1
ATOM 3133 O O . PHE B 1 14 ? 19.062 -18.031 5.828 1 91.5 14 PHE B O 1
ATOM 3140 N N . GLN B 1 15 ? 19.297 -18.359 8.023 1 92.38 15 GLN B N 1
ATOM 3141 C CA . GLN B 1 15 ? 20.484 -19.188 7.863 1 92.38 15 GLN B CA 1
ATOM 3142 C C . GLN B 1 15 ? 20.109 -20.641 7.547 1 92.38 15 GLN B C 1
ATOM 3144 O O . GLN B 1 15 ? 20.719 -21.266 6.684 1 92.38 15 GLN B O 1
ATOM 3149 N N . ASP B 1 16 ? 19.219 -21.094 8.305 1 93.69 16 ASP B N 1
ATOM 3150 C CA . ASP B 1 16 ? 18.656 -22.422 8.102 1 93.69 16 ASP B CA 1
ATOM 3151 C C . ASP B 1 16 ? 17.188 -22.469 8.523 1 93.69 16 ASP B C 1
ATOM 3153 O O . ASP B 1 16 ? 16.828 -21.984 9.594 1 93.69 16 ASP B O 1
ATOM 3157 N N . LEU B 1 17 ? 16.312 -23.047 7.656 1 95.75 17 LEU B N 1
ATOM 3158 C CA . LEU B 1 17 ? 14.898 -23.203 7.949 1 95.75 17 LEU B CA 1
ATOM 3159 C C . LEU B 1 17 ? 14.297 -24.359 7.152 1 95.75 17 LEU B C 1
ATOM 3161 O O . LEU B 1 17 ? 14.562 -24.484 5.953 1 95.75 17 LEU B O 1
ATOM 3165 N N . GLU B 1 18 ? 13.609 -25.234 7.855 1 96.94 18 GLU B N 1
ATOM 3166 C CA . GLU B 1 18 ? 12.898 -26.328 7.211 1 96.94 18 GLU B CA 1
ATOM 3167 C C . GLU B 1 18 ? 11.43 -26.359 7.629 1 96.94 18 GLU B C 1
ATOM 3169 O O . GLU B 1 18 ? 11.117 -26.312 8.82 1 96.94 18 GLU B O 1
ATOM 3174 N N . ILE B 1 19 ? 10.547 -26.391 6.645 1 96.81 19 ILE B N 1
ATOM 3175 C CA . ILE B 1 19 ? 9.117 -26.391 6.926 1 96.81 19 ILE B CA 1
ATOM 3176 C C . ILE B 1 19 ? 8.414 -27.438 6.066 1 96.81 19 ILE B C 1
ATOM 3178 O O . ILE B 1 19 ? 8.719 -27.578 4.875 1 96.81 19 ILE B O 1
ATOM 3182 N N . SER B 1 20 ? 7.535 -28.203 6.672 1 96.88 20 SER B N 1
ATOM 3183 C CA . SER B 1 20 ? 6.598 -29.062 5.969 1 96.88 20 SER B CA 1
ATOM 3184 C C . SER B 1 20 ? 5.215 -28.438 5.879 1 96.88 20 SER B C 1
ATOM 3186 O O . SER B 1 20 ? 4.668 -27.984 6.887 1 96.88 20 SER B O 1
ATOM 3188 N N . PHE B 1 21 ? 4.656 -28.406 4.707 1 97.31 21 PHE B N 1
ATOM 3189 C CA . PHE B 1 21 ? 3.344 -27.797 4.527 1 97.31 21 PHE B CA 1
ATOM 3190 C C . PHE B 1 21 ? 2.246 -28.859 4.574 1 97.31 21 PHE B C 1
ATOM 3192 O O . PHE B 1 21 ? 1.156 -28.656 4.035 1 97.31 21 PHE B O 1
ATOM 3199 N N . LYS B 1 22 ? 2.596 -29.922 5.172 1 94.75 22 LYS B N 1
ATOM 3200 C CA . LYS B 1 22 ? 1.617 -30.984 5.375 1 94.75 22 LYS B CA 1
ATOM 3201 C C . LYS B 1 22 ? 0.782 -30.734 6.629 1 94.75 22 LYS B C 1
ATOM 3203 O O . LYS B 1 22 ? 1.261 -30.125 7.586 1 94.75 22 LYS B O 1
ATOM 3208 N N . ASN B 1 23 ? -0.469 -31.141 6.496 1 91.56 23 ASN B N 1
ATOM 3209 C CA . ASN B 1 23 ? -1.283 -31.219 7.707 1 91.56 23 ASN B CA 1
ATOM 3210 C C . ASN B 1 23 ? -0.673 -32.188 8.727 1 91.56 23 ASN B C 1
ATOM 3212 O O . ASN B 1 23 ? -0.418 -33.344 8.422 1 91.56 23 ASN B O 1
ATOM 3216 N N . ASN B 1 24 ? -0.541 -31.703 9.867 1 85.56 24 ASN B N 1
ATOM 3217 C CA . ASN B 1 24 ? 0.198 -32.469 10.859 1 85.56 24 ASN B CA 1
ATOM 3218 C C . ASN B 1 24 ? -0.589 -33.688 11.32 1 85.56 24 ASN B C 1
ATOM 3220 O O . ASN B 1 24 ? -0.016 -34.625 11.875 1 85.56 24 ASN B O 1
ATOM 3224 N N . ILE B 1 25 ? -1.851 -33.719 11.078 1 85.38 25 ILE B N 1
ATOM 3225 C CA . ILE B 1 25 ? -2.697 -34.812 11.523 1 85.38 25 ILE B CA 1
ATOM 3226 C C . ILE B 1 25 ? -2.912 -35.812 10.367 1 85.38 25 ILE B C 1
ATOM 3228 O O . ILE B 1 25 ? -2.68 -37 10.516 1 85.38 25 ILE B O 1
ATOM 3232 N N . LEU B 1 26 ? -3.211 -35.312 9.188 1 86.69 26 LEU B N 1
ATOM 3233 C CA . LEU B 1 26 ? -3.564 -36.156 8.039 1 86.69 26 LEU B CA 1
ATOM 3234 C C . LEU B 1 26 ? -2.32 -36.531 7.25 1 86.69 26 LEU B C 1
ATOM 3236 O O . LEU B 1 26 ? -2.361 -37.469 6.441 1 86.69 26 LEU B O 1
ATOM 3240 N N . ASP B 1 27 ? -1.238 -35.844 7.461 1 88.75 27 ASP B N 1
ATOM 3241 C CA . ASP B 1 27 ? 0.028 -36.031 6.766 1 88.75 27 ASP B CA 1
ATOM 3242 C C . ASP B 1 27 ? -0.137 -35.875 5.258 1 88.75 27 ASP B C 1
ATOM 3244 O O . ASP B 1 27 ? 0.389 -36.688 4.48 1 88.75 27 ASP B O 1
ATOM 3248 N N . GLU B 1 28 ? -1.034 -35.031 4.895 1 93.06 28 GLU B N 1
ATOM 3249 C CA . GLU B 1 28 ? -1.26 -34.625 3.51 1 93.06 28 GLU B CA 1
ATOM 3250 C C . GLU B 1 28 ? -0.964 -33.125 3.311 1 93.06 28 GLU B C 1
ATOM 3252 O O . GLU B 1 28 ? -1.104 -32.344 4.242 1 93.06 28 GLU B O 1
ATOM 3257 N N . VAL B 1 29 ? -0.572 -32.906 2.098 1 95.81 29 VAL B N 1
ATOM 3258 C CA . VAL B 1 29 ? -0.255 -31.5 1.794 1 95.81 29 VAL B CA 1
ATOM 3259 C C . VAL B 1 29 ? -1.503 -30.641 1.968 1 95.81 29 VAL B C 1
ATOM 3261 O O . VAL B 1 29 ? -2.584 -31 1.496 1 95.81 29 VAL B O 1
ATOM 3264 N N . SER B 1 30 ? -1.319 -29.562 2.654 1 94.81 30 SER B N 1
ATOM 3265 C CA . SER B 1 30 ? -2.443 -28.688 2.963 1 94.81 30 SER B CA 1
ATOM 3266 C C . SER B 1 30 ? -2.746 -27.75 1.802 1 94.81 30 SER B C 1
ATOM 3268 O O . SER B 1 30 ? -1.831 -27.25 1.152 1 94.81 30 SER B O 1
ATOM 3270 N N . ASP B 1 31 ? -4.062 -27.547 1.616 1 94.69 31 ASP B N 1
ATOM 3271 C CA . ASP B 1 31 ? -4.492 -26.594 0.598 1 94.69 31 ASP B CA 1
ATOM 3272 C C . ASP B 1 31 ? -4.41 -25.156 1.118 1 94.69 31 ASP B C 1
ATOM 3274 O O . ASP B 1 31 ? -4.438 -24.203 0.336 1 94.69 31 ASP B O 1
ATOM 3278 N N . ARG B 1 32 ? -4.422 -25.031 2.291 1 95.44 32 ARG B N 1
ATOM 3279 C CA . ARG B 1 32 ? -4.293 -23.75 2.969 1 95.44 32 ARG B CA 1
ATOM 3280 C C . ARG B 1 32 ? -3.361 -23.859 4.172 1 95.44 32 ARG B C 1
ATOM 3282 O O . ARG B 1 32 ? -3.627 -24.609 5.105 1 95.44 32 ARG B O 1
ATOM 3289 N N . TYR B 1 33 ? -2.334 -23.188 4.141 1 96.81 33 TYR B N 1
ATOM 3290 C CA . TYR B 1 33 ? -1.318 -23.234 5.188 1 96.81 33 TYR B CA 1
ATOM 3291 C C . TYR B 1 33 ? -1 -21.844 5.707 1 96.81 33 TYR B C 1
ATOM 3293 O O . TYR B 1 33 ? -0.742 -20.922 4.926 1 96.81 33 TYR B O 1
ATOM 3301 N N . LEU B 1 34 ? -1.038 -21.703 7.02 1 96.56 34 LEU B N 1
ATOM 3302 C CA . LEU B 1 34 ? -0.877 -20.406 7.66 1 96.56 34 LEU B CA 1
ATOM 3303 C C . LEU B 1 34 ? 0.495 -20.281 8.312 1 96.56 34 LEU B C 1
ATOM 3305 O O . LEU B 1 34 ? 0.894 -21.156 9.094 1 96.56 34 LEU B O 1
ATOM 3309 N N . ILE B 1 35 ? 1.208 -19.281 7.945 1 96.25 35 ILE B N 1
ATOM 3310 C CA . ILE B 1 35 ? 2.471 -18.922 8.586 1 96.25 35 ILE B CA 1
ATOM 3311 C C . ILE B 1 35 ? 2.25 -17.766 9.547 1 96.25 35 ILE B C 1
ATOM 3313 O O . ILE B 1 35 ? 1.859 -16.672 9.133 1 96.25 35 ILE B O 1
ATOM 3317 N N . LEU B 1 36 ? 2.523 -18 10.797 1 93.31 36 LEU B N 1
ATOM 3318 C CA . LEU B 1 36 ? 2.383 -17 11.836 1 93.31 36 LEU B CA 1
ATOM 3319 C C . LEU B 1 36 ? 3.746 -16.453 12.258 1 93.31 36 LEU B C 1
ATOM 3321 O O . LEU B 1 36 ? 4.738 -17.188 12.242 1 93.31 36 LEU B O 1
ATOM 3325 N N . GLY B 1 37 ? 3.756 -15.195 12.594 1 89.94 37 GLY B N 1
ATOM 3326 C CA . GLY B 1 37 ? 4.984 -14.594 13.086 1 89.94 37 GLY B CA 1
ATOM 3327 C C . GLY B 1 37 ? 4.855 -13.109 13.375 1 89.94 37 GLY B C 1
ATOM 3328 O O . GLY B 1 37 ? 4.035 -12.422 12.766 1 89.94 37 GLY B O 1
ATOM 3329 N N . ASP B 1 38 ? 5.699 -12.672 14.234 1 87.44 38 ASP B N 1
ATOM 3330 C CA . ASP B 1 38 ? 5.766 -11.25 14.555 1 87.44 38 ASP B CA 1
ATOM 3331 C C . ASP B 1 38 ? 6.531 -10.477 13.477 1 87.44 38 ASP B C 1
ATOM 3333 O O . ASP B 1 38 ? 7.023 -11.062 12.516 1 87.44 38 ASP B O 1
ATOM 3337 N N . ASN B 1 39 ? 6.48 -9.172 13.648 1 83.62 39 ASN B N 1
ATOM 3338 C CA . ASN B 1 39 ? 7.199 -8.344 12.688 1 83.62 39 ASN B CA 1
ATOM 3339 C C . ASN B 1 39 ? 8.688 -8.688 12.648 1 83.62 39 ASN B C 1
ATOM 3341 O O . ASN B 1 39 ? 9.312 -8.859 13.695 1 83.62 39 ASN B O 1
ATOM 3345 N N . GLY B 1 40 ? 9.18 -8.836 11.438 1 82.5 40 GLY B N 1
ATOM 3346 C CA . GLY B 1 40 ? 10.609 -9.031 11.273 1 82.5 40 GLY B CA 1
ATOM 3347 C C . GLY B 1 40 ? 11.031 -10.477 11.438 1 82.5 40 GLY B C 1
ATOM 3348 O O . GLY B 1 40 ? 12.227 -10.781 11.453 1 82.5 40 GLY B O 1
ATOM 3349 N N . THR B 1 41 ? 10.109 -11.383 11.578 1 88.19 41 THR B N 1
ATOM 3350 C CA . THR B 1 41 ? 10.469 -12.773 11.836 1 88.19 41 THR B CA 1
ATOM 3351 C C . THR B 1 41 ? 10.789 -13.5 10.531 1 88.19 41 THR B C 1
ATOM 3353 O O . THR B 1 41 ? 11.32 -14.609 10.547 1 88.19 41 THR B O 1
ATOM 3356 N N . GLY B 1 42 ? 10.422 -12.906 9.391 1 90.81 42 GLY B N 1
ATOM 3357 C CA . GLY B 1 42 ? 10.805 -13.492 8.125 1 90.81 42 GLY B CA 1
ATOM 3358 C C . GLY B 1 42 ? 9.625 -14.023 7.328 1 90.81 42 GLY B C 1
ATOM 3359 O O . GLY B 1 42 ? 9.797 -14.828 6.41 1 90.81 42 GLY B O 1
ATOM 3360 N N . LYS B 1 43 ? 8.414 -13.641 7.656 1 93.5 43 LYS B N 1
ATOM 3361 C CA . LYS B 1 43 ? 7.215 -14.078 6.941 1 93.5 43 LYS B CA 1
ATOM 3362 C C . LYS B 1 43 ? 7.34 -13.805 5.445 1 93.5 43 LYS B C 1
ATOM 3364 O O . LYS B 1 43 ? 7.176 -14.711 4.629 1 93.5 43 LYS B O 1
ATOM 3369 N N . THR B 1 44 ? 7.676 -12.555 5.113 1 93.12 44 THR B N 1
ATOM 3370 C CA . THR B 1 44 ? 7.832 -12.156 3.721 1 93.12 44 THR B CA 1
ATOM 3371 C C . THR B 1 44 ? 8.992 -12.898 3.07 1 93.12 44 THR B C 1
ATOM 3373 O O . THR B 1 44 ? 8.883 -13.359 1.93 1 93.12 44 THR B O 1
ATOM 3376 N N . THR B 1 45 ? 10.062 -13.078 3.795 1 93.75 45 THR B N 1
ATOM 3377 C CA . THR B 1 45 ? 11.242 -13.781 3.291 1 93.75 45 THR B CA 1
ATOM 3378 C C . THR B 1 45 ? 10.898 -15.219 2.924 1 93.75 45 THR B C 1
ATOM 3380 O O . THR B 1 45 ? 11.336 -15.719 1.885 1 93.75 45 THR B O 1
ATOM 3383 N N . LEU B 1 46 ? 10.172 -15.852 3.76 1 96.75 46 LEU B N 1
ATOM 3384 C CA . LEU B 1 46 ? 9.773 -17.234 3.49 1 96.75 46 LEU B CA 1
ATOM 3385 C C . LEU B 1 46 ? 8.953 -17.312 2.207 1 96.75 46 LEU B C 1
ATOM 3387 O O . LEU B 1 46 ? 9.195 -18.188 1.371 1 96.75 46 LEU B O 1
ATOM 3391 N N . LEU B 1 47 ? 8 -16.438 2.035 1 97.56 47 LEU B N 1
ATOM 3392 C CA . LEU B 1 47 ? 7.188 -16.438 0.821 1 97.56 47 LEU B CA 1
ATOM 3393 C C . LEU B 1 47 ? 8.055 -16.188 -0.41 1 97.56 47 LEU B C 1
ATOM 3395 O O . LEU B 1 47 ? 7.852 -16.812 -1.451 1 97.56 47 LEU B O 1
ATOM 3399 N N . GLN B 1 48 ? 8.984 -15.289 -0.279 1 96.5 48 GLN B N 1
ATOM 3400 C CA . GLN B 1 48 ? 9.891 -15.016 -1.385 1 96.5 48 GLN B CA 1
ATOM 3401 C C . GLN B 1 48 ? 10.727 -16.25 -1.721 1 96.5 48 GLN B C 1
ATOM 3403 O O . GLN B 1 48 ? 10.984 -16.531 -2.893 1 96.5 48 GLN B O 1
ATOM 3408 N N . ALA B 1 49 ? 11.141 -16.938 -0.698 1 97.62 49 ALA B N 1
ATOM 3409 C CA . ALA B 1 49 ? 11.93 -18.156 -0.881 1 97.62 49 ALA B CA 1
ATOM 3410 C C . ALA B 1 49 ? 11.141 -19.219 -1.646 1 97.62 49 ALA B C 1
ATOM 3412 O O . ALA B 1 49 ? 11.711 -20.016 -2.393 1 97.62 49 ALA B O 1
ATOM 3413 N N . ILE B 1 50 ? 9.891 -19.219 -1.454 1 98.5 50 ILE B N 1
ATOM 3414 C CA . ILE B 1 50 ? 9.031 -20.156 -2.162 1 98.5 50 ILE B CA 1
ATOM 3415 C C . ILE B 1 50 ? 8.797 -19.672 -3.592 1 98.5 50 ILE B C 1
ATOM 3417 O O . ILE B 1 50 ? 8.914 -20.453 -4.543 1 98.5 50 ILE B O 1
ATOM 3421 N N . ALA B 1 51 ? 8.562 -18.422 -3.752 1 98.12 51 ALA B N 1
ATOM 3422 C CA . ALA B 1 51 ? 8.148 -17.828 -5.023 1 98.12 51 ALA B CA 1
ATOM 3423 C C . ALA B 1 51 ? 9.289 -17.859 -6.035 1 98.12 51 ALA B C 1
ATOM 3425 O O . ALA B 1 51 ? 9.078 -18.141 -7.215 1 98.12 51 ALA B O 1
ATOM 3426 N N . LEU B 1 52 ? 10.461 -17.578 -5.59 1 97.56 52 LEU B N 1
ATOM 3427 C CA . LEU B 1 52 ? 11.586 -17.344 -6.492 1 97.56 52 LEU B CA 1
ATOM 3428 C C . LEU B 1 52 ? 11.914 -18.609 -7.293 1 97.56 52 LEU B C 1
ATOM 3430 O O . LEU B 1 52 ? 11.859 -18.594 -8.523 1 97.56 52 LEU B O 1
ATOM 3434 N N . PRO B 1 53 ? 12.195 -19.734 -6.66 1 98.12 53 PRO B N 1
ATOM 3435 C CA . PRO B 1 53 ? 12.484 -20.938 -7.445 1 98.12 53 PRO B CA 1
ATOM 3436 C C . PRO B 1 53 ? 11.305 -21.375 -8.312 1 98.12 53 PRO B C 1
ATOM 3438 O O . PRO B 1 53 ? 11.5 -21.859 -9.43 1 98.12 53 PRO B O 1
ATOM 3441 N N . LEU B 1 54 ? 10.133 -21.25 -7.805 1 98.38 54 LEU B N 1
ATOM 3442 C CA . LEU B 1 54 ? 8.953 -21.625 -8.578 1 98.38 54 LEU B CA 1
ATOM 3443 C C . LEU B 1 54 ? 8.805 -20.734 -9.812 1 98.38 54 LEU B C 1
ATOM 3445 O O . LEU B 1 54 ? 8.422 -21.219 -10.883 1 98.38 54 LEU B O 1
ATOM 3449 N N . ALA B 1 55 ? 9.023 -19.438 -9.609 1 97.25 55 ALA B N 1
ATOM 3450 C CA . ALA B 1 55 ? 8.945 -18.516 -10.734 1 97.25 55 ALA B CA 1
ATOM 3451 C C . ALA B 1 55 ? 9.945 -18.875 -11.82 1 97.25 55 ALA B C 1
ATOM 3453 O O . ALA B 1 55 ? 9.641 -18.781 -13.016 1 97.25 55 ALA B O 1
ATOM 3454 N N . LEU B 1 56 ? 11.078 -19.266 -11.438 1 96.62 56 LEU B N 1
ATOM 3455 C CA . LEU B 1 56 ? 12.094 -19.719 -12.383 1 96.62 56 LEU B CA 1
ATOM 3456 C C . LEU B 1 56 ? 11.664 -21 -13.078 1 96.62 56 LEU B C 1
ATOM 3458 O O . LEU B 1 56 ? 11.688 -21.078 -14.305 1 96.62 56 LEU B O 1
ATOM 3462 N N . ALA B 1 57 ? 11.211 -21.922 -12.352 1 97.5 57 ALA B N 1
ATOM 3463 C CA . ALA B 1 57 ? 10.844 -23.219 -12.875 1 97.5 57 ALA B CA 1
ATOM 3464 C C . ALA B 1 57 ? 9.672 -23.125 -13.844 1 97.5 57 ALA B C 1
ATOM 3466 O O . ALA B 1 57 ? 9.617 -23.828 -14.852 1 97.5 57 ALA B O 1
ATOM 3467 N N . THR B 1 58 ? 8.719 -22.266 -13.547 1 96.88 58 THR B N 1
ATOM 3468 C CA . THR B 1 58 ? 7.52 -22.141 -14.367 1 96.88 58 THR B CA 1
ATOM 3469 C C . THR B 1 58 ? 7.801 -21.281 -15.602 1 96.88 58 THR B C 1
ATOM 3471 O O . THR B 1 58 ? 6.977 -21.203 -16.516 1 96.88 58 THR B O 1
ATOM 3474 N N . GLY B 1 59 ? 8.922 -20.609 -15.586 1 93.44 59 GLY B N 1
ATOM 3475 C CA . GLY B 1 59 ? 9.273 -19.766 -16.703 1 93.44 59 GLY B CA 1
ATOM 3476 C C . GLY B 1 59 ? 8.688 -18.359 -16.594 1 93.44 59 GLY B C 1
ATOM 3477 O O . GLY B 1 59 ? 8.695 -17.609 -17.562 1 93.44 59 GLY B O 1
ATOM 3478 N N . ARG B 1 60 ? 8.164 -18.047 -15.484 1 92.06 60 ARG B N 1
ATOM 3479 C CA . ARG B 1 60 ? 7.641 -16.703 -15.273 1 92.06 60 ARG B CA 1
ATOM 3480 C C . ARG B 1 60 ? 8.766 -15.664 -15.328 1 92.06 60 ARG B C 1
ATOM 3482 O O . ARG B 1 60 ? 8.539 -14.523 -15.75 1 92.06 60 ARG B O 1
ATOM 3489 N N . ILE B 1 61 ? 9.844 -16.078 -14.805 1 91.75 61 ILE B N 1
ATOM 3490 C CA . ILE B 1 61 ? 11.031 -15.234 -14.883 1 91.75 61 ILE B CA 1
ATOM 3491 C C . ILE B 1 61 ? 12.195 -16.031 -15.477 1 91.75 61 ILE B C 1
ATOM 3493 O O . ILE B 1 61 ? 12.188 -17.266 -15.445 1 91.75 61 ILE B O 1
ATOM 3497 N N . ARG B 1 62 ? 13.148 -15.305 -15.992 1 90.75 62 ARG B N 1
ATOM 3498 C CA . ARG B 1 62 ? 14.281 -15.961 -16.641 1 90.75 62 ARG B CA 1
ATOM 3499 C C . ARG B 1 62 ? 15.445 -16.125 -15.664 1 90.75 62 ARG B C 1
ATOM 3501 O O . ARG B 1 62 ? 16.125 -17.141 -15.664 1 90.75 62 ARG B O 1
ATOM 3508 N N . ASP B 1 63 ? 15.641 -15.086 -14.922 1 92.75 63 ASP B N 1
ATOM 3509 C CA . ASP B 1 63 ? 16.734 -15.109 -13.953 1 92.75 63 ASP B CA 1
ATOM 3510 C C . ASP B 1 63 ? 16.344 -14.367 -12.672 1 92.75 63 ASP B C 1
ATOM 3512 O O . ASP B 1 63 ? 15.266 -13.773 -12.602 1 92.75 63 ASP B O 1
ATOM 3516 N N . VAL B 1 64 ? 17.172 -14.5 -11.734 1 91.81 64 VAL B N 1
ATOM 3517 C CA . VAL B 1 64 ? 16.906 -13.938 -10.414 1 91.81 64 VAL B CA 1
ATOM 3518 C C . VAL B 1 64 ? 16.719 -12.422 -10.523 1 91.81 64 VAL B C 1
ATOM 3520 O O . VAL B 1 64 ? 15.922 -11.828 -9.805 1 91.81 64 VAL B O 1
ATOM 3523 N N . ALA B 1 65 ? 17.312 -11.812 -11.445 1 86.88 65 ALA B N 1
ATOM 3524 C CA . ALA B 1 65 ? 17.266 -10.367 -11.633 1 86.88 65 ALA B CA 1
ATOM 3525 C C . ALA B 1 65 ? 15.867 -9.914 -12.047 1 86.88 65 ALA B C 1
ATOM 3527 O O . ALA B 1 65 ? 15.492 -8.766 -11.812 1 86.88 65 ALA B O 1
ATOM 3528 N N . ASP B 1 66 ? 15.125 -10.867 -12.57 1 88.75 66 ASP B N 1
ATOM 3529 C CA . ASP B 1 66 ? 13.789 -10.555 -13.07 1 88.75 66 ASP B CA 1
ATOM 3530 C C . ASP B 1 66 ? 12.75 -10.664 -11.961 1 88.75 66 ASP B C 1
ATOM 3532 O O . ASP B 1 66 ? 11.586 -10.297 -12.148 1 88.75 66 ASP B O 1
ATOM 3536 N N . PHE B 1 67 ? 13.203 -11.148 -10.867 1 89.94 67 PHE B N 1
ATOM 3537 C CA . PHE B 1 67 ? 12.273 -11.359 -9.766 1 89.94 67 PHE B CA 1
ATOM 3538 C C . PHE B 1 67 ? 11.82 -10.023 -9.18 1 89.94 67 PHE B C 1
ATOM 3540 O O . PHE B 1 67 ? 12.633 -9.266 -8.641 1 89.94 67 PHE B O 1
ATOM 3547 N N . ASN B 1 68 ? 10.516 -9.805 -9.344 1 82.44 68 ASN B N 1
ATOM 3548 C CA . ASN B 1 68 ? 9.961 -8.523 -8.906 1 82.44 68 ASN B CA 1
ATOM 3549 C C . ASN B 1 68 ? 9.016 -8.695 -7.723 1 82.44 68 ASN B C 1
ATOM 3551 O O . ASN B 1 68 ? 7.852 -9.047 -7.902 1 82.44 68 ASN B O 1
ATOM 3555 N N . TRP B 1 69 ? 9.453 -8.398 -6.609 1 85.25 69 TRP B N 1
ATOM 3556 C CA . TRP B 1 69 ? 8.734 -8.367 -5.336 1 85.25 69 TRP B CA 1
ATOM 3557 C C . TRP B 1 69 ? 9.203 -7.191 -4.48 1 85.25 69 TRP B C 1
ATOM 3559 O O . TRP B 1 69 ? 10.398 -7.023 -4.242 1 85.25 69 TRP B O 1
ATOM 3569 N N . ILE B 1 70 ? 8.203 -6.426 -4.125 1 76.94 70 ILE B N 1
ATOM 3570 C CA . ILE B 1 70 ? 8.562 -5.262 -3.32 1 76.94 70 ILE B CA 1
ATOM 3571 C C . ILE B 1 70 ? 9.367 -5.711 -2.1 1 76.94 70 ILE B C 1
ATOM 3573 O O . ILE B 1 70 ? 8.969 -6.641 -1.395 1 76.94 70 ILE B O 1
ATOM 3577 N N . GLY B 1 71 ? 10.555 -5.176 -1.961 1 77.81 71 GLY B N 1
ATOM 3578 C CA . GLY B 1 71 ? 11.391 -5.527 -0.828 1 77.81 71 GLY B CA 1
ATOM 3579 C C . GLY B 1 71 ? 12.477 -6.527 -1.178 1 77.81 71 GLY B C 1
ATOM 3580 O O . GLY B 1 71 ? 13.352 -6.812 -0.358 1 77.81 71 GLY B O 1
ATOM 3581 N N . PHE B 1 72 ? 12.375 -7.059 -2.383 1 86.5 72 PHE B N 1
ATOM 3582 C CA . PHE B 1 72 ? 13.43 -7.949 -2.85 1 86.5 72 PHE B CA 1
ATOM 3583 C C . PHE B 1 72 ? 14.383 -7.219 -3.787 1 86.5 72 PHE B C 1
ATOM 3585 O O . PHE B 1 72 ? 13.953 -6.652 -4.797 1 86.5 72 PHE B O 1
ATOM 3592 N N . LEU B 1 73 ? 15.625 -7.172 -3.438 1 85 73 LEU B N 1
ATOM 3593 C CA . LEU B 1 73 ? 16.656 -6.543 -4.262 1 85 73 LEU B CA 1
ATOM 3594 C C . LEU B 1 73 ? 17.562 -7.594 -4.891 1 85 73 LEU B C 1
ATOM 3596 O O . LEU B 1 73 ? 18.453 -8.117 -4.227 1 85 73 LEU B O 1
ATOM 3600 N N . PRO B 1 74 ? 17.359 -7.801 -6.152 1 85.5 74 PRO B N 1
ATOM 3601 C CA . PRO B 1 74 ? 18.141 -8.852 -6.805 1 85.5 74 PRO B CA 1
ATOM 3602 C C . PRO B 1 74 ? 19.641 -8.617 -6.688 1 85.5 74 PRO B C 1
ATOM 3604 O O . PRO B 1 74 ? 20.422 -9.578 -6.625 1 85.5 74 PRO B O 1
ATOM 3607 N N . GLY B 1 75 ? 20.062 -7.363 -6.68 1 82.88 75 GLY B N 1
ATOM 3608 C CA . GLY B 1 75 ? 21.484 -7.031 -6.562 1 82.88 75 GLY B CA 1
ATOM 3609 C C . GLY B 1 75 ? 22.094 -7.465 -5.242 1 82.88 75 GLY B C 1
ATOM 3610 O O . GLY B 1 75 ? 23.312 -7.531 -5.105 1 82.88 75 GLY B O 1
ATOM 3611 N N . ARG B 1 76 ? 21.25 -7.801 -4.285 1 86.75 76 ARG B N 1
ATOM 3612 C CA . ARG B 1 76 ? 21.734 -8.195 -2.965 1 86.75 76 ARG B CA 1
ATOM 3613 C C . ARG B 1 76 ? 21.406 -9.656 -2.682 1 86.75 76 ARG B C 1
ATOM 3615 O O . ARG B 1 76 ? 21.359 -10.078 -1.522 1 86.75 76 ARG B O 1
ATOM 3622 N N . HIS B 1 77 ? 21.172 -10.367 -3.715 1 87 77 HIS B N 1
ATOM 3623 C CA . HIS B 1 77 ? 20.781 -11.766 -3.635 1 87 77 HIS B CA 1
ATOM 3624 C C . HIS B 1 77 ? 21.844 -12.594 -2.922 1 87 77 HIS B C 1
ATOM 3626 O O . HIS B 1 77 ? 21.516 -13.5 -2.145 1 87 77 HIS B O 1
ATOM 3632 N N . PHE B 1 78 ? 23.141 -12.188 -2.996 1 87.5 78 PHE B N 1
ATOM 3633 C CA . PHE B 1 78 ? 24.234 -12.977 -2.459 1 87.5 78 PHE B CA 1
ATOM 3634 C C . PHE B 1 78 ? 24.797 -12.336 -1.202 1 87.5 78 PHE B C 1
ATOM 3636 O O . PHE B 1 78 ? 25.875 -12.711 -0.736 1 87.5 78 PHE B O 1
ATOM 3643 N N . ARG B 1 79 ? 24.219 -11.383 -0.694 1 85.06 79 ARG B N 1
ATOM 3644 C CA . ARG B 1 79 ? 24.781 -10.594 0.398 1 85.06 79 ARG B CA 1
ATOM 3645 C C . ARG B 1 79 ? 24.984 -11.445 1.646 1 85.06 79 ARG B C 1
ATOM 3647 O O . ARG B 1 79 ? 25.906 -11.211 2.424 1 85.06 79 ARG B O 1
ATOM 3654 N N . TRP B 1 80 ? 24.125 -12.438 1.822 1 83.38 80 TRP B N 1
ATOM 3655 C CA . TRP B 1 80 ? 24.188 -13.242 3.035 1 83.38 80 TRP B CA 1
ATOM 3656 C C . TRP B 1 80 ? 24.688 -14.648 2.729 1 83.38 80 TRP B C 1
ATOM 3658 O O . TRP B 1 80 ? 24.359 -15.602 3.439 1 83.38 80 TRP B O 1
ATOM 3668 N N . GLY B 1 81 ? 25.328 -14.734 1.656 1 86.25 81 GLY B N 1
ATOM 3669 C CA . GLY B 1 81 ? 25.812 -16.031 1.199 1 86.25 81 GLY B CA 1
ATOM 3670 C C . GLY B 1 81 ? 25.078 -16.531 -0.023 1 86.25 81 GLY B C 1
ATOM 3671 O O . GLY B 1 81 ? 24.203 -15.844 -0.565 1 86.25 81 GLY B O 1
ATOM 3672 N N . SER B 1 82 ? 25.531 -17.656 -0.382 1 91.88 82 SER B N 1
ATOM 3673 C CA . SER B 1 82 ? 24.859 -18.266 -1.513 1 91.88 82 SER B CA 1
ATOM 3674 C C . SER B 1 82 ? 23.578 -18.969 -1.071 1 91.88 82 SER B C 1
ATOM 3676 O O . SER B 1 82 ? 23.625 -19.969 -0.36 1 91.88 82 SER B O 1
ATOM 3678 N N . PRO B 1 83 ? 22.5 -18.406 -1.476 1 95.69 83 PRO B N 1
ATOM 3679 C CA . PRO B 1 83 ? 21.25 -19.031 -1.047 1 95.69 83 PRO B CA 1
ATOM 3680 C C . PRO B 1 83 ? 21.047 -20.422 -1.624 1 95.69 83 PRO B C 1
ATOM 3682 O O . PRO B 1 83 ? 21.406 -20.672 -2.779 1 95.69 83 PRO B O 1
ATOM 3685 N N . LYS B 1 84 ? 20.562 -21.328 -0.806 1 98.06 84 LYS B N 1
ATOM 3686 C CA . LYS B 1 84 ? 20.156 -22.672 -1.223 1 98.06 84 LYS B CA 1
ATOM 3687 C C . LYS B 1 84 ? 18.734 -22.969 -0.773 1 98.06 84 LYS B C 1
ATOM 3689 O O . LYS B 1 84 ? 18.438 -22.922 0.421 1 98.06 84 LYS B O 1
ATOM 3694 N N . ILE B 1 85 ? 17.906 -23.234 -1.701 1 98.5 85 ILE B N 1
ATOM 3695 C CA . ILE B 1 85 ? 16.5 -23.547 -1.415 1 98.5 85 ILE B CA 1
ATOM 3696 C C . ILE B 1 85 ? 16.109 -24.859 -2.088 1 98.5 85 ILE B C 1
ATOM 3698 O O . ILE B 1 85 ? 16.297 -25.031 -3.295 1 98.5 85 ILE B O 1
ATOM 3702 N N . GLU B 1 86 ? 15.656 -25.75 -1.304 1 98.56 86 GLU B N 1
ATOM 3703 C CA . GLU B 1 86 ? 15.164 -27.031 -1.79 1 98.56 86 GLU B CA 1
ATOM 3704 C C . GLU B 1 86 ? 13.688 -27.219 -1.477 1 98.56 86 GLU B C 1
ATOM 3706 O O . GLU B 1 86 ? 13.258 -27.016 -0.338 1 98.56 86 GLU B O 1
ATOM 3711 N N . MET B 1 87 ? 12.945 -27.594 -2.496 1 98.56 87 MET B N 1
ATOM 3712 C CA . MET B 1 87 ? 11.516 -27.797 -2.299 1 98.56 87 MET B CA 1
ATOM 3713 C C . MET B 1 87 ? 11.055 -29.094 -2.939 1 98.56 87 MET B C 1
ATOM 3715 O O . MET B 1 87 ? 11.656 -29.562 -3.902 1 98.56 87 MET B O 1
ATOM 3719 N N . GLN B 1 88 ? 10.078 -29.672 -2.365 1 98.44 88 GLN B N 1
ATOM 3720 C CA . GLN B 1 88 ? 9.344 -30.781 -2.973 1 98.44 88 GLN B CA 1
ATOM 3721 C C . GLN B 1 88 ? 7.98 -30.312 -3.477 1 98.44 88 GLN B C 1
ATOM 3723 O O . GLN B 1 88 ? 7.176 -29.781 -2.709 1 98.44 88 GLN B O 1
ATOM 3728 N N . ILE B 1 89 ? 7.738 -30.547 -4.773 1 98.44 89 ILE B N 1
ATOM 3729 C CA . ILE B 1 89 ? 6.527 -30.062 -5.414 1 98.44 89 ILE B CA 1
ATOM 3730 C C . ILE B 1 89 ? 5.641 -31.234 -5.82 1 98.44 89 ILE B C 1
ATOM 3732 O O . ILE B 1 89 ? 6.121 -32.219 -6.387 1 98.44 89 ILE B O 1
ATOM 3736 N N . LEU B 1 90 ? 4.387 -31.078 -5.543 1 98 90 LEU B N 1
ATOM 3737 C CA . LEU B 1 90 ? 3.41 -32.094 -5.895 1 98 90 LEU B CA 1
ATOM 3738 C C . LEU B 1 90 ? 2.523 -31.641 -7.047 1 98 90 LEU B C 1
ATOM 3740 O O . LEU B 1 90 ? 2.111 -30.469 -7.082 1 98 90 LEU B O 1
ATOM 3744 N N . PHE B 1 91 ? 2.234 -32.531 -7.938 1 97.56 91 PHE B N 1
ATOM 3745 C CA . PHE B 1 91 ? 1.358 -32.281 -9.07 1 97.56 91 PHE B CA 1
ATOM 3746 C C . PHE B 1 91 ? 0.126 -33.156 -9.031 1 97.56 91 PHE B C 1
ATOM 3748 O O . PHE B 1 91 ? 0.167 -34.25 -8.477 1 97.56 91 PHE B O 1
ATOM 3755 N N . GLU B 1 92 ? -0.901 -32.656 -9.633 1 95.69 92 GLU B N 1
ATOM 3756 C CA . GLU B 1 92 ? -2.102 -33.438 -9.859 1 95.69 92 GLU B CA 1
ATOM 3757 C C . GLU B 1 92 ? -2.182 -33.938 -11.297 1 95.69 92 GLU B C 1
ATOM 3759 O O . GLU B 1 92 ? -1.567 -33.344 -12.195 1 95.69 92 GLU B O 1
ATOM 3764 N N . GLU B 1 93 ? -2.982 -34.906 -11.484 1 96.06 93 GLU B N 1
ATOM 3765 C CA . GLU B 1 93 ? -3.057 -35.562 -12.789 1 96.06 93 GLU B CA 1
ATOM 3766 C C . GLU B 1 93 ? -3.596 -34.594 -13.852 1 96.06 93 GLU B C 1
ATOM 3768 O O . GLU B 1 93 ? -3.051 -34.531 -14.953 1 96.06 93 GLU B O 1
ATOM 3773 N N . GLU B 1 94 ? -4.539 -33.938 -13.531 1 96 94 GLU B N 1
ATOM 3774 C CA . GLU B 1 94 ? -5.199 -33.062 -14.508 1 96 94 GLU B CA 1
ATOM 3775 C C . GLU B 1 94 ? -4.25 -32 -15.031 1 96 94 GLU B C 1
ATOM 3777 O O . GLU B 1 94 ? -4.215 -31.719 -16.234 1 96 94 GLU B O 1
ATOM 3782 N N . GLU B 1 95 ? -3.51 -31.359 -14.156 1 96.5 95 GLU B N 1
ATOM 3783 C CA . GLU B 1 95 ? -2.604 -30.297 -14.602 1 96.5 95 GLU B CA 1
ATOM 3784 C C . GLU B 1 95 ? -1.452 -30.875 -15.422 1 96.5 95 GLU B C 1
ATOM 3786 O O . GLU B 1 95 ? -0.963 -30.219 -16.344 1 96.5 95 GLU B O 1
ATOM 3791 N N . LEU B 1 96 ? -1.071 -32.094 -15.148 1 97.44 96 LEU B N 1
ATOM 3792 C CA . LEU B 1 96 ? -0.02 -32.75 -15.922 1 97.44 96 LEU B CA 1
ATOM 3793 C C . LEU B 1 96 ? -0.502 -33.062 -17.328 1 97.44 96 LEU B C 1
ATOM 3795 O O . LEU B 1 96 ? 0.209 -32.812 -18.312 1 97.44 96 LEU B O 1
ATOM 3799 N N . LYS B 1 97 ? -1.691 -33.562 -17.375 1 97.06 97 LYS B N 1
ATOM 3800 C CA . LYS B 1 97 ? -2.273 -33.906 -18.672 1 97.06 97 LYS B CA 1
ATOM 3801 C C . LYS B 1 97 ? -2.418 -32.656 -19.547 1 97.06 97 LYS B C 1
ATOM 3803 O O . LYS B 1 97 ? -2.057 -32.688 -20.719 1 97.06 97 LYS B O 1
ATOM 3808 N N . THR B 1 98 ? -2.912 -31.656 -18.938 1 97.38 98 THR B N 1
ATOM 3809 C CA . THR B 1 98 ? -3.119 -30.406 -19.672 1 97.38 98 THR B CA 1
ATOM 3810 C C . THR B 1 98 ? -1.786 -29.828 -20.125 1 97.38 98 THR B C 1
ATOM 3812 O O . THR B 1 98 ? -1.668 -29.328 -21.25 1 97.38 98 THR B O 1
ATOM 3815 N N . THR B 1 99 ? -0.803 -29.828 -19.281 1 97.75 99 THR B N 1
ATOM 3816 C CA . THR B 1 99 ? 0.525 -29.328 -19.625 1 97.75 99 THR B CA 1
ATOM 3817 C C . THR B 1 99 ? 1.088 -30.109 -20.812 1 97.75 99 THR B C 1
ATOM 3819 O O . THR B 1 99 ? 1.638 -29.5 -21.75 1 97.75 99 THR B O 1
ATOM 3822 N N . SER B 1 100 ? 0.918 -31.391 -20.812 1 97.5 100 SER B N 1
ATOM 3823 C CA . SER B 1 100 ? 1.405 -32.219 -21.891 1 97.5 100 SER B CA 1
ATOM 3824 C C . SER B 1 100 ? 0.708 -31.891 -23.203 1 97.5 100 SER B C 1
ATOM 3826 O O . SER B 1 100 ? 1.356 -31.781 -24.25 1 97.5 100 SER B O 1
ATOM 3828 N N . GLU B 1 101 ? -0.532 -31.734 -23.109 1 96.56 101 GLU B N 1
ATOM 3829 C CA . GLU B 1 101 ? -1.309 -31.391 -24.297 1 96.56 101 GLU B CA 1
ATOM 3830 C C . GLU B 1 101 ? -0.828 -30.078 -24.891 1 96.56 101 GLU B C 1
ATOM 3832 O O . GLU B 1 101 ? -0.634 -29.984 -26.109 1 96.56 101 GLU B O 1
ATOM 3837 N N . LEU B 1 102 ? -0.626 -29.109 -24.094 1 96.19 102 LEU B N 1
ATOM 3838 C CA . LEU B 1 102 ? -0.22 -27.797 -24.547 1 96.19 102 LEU B CA 1
ATOM 3839 C C . LEU B 1 102 ? 1.21 -27.812 -25.078 1 96.19 102 LEU B C 1
ATOM 3841 O O . LEU B 1 102 ? 1.539 -27.094 -26.031 1 96.19 102 LEU B O 1
ATOM 3845 N N . ALA B 1 103 ? 2.008 -28.562 -24.406 1 96.88 103 ALA B N 1
ATOM 3846 C CA . ALA B 1 103 ? 3.391 -28.688 -24.859 1 96.88 103 ALA B CA 1
ATOM 3847 C C . ALA B 1 103 ? 3.459 -29.234 -26.281 1 96.88 103 ALA B C 1
ATOM 3849 O O . ALA B 1 103 ? 4.242 -28.75 -27.109 1 96.88 103 ALA B O 1
ATOM 3850 N N . LYS B 1 104 ? 2.668 -30.172 -26.547 1 96.38 104 LYS B N 1
ATOM 3851 C CA . LYS B 1 104 ? 2.631 -30.75 -27.875 1 96.38 104 LYS B CA 1
ATOM 3852 C C . LYS B 1 104 ? 2.148 -29.734 -28.906 1 96.38 104 LYS B C 1
ATOM 3854 O O . LYS B 1 104 ? 2.742 -29.594 -29.984 1 96.38 104 LYS B O 1
ATOM 3859 N N . LYS B 1 105 ? 1.1 -29.109 -28.547 1 95.12 105 LYS B N 1
ATOM 3860 C CA . LYS B 1 105 ? 0.585 -28.062 -29.438 1 95.12 105 LYS B CA 1
ATOM 3861 C C . LYS B 1 105 ? 1.645 -27 -29.703 1 95.12 105 LYS B C 1
ATOM 3863 O O . LYS B 1 105 ? 1.79 -26.531 -30.828 1 95.12 105 LYS B O 1
ATOM 3868 N N . TRP B 1 106 ? 2.291 -26.625 -28.625 1 95 106 TRP B N 1
ATOM 3869 C CA . TRP B 1 106 ? 3.328 -25.594 -28.719 1 95 106 TRP B CA 1
ATOM 3870 C C . TRP B 1 106 ? 4.465 -26.047 -29.625 1 95 106 TRP B C 1
ATOM 3872 O O . TRP B 1 106 ? 4.906 -25.297 -30.5 1 95 106 TRP B O 1
ATOM 3882 N N . TYR B 1 107 ? 4.867 -27.219 -29.516 1 95.69 107 TYR B N 1
ATOM 3883 C CA . TYR B 1 107 ? 5.957 -27.75 -30.328 1 95.69 107 TYR B CA 1
ATOM 3884 C C . TYR B 1 107 ? 5.555 -27.828 -31.797 1 95.69 107 TYR B C 1
ATOM 3886 O O . TYR B 1 107 ? 6.324 -27.438 -32.688 1 95.69 107 TYR B O 1
ATOM 3894 N N . ASP B 1 108 ? 4.379 -28.281 -32.062 1 94.88 108 ASP B N 1
ATOM 3895 C CA . ASP B 1 108 ? 3.871 -28.438 -33.406 1 94.88 108 ASP B CA 1
ATOM 3896 C C . ASP B 1 108 ? 3.787 -27.078 -34.125 1 94.88 108 ASP B C 1
ATOM 3898 O O . ASP B 1 108 ? 3.898 -27.016 -35.344 1 94.88 108 ASP B O 1
ATOM 3902 N N . ALA B 1 109 ? 3.59 -26.078 -33.312 1 93.31 109 ALA B N 1
ATOM 3903 C CA . ALA B 1 109 ? 3.412 -24.75 -33.906 1 93.31 109 ALA B CA 1
ATOM 3904 C C . ALA B 1 109 ? 4.758 -24.094 -34.188 1 93.31 109 ALA B C 1
ATOM 3906 O O . ALA B 1 109 ? 4.82 -23.047 -34.844 1 93.31 109 ALA B O 1
ATOM 3907 N N . GLN B 1 110 ? 5.809 -24.688 -33.75 1 92.56 110 GLN B N 1
ATOM 3908 C CA . GLN B 1 110 ? 7.129 -24.109 -33.969 1 92.56 110 GLN B CA 1
ATOM 3909 C C . GLN B 1 110 ? 7.555 -24.25 -35.438 1 92.56 110 GLN B C 1
ATOM 3911 O O . GLN B 1 110 ? 7.098 -25.172 -36.125 1 92.56 110 GLN B O 1
ATOM 3916 N N . PRO B 1 111 ? 8.422 -23.344 -35.875 1 92.25 111 PRO B N 1
ATOM 3917 C CA . PRO B 1 111 ? 8.945 -23.484 -37.25 1 92.25 111 PRO B CA 1
ATOM 3918 C C . PRO B 1 111 ? 9.773 -24.75 -37.438 1 92.25 111 PRO B C 1
ATOM 3920 O O . PRO B 1 111 ? 10.305 -25.297 -36.469 1 92.25 111 PRO B O 1
ATOM 3923 N N . ASP B 1 112 ? 9.867 -25.141 -38.656 1 92.5 112 ASP B N 1
ATOM 3924 C CA . ASP B 1 112 ? 10.57 -26.375 -38.969 1 92.5 112 ASP B CA 1
ATOM 3925 C C . ASP B 1 112 ? 12.039 -26.297 -38.594 1 92.5 112 ASP B C 1
ATOM 3927 O O . ASP B 1 112 ? 12.625 -27.281 -38.156 1 92.5 112 ASP B O 1
ATOM 3931 N N . GLU B 1 113 ? 12.602 -25.188 -38.719 1 92.62 113 GLU B N 1
ATOM 3932 C CA . GLU B 1 113 ? 14 -24.984 -38.344 1 92.62 113 GLU B CA 1
ATOM 3933 C C . GLU B 1 113 ? 14.219 -25.297 -36.844 1 92.62 113 GLU B C 1
ATOM 3935 O O . GLU B 1 113 ? 15.219 -25.891 -36.469 1 92.62 113 GLU B O 1
ATOM 3940 N N . PHE B 1 114 ? 13.203 -24.875 -36.094 1 90.75 114 PHE B N 1
ATOM 3941 C CA . PHE B 1 114 ? 13.242 -25.125 -34.656 1 90.75 114 PHE B CA 1
ATOM 3942 C C . PHE B 1 114 ? 13.141 -26.609 -34.375 1 90.75 114 PHE B C 1
ATOM 3944 O O . PHE B 1 114 ? 13.883 -27.141 -33.531 1 90.75 114 PHE B O 1
ATOM 3951 N N . LYS B 1 115 ? 12.289 -27.297 -35.062 1 91.81 115 LYS B N 1
ATOM 3952 C CA . LYS B 1 115 ? 12.008 -28.703 -34.812 1 91.81 115 LYS B CA 1
ATOM 3953 C C . LYS B 1 115 ? 13.18 -29.594 -35.25 1 91.81 115 LYS B C 1
ATOM 3955 O O . LYS B 1 115 ? 13.398 -30.656 -34.688 1 91.81 115 LYS B O 1
ATOM 3960 N N . GLU B 1 116 ? 13.938 -29.078 -36.219 1 91.44 116 GLU B N 1
ATOM 3961 C CA . GLU B 1 116 ? 15.117 -29.797 -36.688 1 91.44 116 GLU B CA 1
ATOM 3962 C C . GLU B 1 116 ? 16.266 -29.703 -35.688 1 91.44 116 GLU B C 1
ATOM 3964 O O . GLU B 1 116 ? 17.047 -30.641 -35.5 1 91.44 116 GLU B O 1
ATOM 3969 N N . MET B 1 117 ? 16.266 -28.609 -35 1 91.44 117 MET B N 1
ATOM 3970 C CA . MET B 1 117 ? 17.375 -28.328 -34.094 1 91.44 117 MET B CA 1
ATOM 3971 C C . MET B 1 117 ? 17.078 -28.844 -32.719 1 91.44 117 MET B C 1
ATOM 3973 O O . MET B 1 117 ? 18.016 -29.172 -31.953 1 91.44 117 MET B O 1
ATOM 3977 N N . ARG B 1 118 ? 15.797 -28.875 -32.344 1 90 118 ARG B N 1
ATOM 3978 C CA . ARG B 1 118 ? 15.422 -29.266 -31 1 90 118 ARG B CA 1
ATOM 3979 C C . ARG B 1 118 ? 14.344 -30.344 -31.016 1 90 118 ARG B C 1
ATOM 3981 O O . ARG B 1 118 ? 13.266 -30.141 -31.578 1 90 118 ARG B O 1
ATOM 3988 N N . GLU B 1 119 ? 14.688 -31.375 -30.344 1 92.12 119 GLU B N 1
ATOM 3989 C CA . GLU B 1 119 ? 13.711 -32.438 -30.234 1 92.12 119 GLU B CA 1
ATOM 3990 C C . GLU B 1 119 ? 12.641 -32.125 -29.203 1 92.12 119 GLU B C 1
ATOM 3992 O O . GLU B 1 119 ? 12.906 -31.406 -28.234 1 92.12 119 GLU B O 1
ATOM 3997 N N . PHE B 1 120 ? 11.477 -32.625 -29.453 1 94.44 120 PHE B N 1
ATOM 3998 C CA . PHE B 1 120 ? 10.359 -32.406 -28.547 1 94.44 120 PHE B CA 1
ATOM 3999 C C . PHE B 1 120 ? 10.602 -33.094 -27.219 1 94.44 120 PHE B C 1
ATOM 4001 O O . PHE B 1 120 ? 10.93 -34.281 -27.188 1 94.44 120 PHE B O 1
ATOM 4008 N N . VAL B 1 121 ? 10.523 -32.344 -26.172 1 94.5 121 VAL B N 1
ATOM 4009 C CA . VAL B 1 121 ? 10.57 -32.906 -24.828 1 94.5 121 VAL B CA 1
ATOM 4010 C C . VAL B 1 121 ? 9.156 -33 -24.25 1 94.5 121 VAL B C 1
ATOM 4012 O O . VAL B 1 121 ? 8.578 -31.969 -23.875 1 94.5 121 VAL B O 1
ATOM 4015 N N . GLU B 1 122 ? 8.648 -34.156 -24.125 1 95.31 122 GLU B N 1
ATOM 4016 C CA . GLU B 1 122 ? 7.324 -34.344 -23.531 1 95.31 122 GLU B CA 1
ATOM 4017 C C . GLU B 1 122 ? 7.359 -34.125 -22.016 1 95.31 122 GLU B C 1
ATOM 4019 O O . GLU B 1 122 ? 8.188 -34.719 -21.328 1 95.31 122 GLU B O 1
ATOM 4024 N N . PRO B 1 123 ? 6.516 -33.281 -21.531 1 97.31 123 PRO B N 1
ATOM 4025 C CA . PRO B 1 123 ? 6.457 -33.125 -20.078 1 97.31 123 PRO B CA 1
ATOM 4026 C C . PRO B 1 123 ? 6.215 -34.438 -19.344 1 97.31 123 PRO B C 1
ATOM 4028 O O . PRO B 1 123 ? 5.445 -35.281 -19.828 1 97.31 123 PRO B O 1
ATOM 4031 N N . GLY B 1 124 ? 6.922 -34.531 -18.234 1 96.25 124 GLY B N 1
ATOM 4032 C CA . GLY B 1 124 ? 6.793 -35.75 -17.453 1 96.25 124 GLY B CA 1
ATOM 4033 C C . GLY B 1 124 ? 5.469 -35.844 -16.719 1 96.25 124 GLY B C 1
ATOM 4034 O O . GLY B 1 124 ? 4.613 -34.969 -16.844 1 96.25 124 GLY B O 1
ATOM 4035 N N . ASP B 1 125 ? 5.254 -37 -16.031 1 95.69 125 ASP B N 1
ATOM 4036 C CA . ASP B 1 125 ? 4.031 -37.219 -15.266 1 95.69 125 ASP B CA 1
ATOM 4037 C C . ASP B 1 125 ? 4.348 -37.594 -13.812 1 95.69 125 ASP B C 1
ATOM 4039 O O . ASP B 1 125 ? 3.561 -38.281 -13.156 1 95.69 125 ASP B O 1
ATOM 4043 N N . SER B 1 126 ? 5.559 -37.188 -13.391 1 97.06 126 SER B N 1
ATOM 4044 C CA . SER B 1 126 ? 5.918 -37.438 -12 1 97.06 126 SER B CA 1
ATOM 4045 C C . SER B 1 126 ? 5.016 -36.688 -11.047 1 97.06 126 SER B C 1
ATOM 4047 O O . SER B 1 126 ? 4.785 -35.469 -11.227 1 97.06 126 SER B O 1
ATOM 4049 N N . ARG B 1 127 ? 4.531 -37.344 -10.055 1 96.94 127 ARG B N 1
ATOM 4050 C CA . ARG B 1 127 ? 3.635 -36.719 -9.086 1 96.94 127 ARG B CA 1
ATOM 4051 C C . ARG B 1 127 ? 4.41 -35.844 -8.102 1 96.94 127 ARG B C 1
ATOM 4053 O O . ARG B 1 127 ? 3.861 -34.906 -7.539 1 96.94 127 ARG B O 1
ATOM 4060 N N . ARG B 1 128 ? 5.594 -36.219 -7.887 1 97.38 128 ARG B N 1
ATOM 4061 C CA . ARG B 1 128 ? 6.48 -35.5 -6.984 1 97.38 128 ARG B CA 1
ATOM 4062 C C . ARG B 1 128 ? 7.793 -35.125 -7.676 1 97.38 128 ARG B C 1
ATOM 4064 O O . ARG B 1 128 ? 8.469 -36 -8.227 1 97.38 128 ARG B O 1
ATOM 4071 N N . VAL B 1 129 ? 8.094 -33.844 -7.695 1 98.25 129 VAL B N 1
ATOM 4072 C CA . VAL B 1 129 ? 9.312 -33.375 -8.359 1 98.25 129 VAL B CA 1
ATOM 4073 C C . VAL B 1 129 ? 10.078 -32.438 -7.43 1 98.25 129 VAL B C 1
ATOM 4075 O O . VAL B 1 129 ? 9.477 -31.578 -6.762 1 98.25 129 VAL B O 1
ATOM 4078 N N . SER B 1 130 ? 11.367 -32.562 -7.387 1 98.06 130 SER B N 1
ATOM 4079 C CA . SER B 1 130 ? 12.211 -31.719 -6.555 1 98.06 130 SER B CA 1
ATOM 4080 C C . SER B 1 130 ? 12.609 -30.453 -7.293 1 98.06 130 SER B C 1
ATOM 4082 O O . SER B 1 130 ? 12.812 -30.469 -8.508 1 98.06 130 SER B O 1
ATOM 4084 N N . LEU B 1 131 ? 12.617 -29.391 -6.578 1 98.25 131 LEU B N 1
ATOM 4085 C CA . LEU B 1 131 ? 13.078 -28.094 -7.07 1 98.25 131 LEU B CA 1
ATOM 4086 C C . LEU B 1 131 ? 14.242 -27.578 -6.23 1 98.25 131 LEU B C 1
ATOM 4088 O O . LEU B 1 131 ? 14.172 -27.594 -5 1 98.25 131 LEU B O 1
ATOM 4092 N N . LEU B 1 132 ? 15.297 -27.172 -6.91 1 97.94 132 LEU B N 1
ATOM 4093 C CA . LEU B 1 132 ? 16.5 -26.703 -6.223 1 97.94 132 LEU B CA 1
ATOM 4094 C C . LEU B 1 132 ? 16.953 -25.359 -6.762 1 97.94 132 LEU B C 1
ATOM 4096 O O . LEU B 1 132 ? 16.984 -25.156 -7.98 1 97.94 132 LEU B O 1
ATOM 4100 N N . LEU B 1 133 ? 17.141 -24.438 -5.91 1 97.88 133 LEU B N 1
ATOM 4101 C CA . LEU B 1 133 ? 17.844 -23.188 -6.203 1 97.88 133 LEU B CA 1
ATOM 4102 C C . LEU B 1 133 ? 19.141 -23.109 -5.41 1 97.88 133 LEU B C 1
ATOM 4104 O O . LEU B 1 133 ? 19.141 -23.219 -4.184 1 97.88 133 LEU B O 1
ATOM 4108 N N . ASN B 1 134 ? 20.25 -23.031 -6.078 1 96.75 134 ASN B N 1
ATOM 4109 C CA . ASN B 1 134 ? 21.578 -22.875 -5.512 1 96.75 134 ASN B CA 1
ATOM 4110 C C . ASN B 1 134 ? 22.312 -21.688 -6.117 1 96.75 134 ASN B C 1
ATOM 4112 O O . ASN B 1 134 ? 22.984 -21.812 -7.145 1 96.75 134 ASN B O 1
ATOM 4116 N N . GLY B 1 135 ? 22.25 -20.578 -5.383 1 94.12 135 GLY B N 1
ATOM 4117 C CA . GLY B 1 135 ? 22.719 -19.344 -5.98 1 94.12 135 GLY B CA 1
ATOM 4118 C C . GLY B 1 135 ? 21.922 -18.922 -7.195 1 94.12 135 GLY B C 1
ATOM 4119 O O . GLY B 1 135 ? 20.703 -18.703 -7.098 1 94.12 135 GLY B O 1
ATOM 4120 N N . ASP B 1 136 ? 22.594 -18.922 -8.305 1 91.25 136 ASP B N 1
ATOM 4121 C CA . ASP B 1 136 ? 21.906 -18.531 -9.531 1 91.25 136 ASP B CA 1
ATOM 4122 C C . ASP B 1 136 ? 21.5 -19.766 -10.344 1 91.25 136 ASP B C 1
ATOM 4124 O O . ASP B 1 136 ? 20.797 -19.641 -11.344 1 91.25 136 ASP B O 1
ATOM 4128 N N . PHE B 1 137 ? 21.953 -20.828 -9.781 1 94.62 137 PHE B N 1
ATOM 4129 C CA . PHE B 1 137 ? 21.625 -22.094 -10.453 1 94.62 137 PHE B CA 1
ATOM 4130 C C . PHE B 1 137 ? 20.312 -22.656 -9.914 1 94.62 137 PHE B C 1
ATOM 4132 O O . PHE B 1 137 ? 20.078 -22.625 -8.703 1 94.62 137 PHE B O 1
ATOM 4139 N N . TRP B 1 138 ? 19.516 -23.094 -10.852 1 95.69 138 TRP B N 1
ATOM 4140 C CA . TRP B 1 138 ? 18.281 -23.75 -10.406 1 95.69 138 TRP B CA 1
ATOM 4141 C C . TRP B 1 138 ? 17.984 -24.969 -11.258 1 95.69 138 TRP B C 1
ATOM 4143 O O . TRP B 1 138 ? 18.422 -25.062 -12.406 1 95.69 138 TRP B O 1
ATOM 4153 N N . LYS B 1 139 ? 17.344 -25.906 -10.625 1 96.56 139 LYS B N 1
ATOM 4154 C CA . LYS B 1 139 ? 16.984 -27.156 -11.266 1 96.56 139 LYS B CA 1
ATOM 4155 C C . LYS B 1 139 ? 15.586 -27.609 -10.836 1 96.56 139 LYS B C 1
ATOM 4157 O O . LYS B 1 139 ? 15.242 -27.547 -9.656 1 96.56 139 LYS B O 1
ATOM 4162 N N . ALA B 1 140 ? 14.789 -27.938 -11.844 1 96.94 140 ALA B N 1
ATOM 4163 C CA . ALA B 1 140 ? 13.469 -28.516 -11.586 1 96.94 140 ALA B CA 1
ATOM 4164 C C . ALA B 1 140 ? 13.398 -29.953 -12.055 1 96.94 140 ALA B C 1
ATOM 4166 O O . ALA B 1 140 ? 13.289 -30.234 -13.25 1 96.94 140 ALA B O 1
ATOM 4167 N N . GLY B 1 141 ? 13.406 -30.781 -11.086 1 96.38 141 GLY B N 1
ATOM 4168 C CA . GLY B 1 141 ? 13.445 -32.188 -11.406 1 96.38 141 GLY B CA 1
ATOM 4169 C C . GLY B 1 141 ? 14.812 -32.688 -11.852 1 96.38 141 GLY B C 1
ATOM 4170 O O . GLY B 1 141 ? 15.773 -31.906 -11.859 1 96.38 141 GLY B O 1
ATOM 4171 N N . ASP B 1 142 ? 14.906 -34 -12.188 1 94.44 142 ASP B N 1
ATOM 4172 C CA . ASP B 1 142 ? 16.172 -34.625 -12.57 1 94.44 142 ASP B CA 1
ATOM 4173 C C . ASP B 1 142 ? 16.266 -34.812 -14.078 1 94.44 142 ASP B C 1
ATOM 4175 O O . ASP B 1 142 ? 17.328 -35.125 -14.609 1 94.44 142 ASP B O 1
ATOM 4179 N N . THR B 1 143 ? 15.148 -34.625 -14.766 1 95.56 143 THR B N 1
ATOM 4180 C CA . THR B 1 143 ? 15.094 -34.812 -16.203 1 95.56 143 THR B CA 1
ATOM 4181 C C . THR B 1 143 ? 14.438 -33.625 -16.891 1 95.56 143 THR B C 1
ATOM 4183 O O . THR B 1 143 ? 13.672 -32.906 -16.25 1 95.56 143 THR B O 1
ATOM 4186 N N . PRO B 1 144 ? 14.719 -33.5 -18.156 1 95.56 144 PRO B N 1
ATOM 4187 C CA . PRO B 1 144 ? 14.039 -32.438 -18.906 1 95.56 144 PRO B CA 1
ATOM 4188 C C . PRO B 1 144 ? 12.523 -32.594 -18.906 1 95.56 144 PRO B C 1
ATOM 4190 O O . PRO B 1 144 ? 11.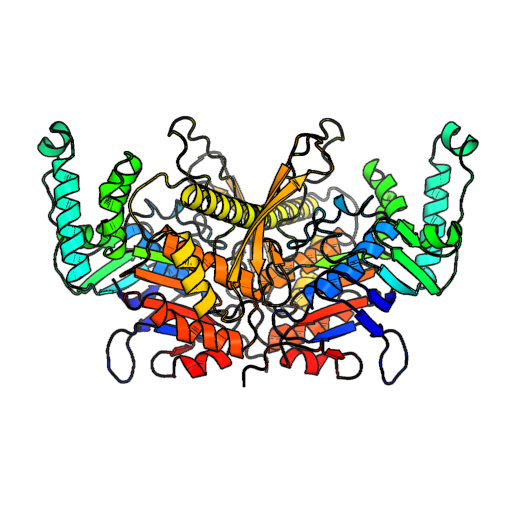797 -31.609 -18.922 1 95.56 144 PRO B O 1
ATOM 4193 N N . ALA B 1 145 ? 12.102 -33.844 -18.875 1 96.88 145 ALA B N 1
ATOM 4194 C CA . ALA B 1 145 ? 10.664 -34.094 -18.828 1 96.88 145 ALA B CA 1
ATOM 4195 C C . ALA B 1 145 ? 10.039 -33.562 -17.547 1 96.88 145 ALA B C 1
ATOM 4197 O O . ALA B 1 145 ? 8.969 -32.969 -17.578 1 96.88 145 ALA B O 1
ATOM 4198 N N . GLU B 1 146 ? 10.719 -33.719 -16.516 1 97.31 146 GLU B N 1
ATOM 4199 C CA . GLU B 1 146 ? 10.227 -33.219 -15.234 1 97.31 146 GLU B CA 1
ATOM 4200 C C . GLU B 1 146 ? 10.227 -31.688 -15.203 1 97.31 146 GLU B C 1
ATOM 4202 O O . GLU B 1 146 ? 9.312 -31.078 -14.656 1 97.31 146 GLU B O 1
ATOM 4207 N N . ARG B 1 147 ? 11.195 -31.109 -15.773 1 96.56 147 ARG B N 1
ATOM 4208 C CA . ARG B 1 147 ? 11.258 -29.656 -15.844 1 96.56 147 ARG B CA 1
ATOM 4209 C C . ARG B 1 147 ? 10.094 -29.094 -16.656 1 96.56 147 ARG B C 1
ATOM 4211 O O . ARG B 1 147 ? 9.5 -28.078 -16.281 1 96.56 147 ARG B O 1
ATOM 4218 N N . ALA B 1 148 ? 9.797 -29.812 -17.703 1 96.94 148 ALA B N 1
ATOM 4219 C CA . ALA B 1 148 ? 8.75 -29.359 -18.609 1 96.94 148 ALA B CA 1
ATOM 4220 C C . ALA B 1 148 ? 7.379 -29.422 -17.953 1 96.94 148 ALA B C 1
ATOM 4222 O O . ALA B 1 148 ? 6.438 -28.766 -18.391 1 96.94 148 ALA B O 1
ATOM 4223 N N . GLN B 1 149 ? 7.262 -30.188 -16.859 1 97.06 149 GLN B N 1
ATOM 4224 C CA . GLN B 1 149 ? 6.004 -30.281 -16.125 1 97.06 149 GLN B CA 1
ATOM 4225 C C . GLN B 1 149 ? 5.598 -28.922 -15.555 1 97.06 149 GLN B C 1
ATOM 4227 O O . GLN B 1 149 ? 4.414 -28.688 -15.312 1 97.06 149 GLN B O 1
ATOM 4232 N N . PHE B 1 150 ? 6.594 -28.078 -15.312 1 97.75 150 PHE B N 1
ATOM 4233 C CA . PHE B 1 150 ? 6.344 -26.781 -14.672 1 97.75 150 PHE B CA 1
ATOM 4234 C C . PHE B 1 150 ? 5.93 -25.734 -15.695 1 97.75 150 PHE B C 1
ATOM 4236 O O . PHE B 1 150 ? 5.473 -24.656 -15.336 1 97.75 150 PHE B O 1
ATOM 4243 N N . ARG B 1 151 ? 5.949 -26 -17 1 96.31 151 ARG B N 1
ATOM 4244 C CA . ARG B 1 151 ? 6 -24.953 -18.016 1 96.31 151 ARG B CA 1
ATOM 4245 C C . ARG B 1 151 ? 4.66 -24.812 -18.734 1 96.31 151 ARG B C 1
ATOM 4247 O O . ARG B 1 151 ? 4.59 -24.25 -19.828 1 96.31 151 ARG B O 1
ATOM 4254 N N . GLY B 1 152 ? 3.652 -25.375 -18.125 1 95.88 152 GLY B N 1
ATOM 4255 C CA . GLY B 1 152 ? 2.342 -25.312 -18.766 1 95.88 152 GLY B CA 1
ATOM 4256 C C . GLY B 1 152 ? 1.923 -23.906 -19.141 1 95.88 152 GLY B C 1
ATOM 4257 O O . GLY B 1 152 ? 1.588 -23.641 -20.297 1 95.88 152 GLY B O 1
ATOM 4258 N N . ARG B 1 153 ? 1.979 -23.016 -18.219 1 95 153 ARG B N 1
ATOM 4259 C CA . ARG B 1 153 ? 1.537 -21.641 -18.453 1 95 153 ARG B CA 1
ATOM 4260 C C . ARG B 1 153 ? 2.465 -20.938 -19.438 1 95 153 ARG B C 1
ATOM 4262 O O . ARG B 1 153 ? 2.029 -20.062 -20.188 1 95 153 ARG B O 1
ATOM 4269 N N . TYR B 1 154 ? 3.676 -21.328 -19.422 1 93.56 154 TYR B N 1
ATOM 4270 C CA . TYR B 1 154 ? 4.621 -20.781 -20.391 1 93.56 154 TYR B CA 1
ATOM 4271 C C . TYR B 1 154 ? 4.188 -21.094 -21.812 1 93.56 154 TYR B C 1
ATOM 4273 O O . TYR B 1 154 ? 4.168 -20.203 -22.672 1 93.56 154 TYR B O 1
ATOM 4281 N N . TYR B 1 155 ? 3.805 -22.297 -22.062 1 94.69 155 TYR B N 1
ATOM 4282 C CA . TYR B 1 155 ? 3.344 -22.703 -23.391 1 94.69 155 TYR B CA 1
ATOM 4283 C C . TYR B 1 155 ? 2.094 -21.938 -23.797 1 94.69 155 TYR B C 1
ATOM 4285 O O . TYR B 1 155 ? 1.987 -21.469 -24.938 1 94.69 155 TYR B O 1
ATOM 4293 N N . ALA B 1 156 ? 1.21 -21.844 -22.859 1 94.19 156 ALA B N 1
ATOM 4294 C CA . ALA B 1 156 ? -0.042 -21.156 -23.141 1 94.19 156 ALA B CA 1
ATOM 4295 C C . ALA B 1 156 ? 0.208 -19.672 -23.438 1 94.19 156 ALA B C 1
ATOM 4297 O O . ALA B 1 156 ? -0.384 -19.125 -24.375 1 94.19 156 ALA B O 1
ATOM 4298 N N . GLN B 1 157 ? 1.047 -19.062 -22.625 1 91 157 GLN B N 1
ATOM 4299 C CA . GLN B 1 157 ? 1.352 -17.641 -22.797 1 91 157 GLN B CA 1
ATOM 4300 C C . GLN B 1 157 ? 1.983 -17.375 -24.156 1 91 157 GLN B C 1
ATOM 4302 O O . GLN B 1 157 ? 1.756 -16.328 -24.766 1 91 157 GLN B O 1
ATOM 4307 N N . TRP B 1 158 ? 2.707 -18.297 -24.609 1 90.12 158 TRP B N 1
ATOM 4308 C CA . TRP B 1 158 ? 3.307 -18.188 -25.938 1 90.12 158 TRP B CA 1
ATOM 4309 C C . TRP B 1 158 ? 2.236 -18 -27 1 90.12 158 TRP B C 1
ATOM 4311 O O . TRP B 1 158 ? 2.381 -17.156 -27.891 1 90.12 158 TRP B O 1
ATOM 4321 N N . PHE B 1 159 ? 1.213 -18.703 -26.922 1 90.94 159 PHE B N 1
ATOM 4322 C CA . PHE B 1 159 ? 0.113 -18.594 -27.875 1 90.94 159 PHE B CA 1
ATOM 4323 C C . PHE B 1 159 ? -0.617 -17.266 -27.719 1 90.94 159 PHE B C 1
ATOM 4325 O O . PHE B 1 159 ? -0.96 -16.625 -28.703 1 90.94 159 PHE B O 1
ATOM 4332 N N . ILE B 1 160 ? -0.802 -16.859 -26.484 1 87.38 160 ILE B N 1
ATOM 4333 C CA . ILE B 1 160 ? -1.521 -15.625 -26.203 1 87.38 160 ILE B CA 1
ATOM 4334 C C . ILE B 1 160 ? -0.754 -14.438 -26.797 1 87.38 160 ILE B C 1
ATOM 4336 O O . ILE B 1 160 ? -1.354 -13.516 -27.344 1 87.38 160 ILE B O 1
ATOM 4340 N N . ASN B 1 161 ? 0.476 -14.508 -26.641 1 83.56 161 ASN B N 1
ATOM 4341 C CA . ASN B 1 161 ? 1.32 -13.438 -27.156 1 83.56 161 ASN B CA 1
ATOM 4342 C C . ASN B 1 161 ? 1.231 -13.344 -28.688 1 83.56 161 ASN B C 1
ATOM 4344 O O . ASN B 1 161 ? 1.532 -12.305 -29.266 1 83.56 161 ASN B O 1
ATOM 4348 N N . ARG B 1 162 ? 0.795 -14.32 -29.297 1 83.81 162 ARG B N 1
ATOM 4349 C CA . ARG B 1 162 ? 0.651 -14.367 -30.75 1 83.81 162 ARG B CA 1
ATOM 4350 C C . ARG B 1 162 ? -0.81 -14.211 -31.156 1 83.81 162 ARG B C 1
ATOM 4352 O O . ARG B 1 162 ? -1.194 -14.594 -32.25 1 83.81 162 ARG B O 1
ATOM 4359 N N . ARG B 1 163 ? -1.614 -13.789 -30.219 1 79.81 163 ARG B N 1
ATOM 4360 C CA . ARG B 1 163 ? -3.008 -13.391 -30.406 1 79.81 163 ARG B CA 1
ATOM 4361 C C . ARG B 1 163 ? -3.889 -14.609 -30.672 1 79.81 163 ARG B C 1
ATOM 4363 O O . ARG B 1 163 ? -4.879 -14.523 -31.391 1 79.81 163 ARG B O 1
ATOM 4370 N N . GLU B 1 164 ? -3.408 -15.727 -30.25 1 84.19 164 GLU B N 1
ATOM 4371 C CA . GLU B 1 164 ? -4.25 -16.922 -30.266 1 84.19 164 GLU B CA 1
ATOM 4372 C C . GLU B 1 164 ? -4.996 -17.094 -28.953 1 84.19 164 GLU B C 1
ATOM 4374 O O . GLU B 1 164 ? -4.469 -17.688 -28.016 1 84.19 164 GLU B O 1
ATOM 4379 N N . GLN B 1 165 ? -6.258 -16.859 -28.984 1 80.19 165 GLN B N 1
ATOM 4380 C CA . GLN B 1 165 ? -7.043 -16.797 -27.75 1 80.19 165 GLN B CA 1
ATOM 4381 C C . GLN B 1 165 ? -7.684 -18.141 -27.438 1 80.19 165 GL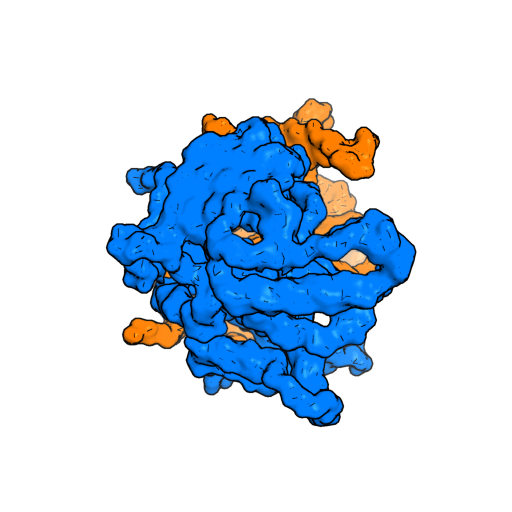N B C 1
ATOM 4383 O O . GLN B 1 165 ? -8.188 -18.359 -26.328 1 80.19 165 GLN B O 1
ATOM 4388 N N . SER B 1 166 ? -7.527 -19.047 -28.297 1 82.75 166 SER B N 1
ATOM 4389 C CA . SER B 1 166 ? -8.203 -20.344 -28.141 1 82.75 166 SER B CA 1
ATOM 4390 C C . SER B 1 166 ? -7.609 -21.141 -27 1 82.75 166 SER B C 1
ATOM 4392 O O . SER B 1 166 ? -8.242 -22.062 -26.484 1 82.75 166 SER B O 1
ATOM 4394 N N . VAL B 1 167 ? -6.426 -20.734 -26.531 1 88.19 167 VAL B N 1
ATOM 4395 C CA . VAL B 1 167 ? -5.758 -21.5 -25.5 1 88.19 167 VAL B CA 1
ATOM 4396 C C . VAL B 1 167 ? -6.098 -20.922 -24.125 1 88.19 167 VAL B C 1
ATOM 4398 O O . VAL B 1 167 ? -5.664 -21.453 -23.094 1 88.19 167 VAL B O 1
ATOM 4401 N N . ARG B 1 168 ? -6.863 -20 -24.047 1 86.06 168 ARG B N 1
ATOM 4402 C CA . ARG B 1 168 ? -7.148 -19.297 -22.797 1 86.06 168 ARG B CA 1
ATOM 4403 C C . ARG B 1 168 ? -7.844 -20.203 -21.797 1 86.06 168 ARG B C 1
ATOM 4405 O O . ARG B 1 168 ? -7.605 -20.109 -20.594 1 86.06 168 ARG B O 1
ATOM 4412 N N . HIS B 1 169 ? -8.641 -21.047 -22.344 1 87.06 169 HIS B N 1
ATOM 4413 C CA . HIS B 1 169 ? -9.414 -21.906 -21.469 1 87.06 169 HIS B CA 1
ATOM 4414 C C . HIS B 1 169 ? -8.516 -22.906 -20.734 1 87.06 169 HIS B C 1
ATOM 4416 O O . HIS B 1 169 ? -8.898 -23.469 -19.703 1 87.06 169 HIS B O 1
ATOM 4422 N N . TYR B 1 170 ? -7.277 -23.062 -21.203 1 92.75 170 TYR B N 1
ATOM 4423 C CA . TYR B 1 170 ? -6.348 -24 -20.578 1 92.75 170 TYR B CA 1
ATOM 4424 C C . TYR B 1 170 ? -5.801 -23.453 -19.281 1 92.75 170 TYR B C 1
ATOM 4426 O O . TYR B 1 170 ? -5.34 -24.203 -18.422 1 92.75 170 TYR B O 1
ATOM 4434 N N . PHE B 1 171 ? -5.82 -22.156 -19.125 1 92.31 171 PHE B N 1
ATOM 4435 C CA . PHE B 1 171 ? -5.215 -21.547 -17.953 1 92.31 171 PHE B CA 1
ATOM 4436 C C . PHE B 1 171 ? -5.887 -22.031 -16.672 1 92.31 171 PHE B C 1
ATOM 4438 O O . PHE B 1 171 ? -5.23 -22.188 -15.641 1 92.31 171 PHE B O 1
ATOM 4445 N N . ALA B 1 172 ? -7.102 -22.406 -16.781 1 92 172 ALA B N 1
ATOM 4446 C CA . ALA B 1 172 ? -7.871 -22.859 -15.625 1 92 172 ALA B CA 1
ATOM 4447 C C . ALA B 1 172 ? -7.434 -24.25 -15.188 1 92 172 ALA B C 1
ATOM 4449 O O . ALA B 1 172 ? -7.883 -24.75 -14.148 1 92 172 ALA B O 1
ATOM 4450 N N . LYS B 1 173 ? -6.488 -24.797 -15.93 1 95.75 173 LYS B N 1
ATOM 4451 C CA . LYS B 1 173 ? -6.043 -26.156 -15.617 1 95.75 173 LYS B CA 1
ATOM 4452 C C . LYS B 1 173 ? -4.52 -26.234 -15.578 1 95.75 173 LYS B C 1
ATOM 4454 O O . LYS B 1 173 ? -3.951 -27.328 -15.672 1 95.75 173 LYS B O 1
ATOM 4459 N N . LEU B 1 174 ? -3.916 -25.141 -15.547 1 96.5 174 LEU B N 1
ATOM 4460 C CA . LEU B 1 174 ? -2.459 -25.125 -15.625 1 96.5 174 LEU B CA 1
ATOM 4461 C C . LEU B 1 174 ? -1.847 -24.672 -14.305 1 96.5 174 LEU B C 1
ATOM 4463 O O . LEU B 1 174 ? -2.371 -23.75 -13.656 1 96.5 174 LEU B O 1
ATOM 4467 N N . PRO B 1 175 ? -0.778 -25.312 -14.016 1 95.62 175 PRO B N 1
ATOM 4468 C CA . PRO B 1 175 ? -0.106 -24.922 -12.773 1 95.62 175 PRO B CA 1
ATOM 4469 C C . PRO B 1 175 ? 0.654 -23.594 -12.906 1 95.62 175 PRO B C 1
ATOM 4471 O O . PRO 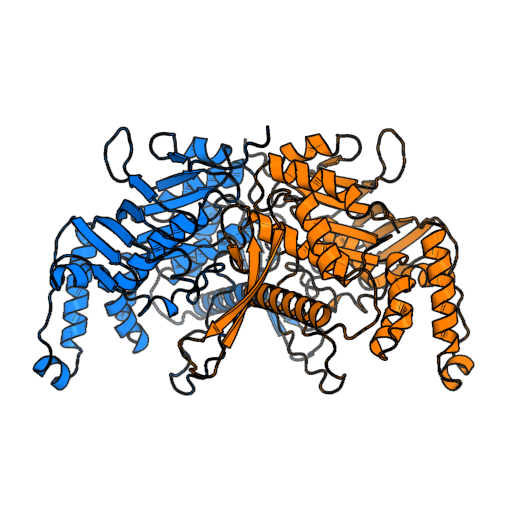B 1 175 ? 1.148 -23.266 -13.984 1 95.62 175 PRO B O 1
ATOM 4474 N N . GLY B 1 176 ? 0.705 -22.844 -11.805 1 95.94 176 GLY B N 1
ATOM 4475 C CA . GLY B 1 176 ? 1.452 -21.609 -11.758 1 95.94 176 GLY B CA 1
ATOM 4476 C C . GLY B 1 176 ? 1.779 -21.156 -10.344 1 95.94 176 GLY B C 1
ATOM 4477 O O . GLY B 1 176 ? 1.532 -21.891 -9.383 1 95.94 176 GLY B O 1
ATOM 4478 N N . VAL B 1 177 ? 2.514 -20.094 -10.234 1 97.44 177 VAL B N 1
ATOM 4479 C CA . VAL B 1 177 ? 2.828 -19.484 -8.945 1 97.44 177 VAL B CA 1
ATOM 4480 C C . VAL B 1 177 ? 2.443 -18 -8.977 1 97.44 177 VAL B C 1
ATOM 4482 O O . VAL B 1 177 ? 2.713 -17.297 -9.961 1 97.44 177 VAL B O 1
ATOM 4485 N N . PHE B 1 178 ? 1.74 -17.594 -7.977 1 95.88 178 PHE B N 1
ATOM 4486 C CA . PHE B 1 178 ? 1.286 -16.219 -7.836 1 95.88 178 PHE B CA 1
ATOM 4487 C C . PHE B 1 178 ? 1.526 -15.711 -6.418 1 95.88 178 PHE B C 1
ATOM 4489 O O . PHE B 1 178 ? 1.37 -16.453 -5.453 1 95.88 178 PHE B O 1
ATOM 4496 N N . TRP B 1 179 ? 1.974 -14.539 -6.328 1 95.38 179 TRP B N 1
ATOM 4497 C CA . TRP B 1 179 ? 2.188 -13.977 -5 1 95.38 179 TRP B CA 1
ATOM 4498 C C . TRP B 1 179 ? 1.602 -12.57 -4.906 1 95.38 179 TRP B C 1
ATOM 4500 O O . TRP B 1 179 ? 1.577 -11.836 -5.895 1 95.38 179 TRP B O 1
ATOM 4510 N N . PHE B 1 180 ? 1.094 -12.266 -3.744 1 92.31 180 PHE B N 1
ATOM 4511 C CA . PHE B 1 180 ? 0.528 -10.969 -3.398 1 92.31 180 PHE B CA 1
ATOM 4512 C C . PHE B 1 180 ? 1.232 -10.383 -2.184 1 92.31 180 PHE B C 1
ATOM 4514 O O . PHE B 1 180 ? 1.125 -10.914 -1.076 1 92.31 180 PHE B O 1
ATOM 4521 N N . ASP B 1 181 ? 1.936 -9.32 -2.43 1 87.94 181 ASP B N 1
ATOM 4522 C CA . ASP B 1 181 ? 2.625 -8.648 -1.335 1 87.94 181 ASP B CA 1
ATOM 4523 C C . ASP B 1 181 ? 1.659 -7.781 -0.529 1 87.94 181 ASP B C 1
ATOM 4525 O O . ASP B 1 181 ? 0.441 -7.898 -0.677 1 87.94 181 ASP B O 1
ATOM 4529 N N . GLN B 1 182 ? 2.164 -6.977 0.365 1 79.75 182 GLN B N 1
ATOM 4530 C CA . GLN B 1 182 ? 1.325 -6.18 1.253 1 79.75 182 GLN B CA 1
ATOM 4531 C C . GLN B 1 182 ? 0.549 -5.121 0.472 1 79.75 182 GLN B C 1
ATOM 4533 O O . GLN B 1 182 ? -0.419 -4.551 0.98 1 79.75 182 GLN B O 1
ATOM 4538 N N . PHE B 1 183 ? 0.966 -4.824 -0.761 1 76.06 183 PHE B N 1
ATOM 4539 C CA . PHE B 1 183 ? 0.271 -3.846 -1.589 1 76.06 183 PHE B CA 1
ATOM 4540 C C . PHE B 1 183 ? -0.546 -4.535 -2.674 1 76.06 183 PHE B C 1
ATOM 4542 O O . PHE B 1 183 ? -1.059 -3.883 -3.584 1 76.06 183 PHE B O 1
ATOM 4549 N N . ARG B 1 184 ? -0.606 -5.844 -2.65 1 78.62 184 ARG B N 1
ATOM 4550 C CA . ARG B 1 184 ? -1.381 -6.688 -3.555 1 78.62 184 ARG B CA 1
ATOM 4551 C C . ARG B 1 184 ? -0.941 -6.488 -5 1 78.62 184 ARG B C 1
ATOM 4553 O O . ARG B 1 184 ? -1.758 -6.57 -5.922 1 78.62 184 ARG B O 1
ATOM 4560 N N . ASN B 1 185 ? 0.316 -6.074 -5.168 1 63.66 185 ASN B N 1
ATOM 4561 C CA . ASN B 1 185 ? 1.02 -5.988 -6.445 1 63.66 185 ASN B CA 1
ATOM 4562 C C . ASN B 1 185 ? 0.411 -4.922 -7.348 1 63.66 185 ASN B C 1
ATOM 4564 O O . ASN B 1 185 ? 0.559 -4.98 -8.57 1 63.66 185 ASN B O 1
ATOM 4568 N N . LEU B 1 186 ? -0.463 -4.125 -6.867 1 58.16 186 LEU B N 1
ATOM 4569 C CA . LEU B 1 186 ? -1.06 -3.066 -7.672 1 58.16 186 LEU B CA 1
ATOM 4570 C C . LEU B 1 186 ? 0.007 -2.096 -8.172 1 58.16 186 LEU B C 1
ATOM 4572 O O . LEU B 1 186 ? -0.174 -1.445 -9.203 1 58.16 186 LEU B O 1
ATOM 4576 N N . GLY B 1 187 ? 1.017 -2.029 -7.605 1 52 187 GLY B N 1
ATOM 4577 C CA . GLY B 1 187 ? 2.051 -1.111 -8.055 1 52 187 GLY B CA 1
ATOM 4578 C C . GLY B 1 187 ? 2.973 -1.716 -9.102 1 52 187 GLY B C 1
ATOM 4579 O O . GLY B 1 187 ? 3.791 -1.011 -9.695 1 52 187 GLY B O 1
ATOM 4580 N N . SER B 1 188 ? 2.914 -3.014 -9.312 1 49.09 188 SER B N 1
ATOM 4581 C CA . SER B 1 188 ? 3.906 -3.693 -10.141 1 49.09 188 SER B CA 1
ATOM 4582 C C . SER B 1 188 ? 3.402 -3.885 -11.562 1 49.09 188 SER B C 1
ATOM 4584 O O . SER B 1 188 ? 4.082 -4.496 -12.391 1 49.09 188 SER B O 1
ATOM 4586 N N . HIS B 1 189 ? 2.209 -3.432 -11.906 1 44.78 189 HIS B N 1
ATOM 4587 C CA . HIS B 1 189 ? 1.701 -3.855 -13.203 1 44.78 189 HIS B CA 1
ATOM 4588 C C . HIS B 1 189 ? 2.416 -3.129 -14.344 1 44.78 189 HIS B C 1
ATOM 4590 O O . HIS B 1 189 ? 2.535 -1.901 -14.32 1 44.78 189 HIS B O 1
ATOM 4596 N N . SER B 1 190 ? 3.387 -3.828 -14.906 1 39.53 190 SER B N 1
ATOM 4597 C CA . SER B 1 190 ? 3.898 -3.439 -16.219 1 39.53 190 SER B CA 1
ATOM 4598 C C . SER B 1 190 ? 2.768 -3.275 -17.219 1 39.53 190 SER B C 1
ATOM 4600 O O . SER B 1 190 ? 1.736 -3.945 -17.125 1 39.53 190 SER B O 1
ATOM 4602 N N . LYS B 1 191 ? 2.633 -2.068 -17.875 1 38.97 191 LYS B N 1
ATOM 4603 C CA . LYS B 1 191 ? 1.758 -1.927 -19.031 1 38.97 191 LYS B CA 1
ATOM 4604 C C . LYS B 1 191 ? 1.616 -3.25 -19.781 1 38.97 191 LYS B C 1
ATOM 4606 O O . LYS B 1 191 ? 2.613 -3.906 -20.094 1 38.97 191 LYS B O 1
ATOM 4611 N N . PRO B 1 192 ? 0.442 -3.818 -19.938 1 32.16 192 PRO B N 1
ATOM 4612 C CA . PRO B 1 192 ? 0.293 -4.961 -20.844 1 32.16 192 PRO B CA 1
ATOM 4613 C C . PRO B 1 192 ? 1.21 -4.871 -22.062 1 32.16 192 PRO B C 1
ATOM 4615 O O . PRO B 1 192 ? 1.786 -3.812 -22.328 1 32.16 192 PRO B O 1
ATOM 4618 N N . ASP B 1 193 ? 0.849 -5.824 -23.094 1 30.17 193 ASP B N 1
ATOM 4619 C CA . ASP B 1 193 ? 1.434 -6.195 -24.375 1 30.17 193 ASP B CA 1
ATOM 4620 C C . ASP B 1 193 ? 1.572 -4.98 -25.297 1 30.17 193 ASP B C 1
ATOM 4622 O O . ASP B 1 193 ? 0.951 -4.922 -26.359 1 30.17 193 ASP B O 1
ATOM 4626 N N . SER B 1 194 ? 1.354 -3.805 -25.234 1 30.75 194 SER B N 1
ATOM 4627 C CA . SER B 1 194 ? 1.705 -3.27 -26.547 1 30.75 194 SER B CA 1
ATOM 4628 C C . SER B 1 194 ? 2.992 -3.895 -27.078 1 30.75 194 SER B C 1
ATOM 4630 O O . SER B 1 194 ? 3.797 -4.418 -26.312 1 30.75 194 SER B O 1
ATOM 4632 N N . SER B 1 195 ? 3.24 -3.904 -28.547 1 27.95 195 SER B N 1
ATOM 4633 C CA . SER B 1 195 ? 4.297 -4.453 -29.391 1 27.95 195 SER B CA 1
ATOM 4634 C C . SER B 1 195 ? 5.652 -4.387 -28.703 1 27.95 195 SER B C 1
ATOM 4636 O O . SER B 1 195 ? 5.91 -3.469 -27.922 1 27.95 195 SER B O 1
ATOM 4638 N N . ARG B 1 196 ? 6.5 -5.504 -28.875 1 28.89 196 ARG B N 1
ATOM 4639 C CA . ARG B 1 196 ? 7.906 -5.832 -28.656 1 28.89 196 ARG B CA 1
ATOM 4640 C C . ARG B 1 196 ? 8.781 -4.59 -28.781 1 28.89 196 ARG B C 1
ATOM 4642 O O . ARG B 1 196 ? 10.008 -4.672 -28.641 1 28.89 196 ARG B O 1
ATOM 4649 N N . ASP B 1 197 ? 8.453 -3.771 -29.812 1 27.66 197 ASP B N 1
ATOM 4650 C CA . ASP B 1 197 ? 9.703 -3.166 -30.266 1 27.66 197 ASP B CA 1
ATOM 4651 C C . ASP B 1 197 ? 10.445 -2.502 -29.109 1 27.66 197 ASP B C 1
ATOM 4653 O O . ASP B 1 197 ? 11.664 -2.643 -28.984 1 27.66 197 ASP B O 1
ATOM 4657 N N . ASN B 1 198 ? 10.148 -1.215 -28.891 1 26.7 198 ASN B N 1
ATOM 4658 C CA . ASN B 1 198 ? 11.18 -0.547 -28.094 1 26.7 198 ASN B CA 1
ATOM 4659 C C . ASN B 1 198 ? 11.172 -1.008 -26.641 1 26.7 198 ASN B C 1
ATOM 4661 O O . ASN B 1 198 ? 10.227 -0.718 -25.906 1 26.7 198 ASN B O 1
ATOM 4665 N N . LEU B 1 199 ? 11.617 -2.236 -26.234 1 28.53 199 LEU B N 1
ATOM 4666 C CA . LEU B 1 199 ? 12.234 -2.799 -25.031 1 28.53 199 LEU B CA 1
ATOM 4667 C C . LEU B 1 199 ? 12.695 -1.695 -24.078 1 28.53 199 LEU B C 1
ATOM 4669 O O . LEU B 1 199 ? 13.531 -1.931 -23.203 1 28.53 199 LEU B O 1
ATOM 4673 N N . ASN B 1 200 ? 12.609 -0.513 -24.484 1 27.84 200 ASN B N 1
ATOM 4674 C CA . ASN B 1 200 ? 13.211 0.374 -23.484 1 27.84 200 ASN B CA 1
ATOM 4675 C C . ASN B 1 200 ? 12.617 0.14 -22.094 1 27.84 200 ASN B C 1
ATOM 4677 O O . ASN B 1 200 ? 11.422 -0.116 -21.969 1 27.84 200 ASN B O 1
ATOM 4681 N N . GLU B 1 201 ? 13.422 -0.247 -21.125 1 30.66 201 GLU B N 1
ATOM 4682 C CA . GLU B 1 201 ? 13.664 -0.478 -19.719 1 30.66 201 GLU B CA 1
ATOM 4683 C C . GLU B 1 201 ? 12.727 0.361 -18.844 1 30.66 201 GLU B C 1
ATOM 4685 O O . GLU B 1 201 ? 12.945 0.498 -17.641 1 30.66 201 GLU B O 1
ATOM 4690 N N . SER B 1 202 ? 11.914 1.221 -19.406 1 30.91 202 SER B N 1
ATOM 4691 C CA . SER B 1 202 ? 11.422 2.098 -18.359 1 30.91 202 SER B CA 1
ATOM 4692 C C . SER B 1 202 ? 10.508 1.346 -17.391 1 30.91 202 SER B C 1
ATOM 4694 O O . SER B 1 202 ? 9.453 0.842 -17.797 1 30.91 202 SER B O 1
ATOM 4696 N N . SER B 1 203 ? 10.992 0.342 -16.625 1 34.56 203 SER B N 1
ATOM 4697 C CA . SER B 1 203 ? 10.406 -0.172 -15.391 1 34.56 203 SER B CA 1
ATOM 4698 C C . SER B 1 203 ? 9.305 0.752 -14.875 1 34.56 203 SER B C 1
ATOM 4700 O O . SER B 1 203 ? 9.594 1.824 -14.336 1 34.56 203 SER B O 1
ATOM 4702 N N . SER B 1 204 ? 8.352 0.987 -15.641 1 35.72 204 SER B N 1
ATOM 4703 C CA . SER B 1 204 ? 7.258 1.851 -15.211 1 35.72 204 SER B CA 1
ATOM 4704 C C . SER B 1 204 ? 6.691 1.399 -13.875 1 35.72 204 SER B C 1
ATOM 4706 O O . SER B 1 204 ? 6.129 0.308 -13.766 1 35.72 204 SER B O 1
ATOM 4708 N N . GLN B 1 205 ? 7.445 1.43 -12.789 1 39.91 205 GLN B N 1
ATOM 4709 C CA . GLN B 1 205 ? 7.141 1.323 -11.367 1 39.91 205 GLN B CA 1
ATOM 4710 C C . GLN B 1 205 ? 5.801 1.975 -11.039 1 39.91 205 GLN B C 1
ATOM 4712 O O . GLN B 1 205 ? 5.703 3.201 -10.969 1 39.91 205 GLN B O 1
ATOM 4717 N N . ALA B 1 206 ? 4.691 1.387 -11.5 1 43.44 206 ALA B N 1
ATOM 4718 C CA . ALA B 1 206 ? 3.352 1.955 -11.375 1 43.44 206 ALA B CA 1
ATOM 4719 C C . ALA B 1 206 ? 2.979 2.168 -9.914 1 43.44 206 ALA B C 1
ATOM 4721 O O . ALA B 1 206 ? 3.395 1.401 -9.039 1 43.44 206 ALA B O 1
ATOM 4722 N N . SER B 1 207 ? 2.564 3.381 -9.469 1 54.66 207 SER B N 1
ATOM 4723 C CA . SER B 1 207 ? 1.967 3.824 -8.219 1 54.66 207 SER B CA 1
ATOM 4724 C C . SER B 1 207 ? 0.669 3.078 -7.926 1 54.66 207 SER B C 1
ATOM 4726 O O . SER B 1 207 ? 0.073 2.486 -8.828 1 54.66 207 SER B O 1
ATOM 4728 N N . PHE B 1 208 ? 0.471 2.756 -6.664 1 58.38 208 PHE B N 1
ATOM 4729 C CA . PHE B 1 208 ? -0.792 2.164 -6.242 1 58.38 208 PHE B CA 1
ATOM 4730 C C . PHE B 1 208 ? -1.964 2.811 -6.973 1 58.38 208 PHE B C 1
ATOM 4732 O O . PHE B 1 208 ? -2.852 2.115 -7.469 1 58.38 208 PHE B O 1
ATOM 4739 N N . ASP B 1 209 ? -1.866 4.121 -7.098 1 58.72 209 ASP B N 1
ATOM 4740 C CA . ASP B 1 209 ? -2.953 4.84 -7.758 1 58.72 209 ASP B CA 1
ATOM 4741 C C . ASP B 1 209 ? -3.066 4.438 -9.227 1 58.72 209 ASP B C 1
ATOM 4743 O O . ASP B 1 209 ? -4.172 4.297 -9.75 1 58.72 209 ASP B O 1
ATOM 4747 N N . VAL B 1 210 ? -1.91 4.199 -9.711 1 60.03 210 VAL B N 1
ATOM 4748 C CA . VAL B 1 210 ? -1.892 3.785 -11.109 1 60.03 210 VAL B CA 1
ATOM 4749 C C . VAL B 1 210 ? -2.471 2.379 -11.242 1 60.03 210 VAL B C 1
ATOM 4751 O O . VAL B 1 210 ? -3.258 2.109 -12.156 1 60.03 210 VAL B O 1
ATOM 4754 N N . GLY B 1 211 ? -2.049 1.618 -10.219 1 65.19 211 GLY B N 1
ATOM 4755 C CA . GLY B 1 211 ? -2.574 0.263 -10.25 1 65.19 211 GLY B CA 1
ATOM 4756 C C . GLY B 1 211 ? -4.09 0.209 -10.164 1 65.19 211 GLY B C 1
ATOM 4757 O O . GLY B 1 211 ? -4.73 -0.526 -10.914 1 65.19 211 GLY B O 1
ATOM 4758 N N . VAL B 1 212 ? -4.625 1.044 -9.312 1 69.25 212 VAL B N 1
ATOM 4759 C CA . VAL B 1 212 ? -6.074 1.069 -9.148 1 69.25 212 VAL B CA 1
ATOM 4760 C C . VAL B 1 212 ? -6.723 1.646 -10.406 1 69.25 212 VAL B C 1
ATOM 4762 O O . VAL B 1 212 ? -7.785 1.183 -10.828 1 69.25 212 VAL B O 1
ATOM 4765 N N . GLY B 1 213 ? -6.078 2.676 -10.898 1 68.5 213 GLY B N 1
ATOM 4766 C CA . GLY B 1 213 ? -6.578 3.242 -12.141 1 68.5 213 GLY B CA 1
ATOM 4767 C C . GLY B 1 213 ? -6.629 2.238 -13.281 1 68.5 213 GLY B C 1
ATOM 4768 O O . GLY B 1 213 ? -7.602 2.199 -14.031 1 68.5 213 GLY B O 1
ATOM 4769 N N . ILE B 1 214 ? -5.633 1.467 -13.328 1 69 214 ILE B N 1
ATOM 4770 C CA . ILE B 1 214 ? -5.574 0.436 -14.359 1 69 214 ILE B CA 1
ATOM 4771 C C . ILE B 1 214 ? -6.684 -0.587 -14.133 1 69 214 ILE B C 1
ATOM 4773 O O . ILE B 1 214 ? -7.383 -0.974 -15.07 1 69 214 ILE B O 1
ATOM 4777 N N . LEU B 1 215 ? -6.773 -0.93 -12.914 1 76.25 215 LEU B N 1
ATOM 4778 C CA . LEU B 1 215 ? -7.844 -1.856 -12.555 1 76.25 215 LEU B CA 1
ATOM 4779 C C . LEU B 1 215 ? -9.203 -1.297 -12.961 1 76.25 215 LEU B C 1
ATOM 4781 O O . LEU B 1 215 ? -10.016 -2.004 -13.562 1 76.25 215 LEU B O 1
ATOM 4785 N N . ARG B 1 216 ? -9.398 -0.096 -12.656 1 80.38 216 ARG B N 1
ATOM 4786 C CA . ARG B 1 216 ? -10.648 0.571 -13.016 1 80.38 216 ARG B CA 1
ATOM 4787 C C . ARG B 1 216 ? -10.891 0.506 -14.523 1 80.38 216 ARG B C 1
ATOM 4789 O O . ARG B 1 216 ? -11.992 0.178 -14.969 1 80.38 216 ARG B O 1
ATOM 4796 N N . GLN B 1 217 ? -9.914 0.804 -15.312 1 79.19 217 GLN B N 1
ATOM 4797 C CA . GLN B 1 217 ? -10.039 0.813 -16.766 1 79.19 217 GLN B CA 1
ATOM 4798 C C . GLN B 1 217 ? -10.391 -0.574 -17.297 1 79.19 217 GLN B C 1
ATOM 4800 O O . GLN B 1 217 ? -11.219 -0.709 -18.203 1 79.19 217 GLN B O 1
ATOM 4805 N N . TYR B 1 218 ? -9.766 -1.542 -16.703 1 77.81 218 TYR B N 1
ATOM 4806 C CA . TYR B 1 218 ? -10.07 -2.906 -17.125 1 77.81 218 TYR B CA 1
ATOM 4807 C C . TYR B 1 218 ? -11.531 -3.238 -16.844 1 77.81 218 TYR B C 1
ATOM 4809 O O . TYR B 1 218 ? -12.211 -3.824 -17.688 1 77.81 218 TYR B O 1
ATOM 4817 N N . LEU B 1 219 ? -11.961 -2.822 -15.758 1 84.19 219 LEU B N 1
ATOM 4818 C CA . LEU B 1 219 ? -13.344 -3.107 -15.391 1 84.19 219 LEU B CA 1
ATOM 4819 C C . LEU B 1 219 ? -14.312 -2.383 -16.312 1 84.19 219 LEU B C 1
ATOM 4821 O O . LEU B 1 219 ? -15.328 -2.951 -16.719 1 84.19 219 LEU B O 1
ATOM 4825 N N . ILE B 1 220 ? -13.961 -1.183 -16.641 1 83.81 220 ILE B N 1
ATOM 4826 C CA . ILE B 1 220 ? -14.789 -0.394 -17.547 1 83.81 220 ILE B CA 1
ATOM 4827 C C . ILE B 1 220 ? -14.836 -1.062 -18.922 1 83.81 220 ILE B C 1
ATOM 4829 O O . ILE B 1 220 ? -15.906 -1.199 -19.516 1 83.81 220 ILE B O 1
ATOM 4833 N N . ASP B 1 221 ? -13.727 -1.438 -19.359 1 80.69 221 ASP B N 1
ATOM 4834 C CA . ASP B 1 221 ? -13.641 -2.084 -20.656 1 80.69 221 ASP B CA 1
ATOM 4835 C C . ASP B 1 221 ? -14.438 -3.385 -20.688 1 80.69 221 ASP B C 1
ATOM 4837 O O . ASP B 1 221 ? -15.141 -3.672 -21.656 1 80.69 221 ASP B O 1
ATOM 4841 N N . TRP B 1 222 ? -14.305 -4.105 -19.656 1 80.94 222 TRP B N 1
ATOM 4842 C CA . TRP B 1 222 ? -15.055 -5.352 -19.578 1 80.94 222 TRP B CA 1
ATOM 4843 C C . TRP B 1 222 ? -16.562 -5.082 -19.578 1 80.94 222 TRP B C 1
ATOM 4845 O O . TRP B 1 222 ? -17.328 -5.816 -20.203 1 80.94 222 TRP B O 1
ATOM 4855 N N . HIS B 1 223 ? -16.922 -4.035 -18.859 1 83.31 223 HIS B N 1
ATOM 4856 C CA . HIS B 1 223 ? -18.328 -3.658 -18.812 1 83.31 223 HIS B CA 1
ATOM 4857 C C . HIS B 1 223 ? -18.844 -3.242 -20.188 1 83.31 223 HIS B C 1
ATOM 4859 O O . HIS B 1 223 ? -19.922 -3.646 -20.594 1 83.31 223 HIS B O 1
ATOM 4865 N N . ARG B 1 224 ? -18.062 -2.463 -20.891 1 81.88 224 ARG B N 1
ATOM 4866 C CA . ARG B 1 224 ? -18.438 -1.996 -22.219 1 81.88 224 ARG B CA 1
ATOM 4867 C C . ARG B 1 224 ? -18.562 -3.162 -23.203 1 81.88 224 ARG B C 1
ATOM 4869 O O . ARG B 1 224 ? -19.469 -3.191 -24.031 1 81.88 224 ARG B O 1
ATOM 4876 N N . ASN B 1 225 ? -17.703 -4.043 -23.109 1 78 225 ASN B N 1
ATOM 4877 C CA . ASN B 1 225 ? -17.734 -5.223 -23.969 1 78 225 ASN B CA 1
ATOM 4878 C C . ASN B 1 225 ? -18.969 -6.078 -23.688 1 78 225 ASN B C 1
ATOM 4880 O O . ASN B 1 225 ? -19.547 -6.648 -24.625 1 78 225 ASN B O 1
ATOM 4884 N N . GLN B 1 226 ? -19.312 -6.148 -22.5 1 75.81 226 GLN B N 1
ATOM 4885 C CA . GLN B 1 226 ? -20.5 -6.902 -22.141 1 75.81 226 GLN B CA 1
ATOM 4886 C C . GLN B 1 226 ? -21.766 -6.262 -22.719 1 75.81 226 GLN B C 1
ATOM 4888 O O . GLN B 1 226 ? -22.656 -6.965 -23.203 1 75.81 226 GLN B O 1
ATOM 4893 N N . GLU B 1 227 ? -21.844 -4.973 -22.766 1 75.62 227 GLU B N 1
ATOM 4894 C CA . GLU B 1 227 ? -23.016 -4.254 -23.266 1 75.62 227 GLU B CA 1
ATOM 4895 C C . GLU B 1 227 ? -23.094 -4.336 -24.797 1 75.62 227 GLU B C 1
ATOM 4897 O O . GLU B 1 227 ? -24.188 -4.387 -25.359 1 75.62 227 GLU B O 1
ATOM 4902 N N . SER B 1 228 ? -22.062 -4.176 -25.547 1 68.38 228 SER B N 1
ATOM 4903 C CA . SER B 1 228 ? -22.047 -4.164 -27 1 68.38 228 SER B CA 1
ATOM 4904 C C . SER B 1 228 ? -22.312 -5.555 -27.578 1 68.38 228 SER B C 1
ATOM 4906 O O . SER B 1 228 ? -22.5 -5.711 -28.781 1 68.38 228 SER B O 1
ATOM 4908 N N . GLY B 1 229 ? -22.75 -6.43 -26.922 1 61.69 229 GLY B N 1
ATOM 4909 C CA . GLY B 1 229 ? -23.031 -7.766 -27.438 1 61.69 229 GLY B CA 1
ATOM 4910 C C . GLY B 1 229 ? -21.844 -8.375 -28.172 1 61.69 229 GLY B C 1
ATOM 4911 O O . GLY B 1 229 ? -22 -9.352 -28.906 1 61.69 229 GLY B O 1
ATOM 4912 N N . ILE B 1 230 ? -21.047 -7.574 -28.688 1 49.66 230 ILE B N 1
ATOM 4913 C CA . ILE B 1 230 ? -19.859 -8.031 -29.391 1 49.66 230 ILE B CA 1
ATOM 4914 C C . ILE B 1 230 ? -19.094 -9.031 -28.516 1 49.66 230 ILE B C 1
ATOM 4916 O O . ILE B 1 230 ? -18.75 -8.734 -27.375 1 49.66 230 ILE B O 1
ATOM 4920 N N . GLY B 1 231 ? -19.031 -10.43 -29.297 1 47.66 231 GLY B N 1
ATOM 4921 C CA . GLY B 1 231 ? -18.344 -11.609 -28.812 1 47.66 231 GLY B CA 1
ATOM 4922 C C . GLY B 1 231 ? -19.25 -12.562 -28.062 1 47.66 231 GLY B C 1
ATOM 4923 O O . GLY B 1 231 ? -20.234 -12.133 -27.453 1 47.66 231 GLY B O 1
ATOM 4924 N N . ASP B 1 232 ? -19.844 -13.617 -28.859 1 44.5 232 ASP B N 1
ATOM 4925 C CA . ASP B 1 232 ? -20.562 -14.75 -28.297 1 44.5 232 ASP B CA 1
ATOM 4926 C C . ASP B 1 232 ? -20.359 -14.836 -26.781 1 44.5 232 ASP B C 1
ATOM 4928 O O . ASP B 1 232 ? -20.766 -15.812 -26.156 1 44.5 232 ASP B O 1
ATOM 4932 N N . TYR B 1 233 ? -19.094 -14.781 -26.625 1 41.31 233 TYR B N 1
ATOM 4933 C CA . TYR B 1 233 ? -18.438 -15.43 -25.5 1 41.31 233 TYR B CA 1
ATOM 4934 C C . TYR B 1 233 ? -19.25 -15.258 -24.219 1 41.31 233 TYR B C 1
ATOM 4936 O O . TYR B 1 233 ? -20.031 -14.312 -24.094 1 41.31 233 TYR B O 1
ATOM 4944 N N . SER B 1 234 ? -19.062 -16.188 -23.188 1 41.78 234 SER B N 1
ATOM 4945 C CA . SER B 1 234 ? -19.062 -16.891 -21.906 1 41.78 234 SER B CA 1
ATOM 4946 C C . SER B 1 234 ? -19.141 -15.906 -20.75 1 41.78 234 SER B C 1
ATOM 4948 O O . SER B 1 234 ? -18.984 -14.703 -20.938 1 41.78 234 SER B O 1
ATOM 4950 N N . ASN B 1 235 ? -18.547 -16.375 -19.516 1 51.16 235 ASN B N 1
ATOM 4951 C CA . ASN B 1 235 ? -18.344 -16.094 -18.094 1 51.16 235 ASN B CA 1
ATOM 4952 C C . ASN B 1 235 ? -17.703 -14.727 -17.875 1 51.16 235 ASN B C 1
ATOM 4954 O O . ASN B 1 235 ? -16.484 -14.586 -17.969 1 51.16 235 ASN B O 1
ATOM 4958 N N . SER B 1 236 ? -18.359 -13.648 -18.219 1 75.06 236 SER B N 1
ATOM 4959 C CA . SER B 1 236 ? -17.859 -12.273 -18.141 1 75.06 236 SER B CA 1
ATOM 4960 C C . SER B 1 236 ? -16.969 -12.086 -16.906 1 75.06 236 SER B C 1
ATOM 4962 O O . SER B 1 236 ? -17.312 -12.531 -15.812 1 75.06 236 SER B O 1
ATOM 4964 N N . TYR B 1 237 ? -15.75 -11.938 -17.312 1 81.81 237 TYR B N 1
ATOM 4965 C CA . TYR B 1 237 ? -14.789 -11.602 -16.266 1 81.81 237 TYR B CA 1
ATOM 4966 C C . TYR B 1 237 ? -15.43 -10.734 -15.195 1 81.81 237 TYR B C 1
ATOM 4968 O O . TYR B 1 237 ? -15.195 -10.93 -14 1 81.81 237 TYR B O 1
ATOM 4976 N N . LEU B 1 238 ? -16.375 -10.008 -15.68 1 87.06 238 LEU B N 1
ATOM 4977 C CA . LEU B 1 238 ? -17.016 -9.078 -14.75 1 87.06 238 LEU B CA 1
ATOM 4978 C C . LEU B 1 238 ? -17.984 -9.805 -13.828 1 87.06 238 LEU B C 1
ATOM 4980 O O . LEU B 1 238 ? -18.016 -9.539 -12.617 1 87.06 238 LEU B O 1
ATOM 4984 N N . LEU B 1 239 ? -18.672 -10.641 -14.414 1 87.38 239 LEU B N 1
ATOM 4985 C CA . LEU B 1 239 ? -19.625 -11.406 -13.609 1 87.38 239 LEU B CA 1
ATOM 4986 C C . LEU B 1 239 ? -18.891 -12.305 -12.625 1 87.38 239 LEU B C 1
ATOM 4988 O O . LEU B 1 239 ? -19.328 -12.469 -11.484 1 87.38 239 LEU B O 1
ATOM 4992 N N . GLN B 1 240 ? -17.844 -12.852 -13.07 1 88.94 240 GLN B N 1
ATOM 4993 C CA . GLN B 1 240 ? -17.047 -13.719 -12.203 1 88.94 240 GLN B CA 1
ATOM 4994 C C . GLN B 1 240 ? -16.469 -12.938 -11.031 1 88.94 240 GLN B C 1
ATOM 4996 O O . GLN B 1 240 ? -16.531 -13.391 -9.883 1 88.94 240 GLN B O 1
ATOM 5001 N N . ILE B 1 241 ? -15.953 -11.789 -11.32 1 90 241 ILE B N 1
ATOM 5002 C CA . ILE B 1 241 ? -15.375 -10.969 -10.266 1 90 241 ILE B CA 1
ATOM 5003 C C . ILE B 1 241 ? -16.469 -10.547 -9.281 1 90 241 ILE B C 1
ATOM 5005 O O . ILE B 1 241 ? -16.266 -10.562 -8.07 1 90 241 ILE B O 1
ATOM 5009 N N . GLU B 1 242 ? -17.562 -10.148 -9.852 1 90.75 242 GLU B N 1
ATOM 5010 C CA . GLU B 1 242 ? -18.672 -9.734 -8.984 1 90.75 242 GLU B CA 1
ATOM 5011 C C . GLU B 1 242 ? -19.109 -10.875 -8.07 1 90.75 242 GLU B C 1
ATOM 5013 O O . GLU B 1 242 ? -19.375 -10.656 -6.883 1 90.75 242 GLU B O 1
ATOM 5018 N N . ARG B 1 243 ? -19.156 -12.031 -8.609 1 90.25 243 ARG B N 1
ATOM 5019 C CA . ARG B 1 243 ? -19.531 -13.195 -7.82 1 90.25 243 ARG B CA 1
ATOM 5020 C C . ARG B 1 243 ? -18.547 -13.438 -6.684 1 90.25 243 ARG B C 1
ATOM 5022 O O . ARG B 1 243 ? -18.938 -13.664 -5.543 1 90.25 243 ARG B O 1
ATOM 5029 N N . LEU B 1 244 ? -17.297 -13.383 -7.027 1 91 244 LEU B N 1
ATOM 5030 C CA . LEU B 1 244 ? -16.266 -13.578 -6.016 1 91 244 LEU B CA 1
ATOM 5031 C C . LEU B 1 244 ? -16.312 -12.461 -4.98 1 91 244 LEU B C 1
ATOM 5033 O O . LEU B 1 244 ? -16.141 -12.711 -3.783 1 91 244 LEU B O 1
ATOM 5037 N N . TYR B 1 245 ? -16.516 -11.242 -5.5 1 90.5 245 TYR B N 1
ATOM 5038 C CA . TYR B 1 245 ? -16.578 -10.078 -4.629 1 90.5 245 TYR B CA 1
ATOM 5039 C C . TYR B 1 245 ? -17.734 -10.203 -3.633 1 90.5 245 TYR B C 1
ATOM 5041 O O . TYR B 1 245 ? -17.562 -9.945 -2.439 1 90.5 245 TYR B O 1
ATOM 5049 N N . LYS B 1 246 ? -18.828 -10.719 -4.062 1 88.75 246 LYS B N 1
ATOM 5050 C CA . LYS B 1 246 ? -20.016 -10.898 -3.225 1 88.75 246 LYS B CA 1
ATOM 5051 C C . LYS B 1 246 ? -19.781 -11.992 -2.188 1 88.75 246 LYS B C 1
ATOM 5053 O O . LYS B 1 246 ? -20.359 -11.953 -1.098 1 88.75 246 LYS B O 1
ATOM 5058 N N . LYS B 1 247 ? -19.016 -12.906 -2.529 1 86.38 247 LYS B N 1
ATOM 5059 C CA . LYS B 1 247 ? -18.688 -13.977 -1.59 1 86.38 247 LYS B CA 1
ATOM 5060 C C . LYS B 1 247 ? -17.922 -13.438 -0.385 1 86.38 247 LYS B C 1
ATOM 5062 O O . LYS B 1 247 ? -18.125 -13.891 0.741 1 86.38 247 LYS B O 1
ATOM 5067 N N . VAL B 1 248 ? -17.078 -12.508 -0.623 1 87.5 248 VAL B N 1
ATOM 5068 C CA . VAL B 1 248 ? -16.25 -11.961 0.439 1 87.5 248 VAL B CA 1
ATOM 5069 C C . VAL B 1 248 ? -16.984 -10.812 1.137 1 87.5 248 VAL B C 1
ATOM 5071 O O . VAL B 1 248 ? -16.906 -10.68 2.361 1 87.5 248 VAL B O 1
ATOM 5074 N N . PHE B 1 249 ? -17.609 -9.984 0.286 1 88.38 249 PHE B N 1
ATOM 5075 C CA . PHE B 1 249 ? -18.391 -8.859 0.791 1 88.38 249 PHE B CA 1
ATOM 5076 C C . PHE B 1 249 ? -19.859 -8.992 0.374 1 88.38 249 PHE B C 1
ATOM 5078 O O . PHE B 1 249 ? -20.281 -8.375 -0.604 1 88.38 249 PHE B O 1
ATOM 5085 N N . PRO B 1 250 ? -20.641 -9.633 1.137 1 86.44 250 PRO B N 1
ATOM 5086 C CA . PRO B 1 250 ? -22 -9.992 0.732 1 86.44 250 PRO B CA 1
ATOM 5087 C C . PRO B 1 250 ? -22.891 -8.773 0.469 1 86.44 250 PRO B C 1
ATOM 5089 O O . PRO B 1 250 ? -23.828 -8.844 -0.333 1 86.44 250 PRO B O 1
ATOM 5092 N N . ASP B 1 251 ? -22.656 -7.668 1.075 1 85.62 251 ASP B N 1
ATOM 5093 C CA . ASP B 1 251 ? -23.531 -6.504 0.927 1 85.62 251 ASP B CA 1
ATOM 5094 C C . ASP B 1 251 ? -23.047 -5.605 -0.211 1 85.62 251 ASP B C 1
ATOM 5096 O O . ASP B 1 251 ? -23.562 -4.496 -0.392 1 85.62 251 ASP B O 1
ATOM 5100 N N . ARG B 1 252 ? -22.094 -6.109 -0.969 1 89.06 252 ARG B N 1
ATOM 5101 C CA . ARG B 1 252 ? -21.531 -5.281 -2.033 1 89.06 252 ARG B CA 1
ATOM 5102 C C . ARG B 1 252 ? -21.938 -5.809 -3.406 1 89.06 252 ARG B C 1
ATOM 5104 O O . ARG B 1 252 ? -22.188 -7.008 -3.568 1 89.06 252 ARG B O 1
ATOM 5111 N N . SER B 1 253 ? -22.109 -4.926 -4.336 1 91.25 253 SER B N 1
ATOM 5112 C CA . SER B 1 253 ? -22.422 -5.277 -5.715 1 91.25 253 SER B CA 1
ATOM 5113 C C . SER B 1 253 ? -21.875 -4.246 -6.691 1 91.25 253 SER B C 1
ATOM 5115 O O . SER B 1 253 ? -21.422 -3.176 -6.281 1 91.25 253 SER B O 1
ATOM 5117 N N . PHE B 1 254 ? -21.797 -4.656 -7.926 1 91.75 254 PHE B N 1
ATOM 5118 C CA . PHE B 1 254 ? -21.391 -3.715 -8.969 1 91.75 254 PHE B CA 1
ATOM 5119 C C . PHE B 1 254 ? -22.562 -2.844 -9.391 1 91.75 254 PHE B C 1
ATOM 5121 O O . PHE B 1 254 ? -23.703 -3.326 -9.5 1 91.75 254 PHE B O 1
ATOM 5128 N N . ALA B 1 255 ? -22.344 -1.513 -9.602 1 91.69 255 ALA B N 1
ATOM 5129 C CA . ALA B 1 255 ? -23.406 -0.57 -9.93 1 91.69 255 ALA B CA 1
ATOM 5130 C C . ALA B 1 255 ? -23.234 -0.013 -11.336 1 91.69 255 ALA B C 1
ATOM 5132 O O . ALA B 1 255 ? -23.953 0.905 -11.742 1 91.69 255 ALA B O 1
ATOM 5133 N N . GLY B 1 256 ? -22.281 -0.479 -12.062 1 89.06 256 GLY B N 1
ATOM 5134 C CA . GLY B 1 256 ? -22.109 -0.061 -13.445 1 89.06 256 GLY B CA 1
ATOM 5135 C C . GLY B 1 256 ? -21.078 1.051 -13.602 1 89.06 256 GLY B C 1
ATOM 5136 O O . GLY B 1 256 ? -20.094 1.1 -12.875 1 89.06 256 GLY B O 1
ATOM 5137 N N . ILE B 1 257 ? -21.234 1.803 -14.75 1 89.31 257 ILE B N 1
ATOM 5138 C CA . ILE B 1 257 ? -20.281 2.854 -15.055 1 89.31 257 ILE B CA 1
ATOM 5139 C C . ILE B 1 257 ? -20.969 4.215 -15.023 1 89.31 257 ILE B C 1
ATOM 5141 O O . ILE B 1 257 ? -22.188 4.305 -15.227 1 89.31 257 ILE B O 1
ATOM 5145 N N . GLU B 1 258 ? -20.25 5.199 -14.648 1 86.25 258 GLU B N 1
ATOM 5146 C CA . GLU B 1 258 ? -20.719 6.582 -14.609 1 86.25 258 GLU B CA 1
ATOM 5147 C C . GLU B 1 258 ? -19.734 7.516 -15.312 1 86.25 258 GLU B C 1
ATOM 5149 O O . GLU B 1 258 ? -18.531 7.434 -15.094 1 86.25 258 GLU B O 1
ATOM 5154 N N . LYS B 1 259 ? -20.25 8.305 -16.234 1 84.12 259 LYS B N 1
ATOM 5155 C CA . LYS B 1 259 ? -19.438 9.305 -16.922 1 84.12 259 LYS B CA 1
ATOM 5156 C C . LYS B 1 259 ? -19.688 10.695 -16.359 1 84.12 259 LYS B C 1
ATOM 5158 O O . LYS B 1 259 ? -20.844 11.117 -16.219 1 84.12 259 LYS B O 1
ATOM 5163 N N . LEU B 1 260 ? -18.578 11.305 -15.938 1 79.31 260 LEU B N 1
ATOM 5164 C CA . LEU B 1 260 ? -18.688 12.672 -15.438 1 79.31 260 LEU B CA 1
ATOM 5165 C C . LEU B 1 260 ? -17.781 13.617 -16.219 1 79.31 260 LEU B C 1
ATOM 5167 O O . LEU B 1 260 ? -16.672 13.234 -16.594 1 79.31 260 LEU B O 1
ATOM 5171 N N . PRO B 1 261 ? -18.25 14.805 -16.5 1 71.75 261 PRO B N 1
ATOM 5172 C CA . PRO B 1 261 ? -17.391 15.789 -17.156 1 71.75 261 PRO B CA 1
ATOM 5173 C C . PRO B 1 261 ? -16.219 16.234 -16.281 1 71.75 261 PRO B C 1
ATOM 5175 O O . PRO B 1 261 ? -16.344 16.281 -15.062 1 71.75 261 PRO B O 1
ATOM 5178 N N . THR B 1 262 ? -14.992 16.188 -16.922 1 64.69 262 THR B N 1
ATOM 5179 C CA . THR B 1 262 ? -13.836 16.672 -16.172 1 64.69 262 THR B CA 1
ATOM 5180 C C . THR B 1 262 ? -13.93 18.188 -15.961 1 64.69 262 THR B C 1
ATOM 5182 O O . THR B 1 262 ? -14.508 18.906 -16.781 1 64.69 262 THR B O 1
ATOM 5185 N N . GLN B 1 263 ? -13.672 18.656 -14.773 1 56.84 263 GLN B N 1
ATOM 5186 C CA . GLN B 1 263 ? -13.727 20.094 -14.484 1 56.84 263 GLN B CA 1
ATOM 5187 C C . GLN B 1 263 ? -12.789 20.875 -15.391 1 56.84 263 GLN B C 1
ATOM 5189 O O . GLN B 1 263 ? -13.086 22.016 -15.766 1 56.84 263 GLN B O 1
ATOM 5194 N N . ASN B 1 264 ? -11.609 20.281 -15.719 1 52.91 264 ASN B N 1
ATOM 5195 C CA . ASN B 1 264 ? -10.586 21.094 -16.375 1 52.91 264 ASN B CA 1
ATOM 5196 C C . ASN B 1 264 ? -10.695 20.984 -17.906 1 52.91 264 ASN B C 1
ATOM 5198 O O . ASN B 1 264 ? -10.055 21.75 -18.625 1 52.91 264 ASN B O 1
ATOM 5202 N N . ASP B 1 265 ? -11.32 19.906 -18.375 1 51.94 265 ASP B N 1
ATOM 5203 C CA . ASP B 1 265 ? -11.453 19.781 -19.812 1 51.94 265 ASP B CA 1
ATOM 5204 C C . ASP B 1 265 ? -12.914 19.609 -20.219 1 51.94 265 ASP B C 1
ATOM 5206 O O . ASP B 1 265 ? -13.547 18.609 -19.859 1 51.94 265 ASP B O 1
ATOM 5210 N N . PRO B 1 266 ? -13.586 20.703 -20.719 1 54.19 266 PRO B N 1
ATOM 5211 C CA . PRO B 1 266 ? -14.992 20.656 -21.141 1 54.19 266 PRO B CA 1
ATOM 5212 C C . PRO B 1 266 ? -15.312 19.422 -21.984 1 54.19 266 PRO B C 1
ATOM 5214 O O . PRO B 1 266 ? -16.453 18.969 -21.984 1 54.19 266 PRO B O 1
ATOM 5217 N N . THR B 1 267 ? -14.422 19 -22.719 1 53.19 267 THR B N 1
ATOM 5218 C CA . THR B 1 267 ? -14.633 17.875 -23.609 1 53.19 267 THR B CA 1
ATOM 5219 C C . THR B 1 267 ? -14.188 16.578 -22.969 1 53.19 267 THR B C 1
ATOM 5221 O O . THR B 1 267 ? -14.43 15.492 -23.5 1 53.19 267 THR B O 1
ATOM 5224 N N . GLY B 1 268 ? -13.531 16.766 -21.844 1 60.69 268 GLY B N 1
ATOM 5225 C CA . GLY B 1 268 ? -12.969 15.555 -21.266 1 60.69 268 GLY B CA 1
ATOM 5226 C C . GLY B 1 268 ? -13.883 14.883 -20.266 1 60.69 268 GLY B C 1
ATOM 5227 O O . GLY B 1 268 ? -14.734 15.539 -19.656 1 60.69 268 GLY B O 1
ATOM 5228 N N . SER B 1 269 ? -14.258 13.664 -20.5 1 69.38 269 SER B N 1
ATOM 5229 C CA . SER B 1 269 ? -15.07 12.914 -19.547 1 69.38 269 SER B CA 1
ATOM 5230 C C . SER B 1 269 ? -14.258 11.828 -18.859 1 69.38 269 SER B C 1
ATOM 5232 O O . SER B 1 269 ? -13.32 11.281 -19.438 1 69.38 269 SER B O 1
ATOM 5234 N N . GLU B 1 270 ? -14.43 11.891 -17.547 1 78.62 270 GLU B N 1
ATOM 5235 C CA . GLU B 1 270 ? -13.867 10.766 -16.781 1 78.62 270 GLU B CA 1
ATOM 5236 C C . GLU B 1 270 ? -14.93 9.719 -16.484 1 78.62 270 GLU B C 1
ATOM 5238 O O . GLU B 1 270 ? -16.062 10.055 -16.141 1 78.62 270 GLU B O 1
ATOM 5243 N N . THR B 1 271 ? -14.602 8.453 -16.875 1 84.81 271 THR B N 1
ATOM 5244 C CA . THR B 1 271 ? -15.516 7.344 -16.625 1 84.81 271 THR B CA 1
ATOM 5245 C C . THR B 1 271 ? -15.156 6.617 -15.336 1 84.81 271 THR B C 1
ATOM 5247 O O . THR B 1 271 ? -13.977 6.336 -15.086 1 84.81 271 THR B O 1
ATOM 5250 N N . TYR B 1 272 ? -16.188 6.406 -14.562 1 85.75 272 TYR B N 1
ATOM 5251 C CA . TYR B 1 272 ? -16 5.727 -13.281 1 85.75 272 TYR B CA 1
ATOM 5252 C C . TYR B 1 272 ? -16.656 4.352 -13.297 1 85.75 272 TYR B C 1
ATOM 5254 O O . TYR B 1 272 ? -17.625 4.121 -14.039 1 85.75 272 TYR B O 1
ATOM 5262 N N . PHE B 1 273 ? -16.078 3.436 -12.594 1 90.25 273 PHE B N 1
ATOM 5263 C CA . PHE B 1 273 ? -16.688 2.137 -12.344 1 90.25 273 PHE B CA 1
ATOM 5264 C C . PHE B 1 273 ? -17.281 2.078 -10.945 1 90.25 273 PHE B C 1
ATOM 5266 O O . PHE B 1 273 ? -16.547 2.123 -9.953 1 90.25 273 PHE B O 1
ATOM 5273 N N . LEU B 1 274 ? -18.531 1.875 -10.867 1 91.56 274 LEU B N 1
ATOM 5274 C CA . LEU B 1 274 ? -19.25 2.098 -9.609 1 91.56 274 LEU B CA 1
ATOM 5275 C C . LEU B 1 274 ? -19.562 0.774 -8.922 1 91.56 274 LEU B C 1
ATOM 5277 O O . LEU B 1 274 ? -19.938 -0.196 -9.578 1 91.56 274 LEU B O 1
ATOM 5281 N N . LEU B 1 275 ? -19.281 0.784 -7.652 1 92.88 275 LEU B N 1
ATOM 5282 C CA . LEU B 1 275 ? -19.703 -0.255 -6.723 1 92.88 275 LEU B CA 1
ATOM 5283 C C . LEU B 1 275 ? -20.828 0.245 -5.828 1 92.88 275 LEU B C 1
ATOM 5285 O O . LEU B 1 275 ? -21.094 1.447 -5.773 1 92.88 275 LEU B O 1
ATOM 5289 N N . ASN B 1 276 ? -21.5 -0.712 -5.289 1 92 276 ASN B N 1
ATOM 5290 C CA . ASN B 1 276 ? -22.609 -0.391 -4.398 1 92 276 ASN B CA 1
ATOM 5291 C C . ASN B 1 276 ? -22.531 -1.188 -3.1 1 92 276 ASN B C 1
ATOM 5293 O O . ASN B 1 276 ? -22.234 -2.383 -3.115 1 92 276 ASN B O 1
ATOM 5297 N N . ASP B 1 277 ? -22.734 -0.486 -1.954 1 86.75 277 ASP B N 1
ATOM 5298 C CA . ASP B 1 277 ? -22.688 -1.174 -0.667 1 86.75 277 ASP B CA 1
ATOM 5299 C C . ASP B 1 277 ? -24.078 -1.271 -0.044 1 86.75 277 ASP B C 1
ATOM 5301 O O . ASP B 1 277 ? -24.203 -1.512 1.157 1 86.75 277 ASP B O 1
ATOM 5305 N N . GLY B 1 278 ? -25.125 -1.162 -0.769 1 81.12 278 GLY B N 1
ATOM 5306 C CA . GLY B 1 278 ? -26.5 -1.186 -0.272 1 81.12 278 GLY B CA 1
ATOM 5307 C C . GLY B 1 278 ? -27.031 0.194 0.056 1 81.12 278 GLY B C 1
ATOM 5308 O O . GLY B 1 278 ? -28.25 0.412 0.043 1 81.12 278 GLY B O 1
ATOM 5309 N N . TYR B 1 279 ? -26.156 1.139 0.41 1 78.06 279 TYR B N 1
ATOM 5310 C CA . TYR B 1 279 ? -26.562 2.48 0.803 1 78.06 279 TYR B CA 1
ATOM 5311 C C . TYR B 1 279 ? -26.125 3.512 -0.226 1 78.06 279 TYR B C 1
ATOM 5313 O O . TYR B 1 279 ? -26.891 4.422 -0.572 1 78.06 279 TYR B O 1
ATOM 5321 N N . ARG B 1 280 ? -25 3.262 -0.688 1 83.88 280 ARG B N 1
ATOM 5322 C CA . ARG B 1 280 ? -24.453 4.25 -1.607 1 83.88 280 ARG B CA 1
ATOM 5323 C C . ARG B 1 280 ? -23.625 3.582 -2.705 1 83.88 280 ARG B C 1
ATOM 5325 O O . ARG B 1 280 ? -23.266 2.41 -2.588 1 83.88 280 ARG B O 1
ATOM 5332 N N . THR B 1 281 ? -23.422 4.438 -3.74 1 89.12 281 THR B N 1
ATOM 5333 C CA . THR B 1 281 ? -22.531 4.012 -4.816 1 89.12 281 THR B CA 1
ATOM 5334 C C . THR B 1 281 ? -21.188 4.719 -4.719 1 89.12 281 THR B C 1
ATOM 5336 O O . THR B 1 281 ? -21.109 5.867 -4.277 1 89.12 281 THR B O 1
ATOM 5339 N N . TYR B 1 282 ? -20.203 4.051 -5 1 88.94 282 TYR B N 1
ATOM 5340 C CA . TYR B 1 282 ? -18.844 4.598 -4.953 1 88.94 282 TYR B CA 1
ATOM 5341 C C . TYR B 1 282 ? -17.969 3.971 -6.027 1 88.94 282 TYR B C 1
ATOM 5343 O O . TYR B 1 282 ? -18.266 2.875 -6.516 1 88.94 282 TYR B O 1
ATOM 5351 N N . ASP B 1 283 ? -17 4.672 -6.457 1 89.75 283 ASP B N 1
ATOM 5352 C CA . ASP B 1 283 ? -16.047 4.199 -7.465 1 89.75 283 ASP B CA 1
ATOM 5353 C C . ASP B 1 283 ? -15.016 3.264 -6.852 1 89.75 283 ASP B C 1
ATOM 5355 O O . ASP B 1 283 ? -14.812 3.266 -5.637 1 89.75 283 ASP B O 1
ATOM 5359 N N . VAL B 1 284 ? -14.352 2.496 -7.668 1 88.31 284 VAL B N 1
ATOM 5360 C CA . VAL B 1 284 ? -13.328 1.544 -7.25 1 88.31 284 VAL B CA 1
ATOM 5361 C C . VAL B 1 284 ? -12.227 2.271 -6.488 1 88.31 284 VAL B C 1
ATOM 5363 O O . VAL B 1 284 ? -11.648 1.724 -5.547 1 88.31 284 VAL B O 1
ATOM 5366 N N . GLN B 1 285 ? -11.977 3.453 -6.781 1 84.19 285 GLN B N 1
ATOM 5367 C CA . GLN B 1 285 ? -10.938 4.238 -6.117 1 84.19 285 GLN B CA 1
ATOM 5368 C C . GLN B 1 285 ? -11.383 4.66 -4.719 1 84.19 285 GLN B C 1
ATOM 5370 O O . GLN B 1 285 ? -10.555 5.031 -3.887 1 84.19 285 GLN B O 1
ATOM 5375 N N . GLU B 1 286 ? -12.641 4.617 -4.508 1 86.5 286 GLU B N 1
ATOM 5376 C CA . GLU B 1 286 ? -13.203 5.055 -3.232 1 86.5 286 GLU B CA 1
ATOM 5377 C C . GLU B 1 286 ? -13.445 3.871 -2.301 1 86.5 286 GLU B C 1
ATOM 5379 O O . GLU B 1 286 ? -14.07 4.02 -1.248 1 86.5 286 GLU B O 1
ATOM 5384 N N . MET B 1 287 ? -12.922 2.766 -2.723 1 87.12 287 MET B N 1
ATOM 5385 C CA . MET B 1 287 ? -13.062 1.577 -1.885 1 87.12 287 MET B CA 1
ATOM 5386 C C . MET B 1 287 ? -12.43 1.802 -0.514 1 87.12 287 MET B C 1
ATOM 5388 O O . MET B 1 287 ? -11.445 2.525 -0.392 1 87.12 287 MET B O 1
ATOM 5392 N N . SER B 1 288 ? -13.07 1.157 0.435 1 84.06 288 SER B N 1
ATOM 5393 C CA . SER B 1 288 ? -12.43 1.152 1.747 1 84.06 288 SER B CA 1
ATOM 5394 C C . SER B 1 288 ? -11.086 0.429 1.705 1 84.06 288 SER B C 1
ATOM 5396 O O . SER B 1 288 ? -10.805 -0.312 0.761 1 84.06 288 SER B O 1
ATOM 5398 N N . ALA B 1 289 ? -10.281 0.627 2.75 1 83.88 289 ALA B N 1
ATOM 5399 C CA . ALA B 1 289 ? -8.984 -0.035 2.824 1 83.88 289 ALA B CA 1
ATOM 5400 C C . ALA B 1 289 ? -9.141 -1.553 2.816 1 83.88 289 ALA B C 1
ATOM 5402 O O . ALA B 1 289 ? -8.336 -2.262 2.201 1 83.88 289 ALA B O 1
ATOM 5403 N N . GLY B 1 290 ? -10.109 -2.037 3.506 1 86.44 290 GLY B N 1
ATOM 5404 C CA . GLY B 1 290 ? -10.375 -3.467 3.5 1 86.44 290 GLY B CA 1
ATOM 5405 C C . GLY B 1 290 ? -10.734 -4 2.127 1 86.44 290 GLY B C 1
ATOM 5406 O O . GLY B 1 290 ? -10.227 -5.043 1.709 1 86.44 290 GLY B O 1
ATOM 5407 N N . GLU B 1 291 ? -11.562 -3.312 1.451 1 86.75 291 GLU B N 1
ATOM 5408 C CA . GLU B 1 291 ? -11.938 -3.707 0.095 1 86.75 291 GLU B CA 1
ATOM 5409 C C . GLU B 1 291 ? -10.734 -3.66 -0.842 1 86.75 291 GLU B C 1
ATOM 5411 O O . GLU B 1 291 ? -10.555 -4.547 -1.678 1 86.75 291 GLU B O 1
ATOM 5416 N N . GLN B 1 292 ? -10.008 -2.664 -0.654 1 84.31 292 GLN B N 1
ATOM 5417 C CA . GLN B 1 292 ? -8.828 -2.479 -1.495 1 84.31 292 GLN B CA 1
ATOM 5418 C C . GLN B 1 292 ? -7.812 -3.598 -1.274 1 84.31 292 GLN B C 1
ATOM 5420 O O . GLN B 1 292 ? -7.035 -3.926 -2.176 1 84.31 292 GLN B O 1
ATOM 5425 N N . SER B 1 293 ? -7.824 -4.113 -0.164 1 87.81 293 SER B N 1
ATOM 5426 C CA . SER B 1 293 ? -6.867 -5.168 0.153 1 87.81 293 SER B CA 1
ATOM 5427 C C . SER B 1 293 ? -7.297 -6.5 -0.447 1 87.81 293 SER B C 1
ATOM 5429 O O . SER B 1 293 ? -6.488 -7.426 -0.56 1 87.81 293 SER B O 1
ATOM 5431 N N . VAL B 1 294 ? -8.516 -6.637 -0.855 1 90.75 294 VAL B N 1
ATOM 5432 C CA . VAL B 1 294 ? -9.039 -7.926 -1.292 1 90.75 294 VAL B CA 1
ATOM 5433 C C . VAL B 1 294 ? -9.336 -7.887 -2.789 1 90.75 294 VAL B C 1
ATOM 5435 O O . VAL B 1 294 ? -9.062 -8.852 -3.508 1 90.75 294 VAL B O 1
ATOM 5438 N N . PHE B 1 295 ? -9.82 -6.805 -3.273 1 90 295 PHE B N 1
ATOM 5439 C CA . PHE B 1 295 ? -10.352 -6.688 -4.625 1 90 295 PHE B CA 1
ATOM 5440 C C . PHE B 1 295 ? -9.281 -7 -5.66 1 90 295 PHE B C 1
ATOM 5442 O O . PHE B 1 295 ? -9.523 -7.77 -6.598 1 90 295 PHE B O 1
ATOM 5449 N N . PRO B 1 296 ? -8.086 -6.449 -5.477 1 87.69 296 PRO B N 1
ATOM 5450 C CA . PRO B 1 296 ? -7.062 -6.762 -6.477 1 87.69 296 PRO B CA 1
ATOM 5451 C C . PRO B 1 296 ? -6.758 -8.258 -6.566 1 87.69 296 PRO B C 1
ATOM 5453 O O . PRO B 1 296 ? -6.426 -8.758 -7.641 1 87.69 296 PRO B O 1
ATOM 5456 N N . LEU B 1 297 ? -6.805 -8.914 -5.488 1 91.31 297 LEU B N 1
ATOM 5457 C CA . LEU B 1 297 ? -6.59 -10.352 -5.469 1 91.31 297 LEU B CA 1
ATOM 5458 C C . LEU B 1 297 ? -7.648 -11.07 -6.297 1 91.31 297 LEU B C 1
ATOM 5460 O O . LEU B 1 297 ? -7.32 -11.914 -7.133 1 91.31 297 LEU B O 1
ATOM 5464 N N . LEU B 1 298 ? -8.891 -10.703 -6.07 1 91.31 298 LEU B N 1
ATOM 5465 C CA . LEU B 1 298 ? -9.992 -11.32 -6.805 1 91.31 298 LEU B CA 1
ATOM 5466 C C . LEU B 1 298 ? -9.867 -11.039 -8.297 1 91.31 298 LEU B C 1
ATOM 5468 O O . LEU B 1 298 ? -10.117 -11.922 -9.125 1 91.31 298 LEU B O 1
ATOM 5472 N N . TYR B 1 299 ? -9.469 -9.852 -8.539 1 88.75 299 TYR B N 1
ATOM 5473 C CA . TYR B 1 299 ? -9.266 -9.453 -9.93 1 88.75 299 TYR B CA 1
ATOM 5474 C C . TYR B 1 299 ? -8.227 -10.344 -10.602 1 88.75 299 TYR B C 1
ATOM 5476 O O . TYR B 1 299 ? -8.43 -10.82 -11.719 1 88.75 299 TYR B O 1
ATOM 5484 N N . GLU B 1 300 ? -7.125 -10.586 -9.977 1 89 300 GLU B N 1
ATOM 5485 C CA . GLU B 1 300 ? -6.051 -11.398 -10.539 1 89 300 GLU B CA 1
ATOM 5486 C C . GLU B 1 300 ? -6.488 -12.852 -10.719 1 89 300 GLU B C 1
ATOM 5488 O O . GLU B 1 300 ? -6.086 -13.508 -11.688 1 89 300 GLU B O 1
ATOM 5493 N N . PHE B 1 301 ? -7.25 -13.336 -9.836 1 91.44 301 PHE B N 1
ATOM 5494 C CA . PHE B 1 301 ? -7.75 -14.703 -9.953 1 91.44 301 PHE B CA 1
ATOM 5495 C C . PHE B 1 301 ? -8.562 -14.883 -11.227 1 91.44 301 PHE B C 1
ATOM 5497 O O . PHE B 1 301 ? -8.438 -15.891 -11.914 1 91.44 301 PHE B O 1
ATOM 5504 N N . VAL B 1 302 ? -9.344 -13.867 -11.484 1 88.31 302 VAL B N 1
ATOM 5505 C CA . VAL B 1 302 ? -10.227 -13.969 -12.641 1 88.31 302 VAL B CA 1
ATOM 5506 C C . VAL B 1 302 ? -9.43 -13.688 -13.914 1 88.31 302 VAL B C 1
ATOM 5508 O O . VAL B 1 302 ? -9.5 -14.461 -14.875 1 88.31 302 VAL B O 1
ATOM 5511 N N . ARG B 1 303 ? -8.672 -12.672 -13.883 1 84.62 303 ARG B N 1
ATOM 5512 C CA . ARG B 1 303 ? -7.941 -12.234 -15.07 1 84.62 303 ARG B CA 1
ATOM 5513 C C . ARG B 1 303 ? -6.953 -13.305 -15.531 1 84.62 303 ARG B C 1
ATOM 5515 O O . ARG B 1 303 ? -6.82 -13.555 -16.734 1 84.62 303 ARG B O 1
ATOM 5522 N N . GLN B 1 304 ? -6.285 -13.906 -14.578 1 88.31 304 GLN B N 1
ATOM 5523 C CA . GLN B 1 304 ? -5.246 -14.875 -14.914 1 88.31 304 GLN B CA 1
ATOM 5524 C C . GLN B 1 304 ? -5.777 -16.297 -14.852 1 88.31 304 GLN B C 1
ATOM 5526 O O . GLN B 1 304 ? -5.023 -17.266 -15.031 1 88.31 304 GLN B O 1
ATOM 5531 N N . GLN B 1 305 ? -7.016 -16.406 -14.492 1 90.88 305 GLN B N 1
ATOM 5532 C CA . GLN B 1 305 ? -7.613 -17.734 -14.367 1 90.88 305 GLN B CA 1
ATOM 5533 C C . GLN B 1 305 ? -6.734 -18.656 -13.516 1 90.88 305 GLN B C 1
ATOM 5535 O O . GLN B 1 305 ? -6.387 -19.75 -13.945 1 90.88 305 GLN B O 1
ATOM 5540 N N . ILE B 1 306 ? -6.484 -18.234 -12.336 1 94.38 306 ILE B N 1
ATOM 5541 C CA . ILE B 1 306 ? -5.582 -18.922 -11.43 1 94.38 306 ILE B CA 1
ATOM 5542 C C . ILE B 1 306 ? -6.227 -20.219 -10.945 1 94.38 306 ILE B C 1
ATOM 5544 O O . ILE B 1 306 ? -7.316 -20.203 -10.375 1 94.38 306 ILE B O 1
ATOM 5548 N N . ALA B 1 307 ? -5.598 -21.281 -11.203 1 95.25 307 ALA B N 1
ATOM 5549 C CA . ALA B 1 307 ? -5.984 -22.625 -10.781 1 95.25 307 ALA B CA 1
ATOM 5550 C C . ALA B 1 307 ? -4.77 -23.531 -10.688 1 95.25 307 ALA B C 1
ATOM 5552 O O . ALA B 1 307 ? -3.725 -23.25 -11.273 1 95.25 307 ALA B O 1
ATOM 5553 N N . TYR B 1 308 ? -4.895 -24.578 -9.859 1 96.5 308 TYR B N 1
ATOM 5554 C CA . TYR B 1 308 ? -3.826 -25.562 -9.719 1 96.5 308 TYR B CA 1
ATOM 5555 C C . TYR B 1 308 ? -2.49 -24.891 -9.445 1 96.5 308 TYR B C 1
ATOM 5557 O O . TYR B 1 308 ? -1.473 -25.25 -10.047 1 96.5 308 TYR B O 1
ATOM 5565 N N . SER B 1 309 ? -2.525 -23.844 -8.664 1 97.62 309 SER B N 1
ATOM 5566 C CA . SER B 1 309 ? -1.354 -22.984 -8.484 1 97.62 309 SER B CA 1
ATOM 5567 C C . SER B 1 309 ? -1.037 -22.781 -7.008 1 97.62 309 SER B C 1
ATOM 5569 O O . SER B 1 309 ? -1.899 -22.984 -6.148 1 97.62 309 SER B O 1
ATOM 5571 N N . VAL B 1 310 ? 0.208 -22.5 -6.754 1 98.44 310 VAL B N 1
ATOM 5572 C CA . VAL B 1 310 ? 0.62 -22.016 -5.441 1 98.44 310 VAL B CA 1
ATOM 5573 C C . VAL B 1 310 ? 0.384 -20.5 -5.355 1 98.44 310 VAL B C 1
ATOM 5575 O O . VAL B 1 310 ? 0.895 -19.734 -6.176 1 98.44 310 VAL B O 1
ATOM 5578 N N . VAL B 1 311 ? -0.449 -20.125 -4.418 1 98.12 311 VAL B N 1
ATOM 5579 C CA . VAL B 1 311 ? -0.764 -18.719 -4.227 1 98.12 311 VAL B CA 1
ATOM 5580 C C . VAL B 1 311 ? -0.23 -18.25 -2.877 1 98.12 311 VAL B C 1
ATOM 5582 O O . VAL B 1 311 ? -0.62 -18.781 -1.831 1 98.12 311 VAL B O 1
ATOM 5585 N N . LEU B 1 312 ? 0.699 -17.312 -2.959 1 98.19 312 LEU B N 1
ATOM 5586 C CA . LEU B 1 312 ? 1.323 -16.75 -1.766 1 98.19 312 LEU B CA 1
ATOM 5587 C C . LEU B 1 312 ? 0.731 -15.391 -1.434 1 98.19 312 LEU B C 1
ATOM 5589 O O . LEU B 1 312 ? 0.712 -14.492 -2.281 1 98.19 312 LEU B O 1
ATOM 5593 N N . ILE B 1 313 ? 0.206 -15.219 -0.238 1 96.62 313 ILE B N 1
ATOM 5594 C CA . ILE B 1 313 ? -0.384 -13.945 0.167 1 96.62 313 ILE B CA 1
ATOM 5595 C C . ILE B 1 313 ? 0.281 -13.453 1.451 1 96.62 313 ILE B C 1
ATOM 5597 O O . ILE B 1 313 ? 0.163 -14.094 2.502 1 96.62 313 ILE B O 1
ATOM 5601 N N . ASP B 1 314 ? 0.949 -12.359 1.332 1 94.31 314 ASP B N 1
ATOM 5602 C CA . ASP B 1 314 ? 1.581 -11.75 2.5 1 94.31 314 ASP B CA 1
ATOM 5603 C C . ASP B 1 314 ? 0.586 -10.898 3.279 1 94.31 314 ASP B C 1
ATOM 5605 O O . ASP B 1 314 ? -0.234 -10.195 2.688 1 94.31 314 ASP B O 1
ATOM 5609 N N . GLU B 1 315 ? 0.604 -11.023 4.582 1 91.5 315 GLU B N 1
ATOM 5610 C CA . GLU B 1 315 ? -0.276 -10.25 5.457 1 91.5 315 GLU B CA 1
ATOM 5611 C C . GLU B 1 315 ? -1.721 -10.305 4.969 1 91.5 315 GLU B C 1
ATOM 5613 O O . GLU B 1 315 ? -2.309 -9.266 4.648 1 91.5 315 GLU B O 1
ATOM 5618 N N . ILE B 1 316 ? -2.309 -11.469 5.074 1 93.69 316 ILE B N 1
ATOM 5619 C CA . ILE B 1 316 ? -3.633 -11.742 4.523 1 93.69 316 ILE B CA 1
ATOM 5620 C C . ILE B 1 316 ? -4.676 -10.883 5.234 1 93.69 316 ILE B C 1
ATOM 5622 O O . ILE B 1 316 ? -5.695 -10.523 4.641 1 93.69 316 ILE B O 1
ATOM 5626 N N . ASP B 1 317 ? -4.434 -10.508 6.449 1 91.06 317 ASP B N 1
ATOM 5627 C CA . ASP B 1 317 ? -5.406 -9.781 7.262 1 91.06 317 ASP B CA 1
ATOM 5628 C C . ASP B 1 317 ? -5.203 -8.273 7.145 1 91.06 317 ASP B C 1
ATOM 5630 O O . ASP B 1 317 ? -5.859 -7.496 7.84 1 91.06 317 ASP B O 1
ATOM 5634 N N . LEU B 1 318 ? -4.363 -7.855 6.285 1 87.94 318 LEU B N 1
ATOM 5635 C CA . LEU B 1 318 ? -4.035 -6.438 6.164 1 87.94 318 LEU B CA 1
ATOM 5636 C C . LEU B 1 318 ? -5.297 -5.605 5.953 1 87.94 318 LEU B C 1
ATOM 5638 O O . LEU B 1 318 ? -6.125 -5.934 5.102 1 87.94 318 LEU B O 1
ATOM 5642 N N . ASN B 1 319 ? -5.516 -4.555 6.77 1 86.12 319 ASN B N 1
ATOM 5643 C CA . ASN B 1 319 ? -6.578 -3.557 6.691 1 86.12 319 ASN B CA 1
ATOM 5644 C C . ASN B 1 319 ? -7.945 -4.168 6.984 1 86.12 319 ASN B C 1
ATOM 5646 O O . ASN B 1 319 ? -8.977 -3.527 6.773 1 86.12 319 ASN B O 1
ATOM 5650 N N . LEU B 1 320 ? -7.926 -5.426 7.379 1 89.38 320 LEU B N 1
ATOM 5651 C CA . LEU B 1 320 ? -9.188 -6.098 7.676 1 89.38 320 LEU B CA 1
ATOM 5652 C C . LEU B 1 320 ? -9.383 -6.246 9.18 1 89.38 320 LEU B C 1
ATOM 5654 O O . LEU B 1 320 ? -8.461 -6.645 9.891 1 89.38 320 LEU B O 1
ATOM 5658 N N . HIS B 1 321 ? -10.539 -5.859 9.641 1 87.19 321 HIS B N 1
ATOM 5659 C CA . HIS B 1 321 ? -10.844 -6.199 11.031 1 87.19 321 HIS B CA 1
ATOM 5660 C C . HIS B 1 321 ? -10.977 -7.707 11.211 1 87.19 321 HIS B C 1
ATOM 5662 O O . HIS B 1 321 ? -11.258 -8.43 10.25 1 87.19 321 HIS B O 1
ATOM 5668 N N . PRO B 1 322 ? -10.867 -8.203 12.352 1 85.94 322 PRO B N 1
ATOM 5669 C CA . PRO B 1 322 ? -10.656 -9.633 12.594 1 85.94 322 PRO B CA 1
ATOM 5670 C C . PRO B 1 322 ? -11.766 -10.5 12.016 1 85.94 322 PRO B C 1
ATOM 5672 O O . PRO B 1 322 ? -11.5 -11.461 11.289 1 85.94 322 PRO B O 1
ATOM 5675 N N . PRO B 1 323 ? -13 -10.219 12.203 1 87.38 323 PRO B N 1
ATOM 5676 C CA . PRO B 1 323 ? -14.039 -11.062 11.609 1 87.38 323 PRO B CA 1
ATOM 5677 C C . PRO B 1 323 ? -13.984 -11.086 10.086 1 87.38 323 PRO B C 1
ATOM 5679 O O . PRO B 1 323 ? -14.195 -12.141 9.477 1 87.38 323 PRO B O 1
ATOM 5682 N N . ALA B 1 324 ? -13.719 -9.977 9.516 1 88.31 324 ALA B N 1
ATOM 5683 C CA . ALA B 1 324 ? -13.609 -9.906 8.062 1 88.31 324 ALA B CA 1
ATOM 5684 C C . ALA B 1 324 ? -12.414 -10.711 7.562 1 88.31 324 ALA B C 1
ATOM 5686 O O . ALA B 1 324 ? -12.5 -11.391 6.535 1 88.31 324 ALA B O 1
ATOM 5687 N N . ALA B 1 325 ? -11.32 -10.625 8.289 1 91.56 325 ALA B N 1
ATOM 5688 C CA . ALA B 1 325 ? -10.141 -11.406 7.93 1 91.56 325 ALA B CA 1
ATOM 5689 C C . ALA B 1 325 ? -10.422 -12.898 8.016 1 91.56 325 ALA B C 1
ATOM 5691 O O . ALA B 1 325 ? -10.055 -13.656 7.109 1 91.56 325 ALA B O 1
ATOM 5692 N N . GLN B 1 326 ? -11.086 -13.289 9.078 1 92.56 326 GLN B N 1
ATOM 5693 C CA . GLN B 1 326 ? -11.445 -14.688 9.258 1 92.56 326 GLN B CA 1
ATOM 5694 C C . GLN B 1 326 ? -12.367 -15.164 8.141 1 92.56 326 GLN B C 1
ATOM 5696 O O . GLN B 1 326 ? -12.156 -16.25 7.574 1 92.56 326 GLN B O 1
ATOM 5701 N N . TYR B 1 327 ? -13.266 -14.375 7.887 1 91.25 327 TYR B N 1
ATOM 5702 C CA . TYR B 1 327 ? -14.203 -14.719 6.82 1 91.25 327 TYR B CA 1
ATOM 5703 C C . TYR B 1 327 ? -13.492 -14.828 5.48 1 91.25 327 TYR B C 1
ATOM 5705 O O . TYR B 1 327 ? -13.703 -15.781 4.73 1 91.25 327 TYR B O 1
ATOM 5713 N N . PHE B 1 328 ? -12.688 -13.93 5.188 1 93.12 328 PHE B N 1
ATOM 5714 C CA . PHE B 1 328 ? -11.93 -13.938 3.943 1 93.12 328 PHE B CA 1
ATOM 5715 C C . PHE B 1 328 ? -11.094 -15.203 3.818 1 93.12 328 PHE B C 1
ATOM 5717 O O . PHE B 1 328 ? -11.141 -15.883 2.789 1 93.12 328 PHE B O 1
ATOM 5724 N N . VAL B 1 329 ? -10.398 -15.547 4.82 1 94.62 329 VAL B N 1
ATOM 5725 C CA . VAL B 1 329 ? -9.562 -16.75 4.844 1 94.62 329 VAL B CA 1
ATOM 5726 C C . VAL B 1 329 ? -10.422 -17.984 4.617 1 94.62 329 VAL B C 1
ATOM 5728 O O . VAL B 1 329 ? -10.023 -18.906 3.893 1 94.62 329 VAL B O 1
ATOM 5731 N N . SER B 1 330 ? -11.547 -18 5.172 1 92.75 330 SER B N 1
ATOM 5732 C CA . SER B 1 330 ? -12.445 -19.141 5.02 1 92.75 330 SER B CA 1
ATOM 5733 C C . SER B 1 330 ? -12.953 -19.266 3.586 1 92.75 330 SER B C 1
ATOM 5735 O O . SER B 1 330 ? -13.297 -20.359 3.133 1 92.75 330 SER B O 1
ATOM 5737 N N . GLN B 1 331 ? -13.008 -18.141 2.877 1 92.75 331 GLN B N 1
ATOM 5738 C CA . GLN B 1 331 ? -13.547 -18.125 1.521 1 92.75 331 GLN B CA 1
ATOM 5739 C C . GLN B 1 331 ? -12.484 -18.5 0.498 1 92.75 331 GLN B C 1
ATOM 5741 O O . GLN B 1 331 ? -12.797 -18.781 -0.661 1 92.75 331 GLN B O 1
ATOM 5746 N N . LEU B 1 332 ? -11.227 -18.562 0.857 1 93.62 332 LEU B N 1
ATOM 5747 C CA . LEU B 1 332 ? -10.141 -18.797 -0.086 1 93.62 332 LEU B CA 1
ATOM 5748 C C . LEU B 1 332 ? -10.352 -20.125 -0.827 1 93.62 332 LEU B C 1
ATOM 5750 O O . LEU B 1 332 ? -10.211 -20.172 -2.051 1 93.62 332 LEU B O 1
ATOM 5754 N N . MET B 1 333 ? -10.797 -21.141 -0.082 1 91.44 333 MET B N 1
ATOM 5755 C CA . MET B 1 333 ? -10.977 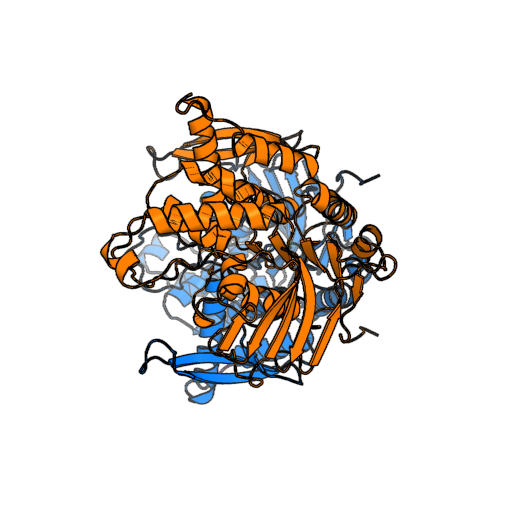-22.469 -0.674 1 91.44 333 MET B CA 1
ATOM 5756 C C . MET B 1 333 ? -12.211 -22.5 -1.568 1 91.44 333 MET B C 1
ATOM 5758 O O . MET B 1 333 ? -12.344 -23.391 -2.412 1 91.44 333 MET B O 1
ATOM 5762 N N . LYS B 1 334 ? -13.062 -21.594 -1.379 1 90.38 334 LYS B N 1
ATOM 5763 C CA . LYS B 1 334 ? -14.234 -21.484 -2.246 1 90.38 334 LYS B CA 1
ATOM 5764 C C . LYS B 1 334 ? -13.906 -20.703 -3.516 1 90.38 334 LYS B C 1
ATOM 5766 O O . LYS B 1 334 ? -14.5 -20.953 -4.57 1 90.38 334 LYS B O 1
ATOM 5771 N N . ILE B 1 335 ? -12.984 -19.797 -3.369 1 91.19 335 ILE B N 1
ATOM 5772 C CA . ILE B 1 335 ? -12.562 -19.016 -4.527 1 91.19 335 ILE B CA 1
ATOM 5773 C C . ILE B 1 335 ? -11.906 -19.938 -5.555 1 91.19 335 ILE B C 1
ATOM 5775 O O . ILE B 1 335 ? -12.289 -19.953 -6.727 1 91.19 335 ILE B O 1
ATOM 5779 N N . GLU B 1 336 ? -10.961 -20.766 -5.094 1 93.19 336 GLU B N 1
ATOM 5780 C CA . GLU B 1 336 ? -10.328 -21.734 -5.988 1 93.19 336 GLU B CA 1
ATOM 5781 C C . GLU B 1 336 ? -9.789 -22.938 -5.211 1 93.19 336 GLU B C 1
ATOM 5783 O O . GLU B 1 336 ? -8.664 -22.906 -4.707 1 93.19 336 GLU B O 1
ATOM 5788 N N . PRO B 1 337 ? -10.508 -23.953 -5.254 1 94.06 337 PRO B N 1
ATOM 5789 C CA . PRO B 1 337 ? -10.172 -25.109 -4.418 1 94.06 337 PRO B CA 1
ATOM 5790 C C . PRO B 1 337 ? -8.93 -25.859 -4.91 1 94.06 337 PRO B C 1
ATOM 5792 O O . PRO B 1 337 ? -8.336 -26.625 -4.156 1 94.06 337 PRO B O 1
ATOM 5795 N N . THR B 1 338 ? -8.531 -25.703 -6.105 1 95.75 338 THR B N 1
ATOM 5796 C CA . THR B 1 338 ? -7.41 -26.453 -6.648 1 95.75 338 THR B CA 1
ATOM 5797 C C . THR B 1 338 ? -6.086 -25.797 -6.277 1 95.75 338 THR B C 1
ATOM 5799 O O . THR B 1 338 ? -5.02 -26.375 -6.512 1 95.75 338 THR B O 1
ATOM 5802 N N . CYS B 1 339 ? -6.137 -24.641 -5.703 1 97.38 339 CYS B N 1
ATOM 5803 C CA . CYS B 1 339 ? -4.926 -23.906 -5.367 1 97.38 339 CYS B CA 1
ATOM 5804 C C . CYS B 1 339 ? -4.406 -24.297 -3.99 1 97.38 339 CYS B C 1
ATOM 5806 O O . CYS B 1 339 ? -5.141 -24.891 -3.193 1 97.38 339 CYS B O 1
ATOM 5808 N N . GLN B 1 340 ? -3.16 -24.109 -3.799 1 98.12 340 GLN B N 1
ATOM 5809 C CA . GLN B 1 340 ? -2.562 -24.094 -2.469 1 98.12 340 GLN B CA 1
ATOM 5810 C C . GLN B 1 340 ? -2.281 -22.656 -2.016 1 98.12 340 GLN B C 1
ATOM 5812 O O . GLN B 1 340 ? -1.519 -21.938 -2.658 1 98.12 340 GLN B O 1
ATOM 5817 N N . PHE B 1 341 ? -2.928 -22.328 -0.943 1 98.06 341 PHE B N 1
ATOM 5818 C CA . PHE B 1 341 ? -2.717 -21 -0.376 1 98.06 341 PHE B CA 1
ATOM 5819 C C . PHE B 1 341 ? -1.729 -21.062 0.782 1 98.06 341 PHE B C 1
ATOM 5821 O O . PHE B 1 341 ? -1.945 -21.781 1.755 1 98.06 341 PHE B O 1
ATOM 5828 N N . ILE B 1 342 ? -0.642 -20.406 0.622 1 98.25 342 ILE B N 1
ATOM 5829 C CA . ILE B 1 342 ? 0.284 -20.172 1.726 1 98.25 342 ILE B CA 1
ATOM 5830 C C . ILE B 1 342 ? 0.245 -18.703 2.131 1 98.25 342 ILE B C 1
ATOM 5832 O O . ILE B 1 342 ? 0.677 -17.828 1.371 1 98.25 342 ILE B O 1
ATOM 5836 N N . ILE B 1 343 ? -0.268 -18.469 3.312 1 97.44 343 ILE B N 1
ATOM 5837 C CA . ILE B 1 343 ? -0.591 -17.094 3.709 1 97.44 343 ILE B CA 1
ATOM 5838 C C . ILE B 1 343 ? 0.132 -16.75 5.008 1 97.44 343 ILE B C 1
ATOM 5840 O O . ILE B 1 343 ? 0.424 -17.641 5.816 1 97.44 343 ILE B O 1
ATOM 5844 N N . THR B 1 344 ? 0.482 -15.5 5.164 1 95.69 344 THR B N 1
ATOM 5845 C CA . THR B 1 344 ? 1.137 -15.055 6.387 1 95.69 344 THR B CA 1
ATOM 5846 C C . THR B 1 344 ? 0.269 -14.039 7.125 1 95.69 344 THR B C 1
ATOM 5848 O O . THR B 1 344 ? -0.548 -13.352 6.508 1 95.69 344 THR B O 1
ATOM 5851 N N . THR B 1 345 ? 0.361 -13.977 8.398 1 92.81 345 THR B N 1
ATOM 5852 C CA . THR B 1 345 ? -0.312 -12.992 9.242 1 92.81 345 THR B CA 1
ATOM 5853 C C . THR B 1 345 ? 0.382 -12.875 10.594 1 92.81 345 THR B C 1
ATOM 5855 O O . THR B 1 345 ? 1.172 -13.742 10.969 1 92.81 345 THR B O 1
ATOM 5858 N N . HIS B 1 346 ? 0.181 -11.828 11.219 1 86.25 346 HIS B N 1
ATOM 5859 C CA . HIS B 1 346 ? 0.585 -11.695 12.617 1 86.25 346 HIS B CA 1
ATOM 5860 C C . HIS B 1 346 ? -0.609 -11.844 13.547 1 86.25 346 HIS B C 1
ATOM 5862 O O . HIS B 1 346 ? -0.445 -11.891 14.773 1 86.25 346 HIS B O 1
ATOM 5868 N N . SER B 1 347 ? -1.711 -11.992 13.008 1 83.69 347 SER B N 1
ATOM 5869 C CA . SER B 1 347 ? -2.949 -12 13.781 1 83.69 347 SER B CA 1
ATOM 5870 C C . SER B 1 347 ? -3.266 -13.398 14.305 1 83.69 347 SER B C 1
ATOM 5872 O O . SER B 1 347 ? -3.43 -14.336 13.531 1 83.69 347 SER B O 1
ATOM 5874 N N . ASP B 1 348 ? -3.535 -13.492 15.508 1 81.44 348 ASP B N 1
ATOM 5875 C CA . ASP B 1 348 ? -3.932 -14.758 16.109 1 81.44 348 ASP B CA 1
ATOM 5876 C C . ASP B 1 348 ? -5.383 -15.102 15.766 1 81.44 348 ASP B C 1
ATOM 5878 O O . ASP B 1 348 ? -5.766 -16.266 15.773 1 81.44 348 ASP B O 1
ATOM 5882 N N . SER B 1 349 ? -6.133 -14.109 15.477 1 83.38 349 SER B N 1
ATOM 5883 C CA . SER B 1 349 ? -7.539 -14.328 15.156 1 83.38 349 SER B CA 1
ATOM 5884 C C . SER B 1 349 ? -7.691 -15.195 13.906 1 83.38 349 SER B C 1
ATOM 5886 O O . SER B 1 349 ? -8.586 -16.031 13.836 1 83.38 349 SER B O 1
ATOM 5888 N N . VAL B 1 350 ? -6.863 -15.039 13.008 1 88.94 350 VAL B N 1
ATOM 5889 C CA . VAL B 1 350 ? -6.914 -15.773 11.75 1 88.94 350 VAL B CA 1
ATOM 5890 C C . VAL B 1 350 ? -6.523 -17.234 11.977 1 88.94 350 VAL B C 1
ATOM 5892 O O . VAL B 1 350 ? -7.039 -18.125 11.312 1 88.94 350 VAL B O 1
ATOM 5895 N N . SER B 1 351 ? -5.645 -17.438 12.906 1 87.56 351 SER B N 1
ATOM 5896 C CA . SER B 1 351 ? -5.172 -18.797 13.203 1 87.56 351 SER B CA 1
ATOM 5897 C C . SER B 1 351 ? -6.316 -19.703 13.648 1 87.56 351 SER B C 1
ATOM 5899 O O . SER B 1 351 ? -6.285 -20.906 13.414 1 87.56 351 SER B O 1
ATOM 5901 N N . ASN B 1 352 ? -7.32 -19.141 14.164 1 85.75 352 ASN B N 1
ATOM 5902 C CA . ASN B 1 352 ? -8.469 -19.906 14.648 1 85.75 352 ASN B CA 1
ATOM 5903 C C . ASN B 1 352 ? -9.258 -20.516 13.5 1 85.75 352 ASN B C 1
ATOM 5905 O O . ASN B 1 352 ? -9.922 -21.547 13.672 1 85.75 352 ASN B O 1
ATOM 5909 N N . VAL B 1 353 ? -9.211 -19.953 12.43 1 87.88 353 VAL B N 1
ATOM 5910 C CA . VAL B 1 353 ? -9.977 -20.406 11.266 1 87.88 353 VAL B CA 1
ATOM 5911 C C . VAL B 1 353 ? -9.211 -21.516 10.539 1 87.88 353 VAL B C 1
ATOM 5913 O O . VAL B 1 353 ? -9.82 -22.469 10.055 1 87.88 353 VAL B O 1
ATOM 5916 N N . VAL B 1 354 ? -7.969 -21.5 10.398 1 89.44 354 VAL B N 1
ATOM 5917 C CA . VAL B 1 354 ? -7.152 -22.453 9.664 1 89.44 354 VAL B CA 1
ATOM 5918 C C . VAL B 1 354 ? -6.863 -23.672 10.547 1 89.44 354 VAL B C 1
ATOM 5920 O O . VAL B 1 354 ? -6.852 -24.812 10.062 1 89.44 354 VAL B O 1
ATOM 5923 N N . GLY B 1 355 ? -6.742 -23.516 11.812 1 87.19 355 GLY B N 1
ATOM 5924 C CA . GLY B 1 355 ? -6.438 -24.594 12.734 1 87.19 355 GLY B CA 1
ATOM 5925 C C . GLY B 1 355 ? -4.949 -24.781 12.961 1 87.19 355 GLY B C 1
ATOM 5926 O O . GLY B 1 355 ? -4.137 -24.453 12.094 1 87.19 355 GLY B O 1
ATOM 5927 N N . GLU B 1 356 ? -4.609 -25.484 13.969 1 87.31 356 GLU B N 1
ATOM 5928 C CA . GLU B 1 356 ? -3.221 -25.625 14.398 1 87.31 356 GLU B CA 1
ATOM 5929 C C . GLU B 1 356 ? -2.473 -26.609 13.508 1 87.31 356 GLU B C 1
ATOM 5931 O O . GLU B 1 356 ? -1.262 -26.484 13.312 1 87.31 356 GLU B O 1
ATOM 5936 N N . SER B 1 357 ? -3.174 -27.516 12.938 1 90.81 357 SER B N 1
ATOM 5937 C CA . SER B 1 357 ? -2.547 -28.562 12.141 1 90.81 357 SER B CA 1
ATOM 5938 C C . SER B 1 357 ? -2.033 -28.031 10.812 1 90.81 357 SER B C 1
ATOM 5940 O O . SER B 1 357 ? -1.253 -28.688 10.125 1 90.81 357 SER B O 1
ATOM 5942 N N . GLU B 1 358 ? -2.463 -26.859 10.461 1 94.56 358 GLU B N 1
ATOM 5943 C CA . GLU B 1 358 ? -2.062 -26.234 9.203 1 94.56 358 GLU B CA 1
ATOM 5944 C C . GLU B 1 358 ? -1.442 -24.859 9.445 1 94.56 358 GLU B C 1
ATOM 5946 O O . GLU B 1 358 ? -1.626 -23.938 8.641 1 94.56 358 GLU B O 1
ATOM 5951 N N . THR B 1 359 ? -0.924 -24.766 10.602 1 92.88 359 THR B N 1
ATOM 5952 C CA . THR B 1 359 ? -0.305 -23.516 10.992 1 92.88 359 THR B CA 1
ATOM 5953 C C . THR B 1 359 ? 1.141 -23.734 11.43 1 92.88 359 THR B C 1
ATOM 5955 O O . THR B 1 359 ? 1.448 -24.719 12.109 1 92.88 359 THR B O 1
ATOM 5958 N N . TYR B 1 360 ? 2.014 -22.891 10.992 1 92.5 360 TYR B N 1
ATOM 5959 C CA . TYR B 1 360 ? 3.402 -22.859 11.438 1 92.5 360 TYR B CA 1
ATOM 5960 C C . TYR B 1 360 ? 3.77 -21.5 11.992 1 92.5 360 TYR B C 1
ATOM 5962 O O . TYR B 1 360 ? 3.551 -20.469 11.328 1 92.5 360 TYR B O 1
ATOM 5970 N N . ARG B 1 361 ? 4.352 -21.422 13.117 1 91.75 361 ARG B N 1
ATOM 5971 C CA . ARG B 1 361 ? 4.781 -20.172 13.727 1 91.75 361 ARG B CA 1
ATOM 5972 C C . ARG B 1 361 ? 6.289 -19.984 13.594 1 91.75 361 ARG B C 1
ATOM 5974 O O . ARG B 1 361 ? 7.062 -20.812 14.086 1 91.75 361 ARG B O 1
ATOM 5981 N N . LEU B 1 362 ? 6.703 -18.953 12.875 1 91.88 362 LEU B N 1
ATOM 5982 C CA . LEU B 1 362 ? 8.117 -18.625 12.75 1 91.88 362 LEU B CA 1
ATOM 5983 C C . LEU B 1 362 ? 8.703 -18.188 14.086 1 91.88 362 LEU B C 1
ATOM 5985 O O . LEU B 1 362 ? 8.078 -17.422 14.828 1 91.88 362 LEU B O 1
ATOM 5989 N N . PRO B 1 363 ? 9.844 -18.859 14.289 1 80.06 363 PRO B N 1
ATOM 5990 C CA . PRO B 1 363 ? 10.484 -18.484 15.547 1 80.06 363 PRO B CA 1
ATOM 5991 C C . PRO B 1 363 ? 11.102 -17.078 15.5 1 80.06 363 PRO B C 1
ATOM 5993 O O . PRO B 1 363 ? 11.469 -16.609 14.422 1 80.06 363 PRO B O 1
ATOM 5996 N N . GLY B 1 364 ? 11.172 -16.484 16.594 1 66.81 364 GLY B N 1
ATOM 5997 C CA . GLY B 1 364 ? 11.852 -15.211 16.672 1 66.81 364 GLY B CA 1
ATOM 5998 C C . GLY B 1 364 ? 10.906 -14.031 16.703 1 66.81 364 GLY B C 1
ATOM 5999 O O . GLY B 1 364 ? 9.688 -14.211 16.734 1 66.81 364 GLY B O 1
ATOM 6000 N N . GLY B 1 365 ? 11.078 -12.93 17.141 1 54.31 365 GLY B N 1
ATOM 6001 C CA . GLY B 1 365 ? 10.375 -11.672 17.312 1 54.31 365 GLY B CA 1
ATOM 6002 C C . GLY B 1 365 ? 10.523 -11.109 18.719 1 54.31 365 GLY B C 1
ATOM 6003 O O . GLY B 1 365 ? 10.898 -11.82 19.641 1 54.31 365 GLY B O 1
ATOM 6004 N N . THR B 1 366 ? 10.945 -10.07 18.828 1 43.12 366 THR B N 1
ATOM 6005 C CA . THR B 1 366 ? 11.094 -9.477 20.156 1 43.12 366 THR B CA 1
ATOM 6006 C C . THR B 1 366 ? 9.773 -9.547 20.922 1 43.12 366 THR B C 1
ATOM 6008 O O . THR B 1 366 ? 8.75 -9.039 20.469 1 43.12 366 THR B O 1
ATOM 6011 N N . LEU B 1 367 ? 9.438 -10.805 21.641 1 32.53 367 LEU B N 1
ATOM 6012 C CA . LEU B 1 367 ? 8.336 -10.781 22.594 1 32.53 367 LEU B CA 1
ATOM 6013 C C . LEU B 1 367 ? 8.227 -9.422 23.266 1 32.53 367 LEU B C 1
ATOM 6015 O O . LEU B 1 367 ? 9.227 -8.891 23.766 1 32.53 367 LEU B O 1
ATOM 6019 N N . CYS B 1 368 ? 7.402 -8.586 22.75 1 29.36 368 CYS B N 1
ATOM 6020 C CA . CYS B 1 368 ? 7.156 -7.461 23.641 1 29.36 368 CYS B CA 1
ATOM 6021 C C . CYS B 1 368 ? 6.84 -7.938 25.062 1 29.36 368 CYS B C 1
ATOM 6023 O O . CYS B 1 368 ? 5.832 -8.609 25.281 1 29.36 368 CYS B O 1
ATOM 6025 N N . LEU B 1 369 ? 7.848 -8.43 25.859 1 24.7 369 LEU B N 1
ATOM 6026 C CA . LEU B 1 369 ? 7.504 -8.477 27.281 1 24.7 369 LEU B CA 1
ATOM 6027 C C . LEU B 1 369 ? 6.832 -7.176 27.719 1 24.7 369 LEU B C 1
ATOM 6029 O O . LEU B 1 369 ? 7.234 -6.094 27.297 1 24.7 369 LEU B O 1
#

Solvent-accessible surface area (backbone atoms only — not comparable to full-atom values): 39386 Å² total; per-residue (Å²): 52,35,65,37,34,41,38,39,28,22,48,79,90,37,62,68,48,75,48,68,40,34,21,70,80,78,69,38,69,41,50,55,32,39,39,35,36,43,65,80,37,43,65,67,55,52,50,48,63,56,47,52,53,48,30,45,50,27,55,77,28,87,49,69,76,60,56,84,46,95,47,56,55,51,91,54,59,56,74,56,34,67,26,34,38,39,33,38,34,35,49,48,69,66,34,36,53,46,24,36,53,42,47,50,53,47,56,70,68,47,54,67,70,51,56,73,75,43,78,89,73,65,38,34,81,68,48,65,40,46,36,38,29,52,59,90,43,68,42,40,38,94,43,72,26,45,30,41,52,39,29,25,47,44,42,45,48,55,38,45,75,69,73,38,68,85,51,56,75,49,37,56,40,20,34,51,74,47,73,28,49,87,68,49,54,30,27,64,53,62,78,74,82,69,82,79,69,84,68,71,72,70,74,59,56,24,1,47,65,42,25,51,49,50,50,42,51,52,51,44,50,50,52,52,40,62,71,64,61,62,74,85,82,74,81,43,64,59,57,52,38,48,52,55,46,26,71,72,39,72,62,40,47,78,64,50,74,46,79,39,73,35,91,89,34,88,85,36,64,48,77,39,38,28,29,27,59,86,82,51,74,42,39,68,63,48,46,44,64,38,51,58,59,44,49,53,54,49,47,47,40,57,77,60,31,61,21,25,13,33,37,35,32,39,46,67,42,51,64,35,39,63,64,58,28,33,50,44,61,66,41,47,56,71,74,40,64,60,25,20,37,43,33,26,33,62,55,69,68,46,48,69,70,67,33,70,49,28,46,45,70,49,70,66,42,82,72,76,121,51,34,65,38,33,40,37,40,30,21,47,78,90,36,62,68,50,76,50,70,42,34,21,71,81,77,70,38,67,41,53,54,34,39,40,34,36,44,66,80,36,43,64,67,55,52,51,47,62,55,46,52,55,48,32,44,49,27,55,77,29,87,49,70,76,60,54,84,45,96,45,57,56,52,92,52,59,56,73,56,36,69,24,34,38,40,33,38,36,37,48,50,70,65,35,37,53,47,24,35,54,43,48,52,54,46,58,68,68,46,55,67,71,52,55,75,74,42,77,88,71,63,36,34,80,67,49,66,39,47,36,38,28,51,59,90,43,70,43,40,36,95,42,71,26,45,30,41,52,39,28,26,47,43,42,44,48,55,38,44,75,69,72,39,69,84,50,58,75,50,36,57,40,20,35,49,75,47,74,27,50,86,68,48,53,30,26,62,53,61,79,74,80,69,80,77,70,84,71,71,72,73,74,57,55,24,0,46,64,43,24,51,50,50,50,42,51,51,51,44,51,51,52,52,42,62,70,64,61,63,66,89,73,78,83,44,64,59,56,52,38,48,54,55,47,26,71,70,38,70,63,41,45,77,64,49,73,47,79,40,72,36,91,89,34,89,85,37,65,46,76,39,38,29,31,26,58,84,82,51,73,39,38,69,62,49,45,43,64,37,51,58,59,44,48,54,54,48,46,48,39,54,76,60,30,62,22,25,14,32,37,34,31,37,45,66,42,50,65,36,39,64,63,58,27,34,49,43,61,67,42,48,56,71,75,40,65,61,27,20,37,44,34,25,35,62,55,68,68,45,47,69,70,67,34,70,49,30,47,45,68,49,69,65,42,81,72,76,120